Protein 6IHA (pdb70)

Structure (mmCIF, N/CA/C/O backbone):
data_6IHA
#
_entry.id   6IHA
#
loop_
_atom_site.group_PDB
_atom_site.id
_atom_site.type_symbol
_atom_site.label_atom_id
_atom_site.label_alt_id
_atom_site.label_comp_id
_atom_site.label_asym_id
_atom_site.label_entity_id
_atom_site.label_seq_id
_atom_site.pdbx_PDB_ins_code
_atom_site.Cartn_x
_atom_site.Cartn_y
_atom_site.Cartn_z
_atom_site.occupancy
_atom_site.B_iso_or_equiv
_atom_site.auth_seq_id
_atom_site.auth_comp_id
_atom_site.auth_asym_id
_atom_site.auth_atom_id
_atom_site.pdbx_PDB_model_num
ATOM 1 N N . LYS A 1 1 ? -23.604 5.693 2.114 1.00 0.00 1 LYS A N 1
ATOM 2 C CA . LYS A 1 1 ? -22.893 6.068 0.872 1.00 0.00 1 LYS A CA 1
ATOM 3 C C . LYS A 1 1 ? -21.383 5.918 1.040 1.00 0.00 1 LYS A C 1
ATOM 4 O O . LYS A 1 1 ? -20.606 6.772 0.611 1.00 0.00 1 LYS A O 1
ATOM 25 N N . ILE A 1 2 ? -20.966 4.826 1.666 1.00 0.00 2 ILE A N 1
ATOM 26 C CA . ILE A 1 2 ? -19.555 4.560 1.870 1.00 0.00 2 ILE A CA 1
ATOM 27 C C . ILE A 1 2 ? -19.189 3.189 1.313 1.00 0.00 2 ILE A C 1
ATOM 28 O O . ILE A 1 2 ? -19.812 2.179 1.651 1.00 0.00 2 ILE A O 1
ATOM 44 N N . ASN A 1 3 ? -18.186 3.165 0.449 1.00 0.00 3 ASN A N 1
ATOM 45 C CA . ASN A 1 3 ? -17.701 1.925 -0.137 1.00 0.00 3 ASN A CA 1
ATOM 46 C C . ASN A 1 3 ? -16.845 1.173 0.870 1.00 0.00 3 ASN A C 1
ATOM 47 O O . ASN A 1 3 ? -15.802 1.657 1.300 1.00 0.00 3 ASN A O 1
ATOM 58 N N . LYS A 1 4 ? -17.292 -0.017 1.230 1.00 0.00 4 LYS A N 1
ATOM 59 C CA . LYS A 1 4 ? -16.658 -0.802 2.274 1.00 0.00 4 LYS A CA 1
ATOM 60 C C . LYS A 1 4 ? -15.625 -1.744 1.690 1.00 0.00 4 LYS A C 1
ATOM 61 O O . LYS A 1 4 ? -14.784 -2.283 2.406 1.00 0.00 4 LYS A O 1
ATOM 80 N N . GLN A 1 5 ? -15.694 -1.948 0.386 1.00 0.00 5 GLN A N 1
ATOM 81 C CA . GLN A 1 5 ? -14.687 -2.728 -0.307 1.00 0.00 5 GLN A CA 1
ATOM 82 C C . GLN A 1 5 ? -13.376 -1.957 -0.288 1.00 0.00 5 GLN A C 1
ATOM 83 O O . GLN A 1 5 ? -12.296 -2.527 -0.133 1.00 0.00 5 GLN A O 1
ATOM 97 N N . LYS A 1 6 ? -13.507 -0.644 -0.423 1.00 0.00 6 LYS A N 1
ATOM 98 C CA . LYS A 1 6 ? -12.393 0.292 -0.362 1.00 0.00 6 LYS A CA 1
ATOM 99 C C . LYS A 1 6 ? -11.519 0.044 0.845 1.00 0.00 6 LYS A C 1
ATOM 100 O O . LYS A 1 6 ? -10.291 0.071 0.761 1.00 0.00 6 LYS A O 1
ATOM 119 N N . ILE A 1 7 ? -12.168 -0.190 1.964 1.00 0.00 7 ILE A N 1
ATOM 120 C CA . ILE A 1 7 ? -11.473 -0.360 3.217 1.00 0.00 7 ILE A CA 1
ATOM 121 C C . ILE A 1 7 ? -10.514 -1.551 3.182 1.00 0.00 7 ILE A C 1
ATOM 122 O O . ILE A 1 7 ? -9.465 -1.520 3.824 1.00 0.00 7 ILE A O 1
ATOM 138 N N . LYS A 1 8 ? -10.832 -2.583 2.398 1.00 0.00 8 LYS A N 1
ATOM 139 C CA . LYS A 1 8 ? -9.878 -3.674 2.223 1.00 0.00 8 LYS A CA 1
ATOM 140 C C . LYS A 1 8 ? -8.859 -3.286 1.188 1.00 0.00 8 LYS A C 1
ATOM 141 O O . LYS A 1 8 ? -7.698 -3.638 1.306 1.00 0.00 8 LYS A O 1
ATOM 160 N N . ASN A 1 9 ? -9.300 -2.559 0.173 1.00 0.00 9 ASN A N 1
ATOM 161 C CA . ASN A 1 9 ? -8.409 -2.165 -0.904 1.00 0.00 9 ASN A CA 1
ATOM 162 C C . ASN A 1 9 ? -7.209 -1.416 -0.351 1.00 0.00 9 ASN A C 1
ATOM 163 O O . ASN A 1 9 ? -6.061 -1.810 -0.562 1.00 0.00 9 ASN A O 1
ATOM 174 N N . GLY A 1 10 ? -7.489 -0.350 0.391 1.00 0.00 10 GLY A N 1
ATOM 175 C CA . GLY A 1 10 ? -6.435 0.460 0.967 1.00 0.00 10 GLY A CA 1
ATOM 176 C C . GLY A 1 10 ? -5.654 -0.276 2.028 1.00 0.00 10 GLY A C 1
ATOM 177 O O . GLY A 1 10 ? -4.481 0.012 2.244 1.00 0.00 10 GLY A O 1
ATOM 181 N N . ALA A 1 11 ? -6.294 -1.233 2.682 1.00 0.00 11 ALA A N 1
ATOM 182 C CA . ALA A 1 11 ? -5.633 -2.027 3.708 1.00 0.00 11 ALA A CA 1
ATOM 183 C C . ALA A 1 11 ? -4.763 -3.109 3.074 1.00 0.00 11 ALA A C 1
ATOM 184 O O . ALA A 1 11 ? -3.748 -3.522 3.633 1.00 0.00 11 ALA A O 1
ATOM 191 N N . LYS A 1 12 ? -5.162 -3.546 1.889 1.00 0.00 12 LYS A N 1
ATOM 192 C CA . LYS A 1 12 ? -4.460 -4.597 1.179 1.00 0.00 12 LYS A CA 1
ATOM 193 C C . LYS A 1 12 ? -3.259 -4.026 0.441 1.00 0.00 12 LYS A C 1
ATOM 194 O O . LYS A 1 12 ? -2.186 -4.626 0.413 1.00 0.00 12 LYS A O 1
ATOM 213 N N . LYS A 1 13 ? -3.426 -2.844 -0.125 1.00 0.00 13 LYS A N 1
ATOM 214 C CA . LYS A 1 13 ? -2.341 -2.178 -0.795 1.00 0.00 13 LYS A CA 1
ATOM 215 C C . LYS A 1 13 ? -1.521 -1.410 0.213 1.00 0.00 13 LYS A C 1
ATOM 216 O O . LYS A 1 13 ? -0.491 -0.887 -0.117 1.00 0.00 13 LYS A O 1
ATOM 235 N N . ALA A 1 14 ? -1.988 -1.314 1.440 1.00 0.00 14 ALA A N 1
ATOM 236 C CA . ALA A 1 14 ? -1.164 -0.721 2.484 1.00 0.00 14 ALA A CA 1
ATOM 237 C C . ALA A 1 14 ? 0.036 -1.610 2.715 1.00 0.00 14 ALA A C 1
ATOM 238 O O . ALA A 1 14 ? 1.083 -1.171 3.176 1.00 0.00 14 ALA A O 1
ATOM 245 N N . LEU A 1 15 ? -0.151 -2.873 2.381 1.00 0.00 15 LEU A N 1
ATOM 246 C CA . LEU A 1 15 ? 0.906 -3.859 2.411 1.00 0.00 15 LEU A CA 1
ATOM 247 C C . LEU A 1 15 ? 1.546 -3.956 1.033 1.00 0.00 15 LEU A C 1
ATOM 248 O O . LEU A 1 15 ? 2.753 -4.171 0.896 1.00 0.00 15 LEU A O 1
ATOM 264 N N . GLY A 1 16 ? 0.716 -3.764 0.016 1.00 0.00 16 GLY A N 1
ATOM 265 C CA . GLY A 1 16 ? 1.176 -3.825 -1.352 1.00 0.00 16 GLY A CA 1
ATOM 266 C C . GLY A 1 16 ? 2.068 -2.658 -1.677 1.00 0.00 16 GLY A C 1
ATOM 267 O O . GLY A 1 16 ? 3.176 -2.820 -2.181 1.00 0.00 16 GLY A O 1
ATOM 271 N N . VAL A 1 17 ? 1.584 -1.483 -1.335 1.00 0.00 17 VAL A N 1
ATOM 272 C CA . VAL A 1 17 ? 2.280 -0.241 -1.629 1.00 0.00 17 VAL A CA 1
ATOM 273 C C . VAL A 1 17 ? 3.423 -0.030 -0.658 1.00 0.00 17 VAL A C 1
ATOM 274 O O . VAL A 1 17 ? 4.385 0.668 -0.955 1.00 0.00 17 VAL A O 1
ATOM 287 N N . ALA A 1 18 ? 3.315 -0.647 0.501 1.00 0.00 18 ALA A N 1
ATOM 288 C CA . ALA A 1 18 ? 4.416 -0.650 1.459 1.00 0.00 18 ALA A CA 1
ATOM 289 C C . ALA A 1 18 ? 5.630 -1.341 0.853 1.00 0.00 18 ALA A C 1
ATOM 290 O O . ALA A 1 18 ? 6.771 -1.037 1.189 1.00 0.00 18 ALA A O 1
ATOM 297 N N . SER A 1 19 ? 5.370 -2.235 -0.086 1.00 0.00 19 SER A N 1
ATOM 298 C CA . SER A 1 19 ? 6.421 -2.957 -0.768 1.00 0.00 19 SER A CA 1
ATOM 299 C C . SER A 1 19 ? 6.806 -2.192 -2.016 1.00 0.00 19 SER A C 1
ATOM 300 O O . SER A 1 19 ? 7.588 -2.656 -2.840 1.00 0.00 19 SER A O 1
ATOM 308 N N . LYS A 1 20 ? 6.230 -1.007 -2.141 1.00 0.00 20 LYS A N 1
ATOM 309 C CA . LYS A 1 20 ? 6.495 -0.131 -3.256 1.00 0.00 20 LYS A CA 1
ATOM 310 C C . LYS A 1 20 ? 7.203 1.114 -2.754 1.00 0.00 20 LYS A C 1
ATOM 311 O O . LYS A 1 20 ? 7.384 2.091 -3.484 1.00 0.00 20 LYS A O 1
ATOM 330 N N . VAL A 1 21 ? 7.593 1.061 -1.483 1.00 0.00 21 VAL A N 1
ATOM 331 C CA . VAL A 1 21 ? 8.175 2.202 -0.799 1.00 0.00 21 VAL A CA 1
ATOM 332 C C . VAL A 1 21 ? 9.312 1.749 0.112 1.00 0.00 21 VAL A C 1
ATOM 333 O O . VAL A 1 21 ? 10.327 2.422 0.244 1.00 0.00 21 VAL A O 1
ATOM 346 N N . ALA A 1 22 ? 9.141 0.595 0.734 1.00 0.00 22 ALA A N 1
ATOM 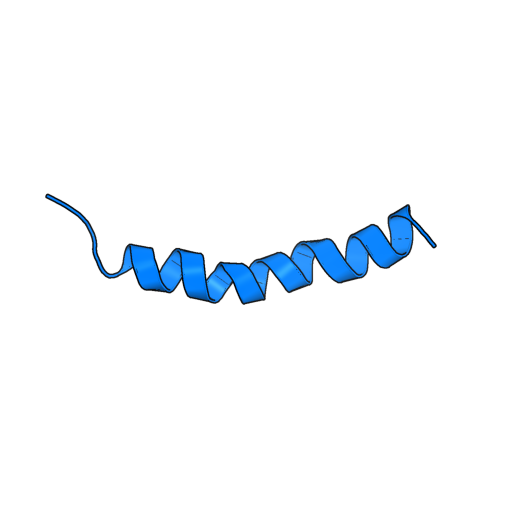347 C CA . ALA A 1 22 ? 10.150 0.056 1.626 1.00 0.00 22 ALA A CA 1
ATOM 348 C C . ALA A 1 22 ? 11.432 -0.304 0.876 1.00 0.00 22 ALA A C 1
ATOM 349 O O . ALA A 1 22 ? 12.519 0.093 1.303 1.00 0.00 22 ALA A O 1
ATOM 356 N N . PRO A 1 23 ? 11.351 -1.029 -0.263 1.00 0.00 23 PRO A N 1
ATOM 357 C CA . PRO A 1 23 ? 12.541 -1.425 -1.002 1.00 0.00 23 PRO A CA 1
ATOM 358 C C . PRO A 1 23 ? 13.190 -0.233 -1.686 1.00 0.00 23 PRO A C 1
ATOM 359 O O . PRO A 1 23 ? 14.386 -0.243 -1.973 1.00 0.00 23 PRO A O 1
ATOM 370 N N . VAL A 1 24 ? 12.392 0.803 -1.933 1.00 0.00 24 VAL A N 1
ATOM 371 C CA . VAL A 1 24 ? 12.900 1.995 -2.597 1.00 0.00 24 VAL A CA 1
ATOM 372 C C . VAL A 1 24 ? 13.670 2.872 -1.610 1.00 0.00 24 VAL A C 1
ATOM 373 O O . VAL A 1 24 ? 14.746 3.362 -1.924 1.00 0.00 24 VAL A O 1
ATOM 386 N N . VAL A 1 25 ? 13.143 3.027 -0.399 1.00 0.00 25 VAL A N 1
ATOM 387 C CA . VAL A 1 25 ? 13.818 3.802 0.639 1.00 0.00 25 VAL A CA 1
ATOM 388 C C . VAL A 1 25 ? 15.056 3.084 1.095 1.00 0.00 25 VAL A C 1
ATOM 389 O O . VAL A 1 25 ? 16.019 3.684 1.549 1.00 0.00 25 VAL A O 1
ATOM 402 N N . ALA A 1 26 ? 15.037 1.794 0.926 1.00 0.00 26 ALA A N 1
ATOM 403 C CA . ALA A 1 26 ? 16.194 0.982 1.192 1.00 0.00 26 ALA A CA 1
ATOM 404 C C . ALA A 1 26 ? 17.281 1.255 0.164 1.00 0.00 26 ALA A C 1
ATOM 405 O O . ALA A 1 26 ? 18.409 0.800 0.301 1.00 0.00 26 ALA A O 1
ATOM 412 N N . ALA A 1 27 ? 16.919 2.019 -0.860 1.00 0.00 27 ALA A N 1
ATOM 413 C CA . ALA A 1 27 ? 17.867 2.475 -1.860 1.00 0.00 27 ALA A CA 1
ATOM 414 C C . ALA A 1 27 ? 18.154 3.961 -1.670 1.00 0.00 27 ALA A C 1
ATOM 415 O O . ALA A 1 27 ? 19.251 4.439 -1.955 1.00 0.00 27 ALA A O 1
ATOM 422 N N . PHE A 1 28 ? 17.159 4.681 -1.164 1.00 0.00 28 PHE A N 1
ATOM 423 C CA . PHE A 1 28 ? 17.280 6.113 -0.927 1.00 0.00 28 PHE A CA 1
ATOM 424 C C . PHE A 1 28 ? 18.080 6.375 0.335 1.00 0.00 28 PHE A C 1
ATOM 425 O O . PHE A 1 28 ? 18.850 7.332 0.417 1.00 0.00 28 PHE A O 1
ATOM 442 N N . ALA A 1 29 ? 17.885 5.511 1.311 1.00 0.00 29 ALA A N 1
ATOM 443 C CA . ALA A 1 29 ? 18.553 5.622 2.589 1.00 0.00 29 ALA A CA 1
ATOM 444 C C . ALA A 1 29 ? 19.918 4.949 2.546 1.00 0.00 29 ALA A C 1
ATOM 445 O O . ALA A 1 29 ? 20.936 5.593 2.804 1.00 0.00 29 ALA A O 1
ATOM 452 N N . ARG A 1 30 ? 19.956 3.659 2.213 1.00 0.00 30 ARG A N 1
ATOM 453 C CA . ARG A 1 30 ? 21.223 2.946 2.172 1.00 0.00 30 ARG A CA 1
ATOM 454 C C . ARG A 1 30 ? 21.359 2.135 0.880 1.00 0.00 30 ARG A C 1
ATOM 455 O O . ARG A 1 30 ? 21.191 0.899 0.913 1.00 0.00 30 ARG A O 1
ATOM 477 N N . LYS A 1 1 ? -23.967 6.371 -0.101 1.00 0.00 1 LYS A N 2
ATOM 478 C CA . LYS A 1 1 ? -23.255 5.119 0.227 1.00 0.00 1 LYS A CA 2
ATOM 479 C C . LYS A 1 1 ? -21.807 5.200 -0.232 1.00 0.00 1 LYS A C 2
ATOM 480 O O . LYS A 1 1 ? -21.533 5.329 -1.429 1.00 0.00 1 LYS A O 2
ATOM 501 N N . ILE A 1 2 ? -20.886 5.153 0.715 1.00 0.00 2 ILE A N 2
ATOM 502 C CA . ILE A 1 2 ? -19.477 5.135 0.404 1.00 0.00 2 ILE A CA 2
ATOM 503 C C . ILE A 1 2 ? -19.055 3.725 -0.012 1.00 0.00 2 ILE A C 2
ATOM 504 O O . ILE A 1 2 ? -19.651 2.736 0.426 1.00 0.00 2 ILE A O 2
ATOM 520 N N . ASN A 1 3 ? -18.057 3.638 -0.876 1.00 0.00 3 ASN A N 2
ATOM 521 C CA . ASN A 1 3 ? -17.565 2.351 -1.346 1.00 0.00 3 ASN A CA 2
ATOM 522 C C . ASN A 1 3 ? -16.829 1.628 -0.230 1.00 0.00 3 ASN A C 2
ATOM 523 O O . ASN A 1 3 ? -15.857 2.145 0.322 1.00 0.00 3 ASN A O 2
ATOM 534 N N . LYS A 1 4 ? -17.286 0.429 0.084 1.00 0.00 4 LYS A N 2
ATOM 535 C CA . LYS A 1 4 ? -16.730 -0.332 1.189 1.00 0.00 4 LYS A CA 2
ATOM 536 C C . LYS A 1 4 ? -15.597 -1.209 0.705 1.00 0.00 4 LYS A C 2
ATOM 537 O O . LYS A 1 4 ? -14.709 -1.566 1.474 1.00 0.00 4 LYS A O 2
ATOM 556 N N . GLN A 1 5 ? -15.617 -1.541 -0.579 1.00 0.00 5 GLN A N 2
ATOM 557 C CA . GLN A 1 5 ? -14.529 -2.296 -1.172 1.00 0.00 5 GLN A CA 2
ATOM 558 C C . GLN A 1 5 ? -13.241 -1.485 -1.065 1.00 0.00 5 GLN A C 2
ATOM 559 O O . GLN A 1 5 ? -12.161 -2.033 -0.850 1.00 0.00 5 GLN A O 2
ATOM 573 N N . LYS A 1 6 ? -13.390 -0.168 -1.181 1.00 0.00 6 LYS A N 2
ATOM 574 C CA . LYS A 1 6 ? -12.289 0.777 -1.019 1.00 0.00 6 LYS A CA 2
ATOM 575 C C . LYS A 1 6 ? -11.580 0.593 0.318 1.00 0.00 6 LYS A C 2
ATOM 576 O O . LYS A 1 6 ? -10.363 0.753 0.411 1.00 0.00 6 LYS A O 2
ATOM 595 N N . ILE A 1 7 ? -12.340 0.262 1.350 1.00 0.00 7 ILE A N 2
ATOM 596 C CA . ILE A 1 7 ? -11.763 -0.004 2.660 1.00 0.00 7 ILE A CA 2
ATOM 597 C C . ILE A 1 7 ? -10.718 -1.118 2.581 1.00 0.00 7 ILE A C 2
ATOM 598 O O . ILE A 1 7 ? -9.694 -1.068 3.265 1.00 0.00 7 ILE A O 2
ATOM 614 N N . LYS A 1 8 ? -10.941 -2.094 1.704 1.00 0.00 8 LYS A N 2
ATOM 615 C CA . LYS A 1 8 ? -9.983 -3.180 1.542 1.00 0.00 8 LYS A CA 2
ATOM 616 C C . LYS A 1 8 ? -8.929 -2.789 0.535 1.00 0.00 8 LYS A C 2
ATOM 617 O O . LYS A 1 8 ? -7.915 -3.456 0.416 1.00 0.00 8 LYS A O 2
ATOM 636 N N . ASN A 1 9 ? -9.176 -1.722 -0.209 1.00 0.00 9 ASN A N 2
ATOM 637 C CA . ASN A 1 9 ? -8.200 -1.269 -1.185 1.00 0.00 9 ASN A CA 2
ATOM 638 C C . ASN A 1 9 ? -6.928 -0.861 -0.468 1.00 0.00 9 ASN A C 2
ATOM 639 O O . ASN A 1 9 ? -5.880 -1.487 -0.631 1.00 0.00 9 ASN A O 2
ATOM 650 N N . GLY A 1 10 ? -7.042 0.179 0.351 1.00 0.00 10 GLY A N 2
ATOM 651 C CA . GLY A 1 10 ? -5.920 0.635 1.141 1.00 0.00 10 GLY A CA 2
ATOM 652 C C . GLY A 1 10 ? -5.445 -0.426 2.103 1.00 0.00 10 GLY A C 2
ATOM 653 O O . GLY A 1 10 ? -4.256 -0.549 2.354 1.00 0.00 10 GLY A O 2
ATOM 657 N N . ALA A 1 11 ? -6.380 -1.216 2.617 1.00 0.00 11 ALA A N 2
ATOM 658 C CA . ALA A 1 11 ? -6.051 -2.290 3.543 1.00 0.00 11 ALA A CA 2
ATOM 659 C C . ALA A 1 11 ? -5.211 -3.371 2.866 1.00 0.00 11 ALA A C 2
ATOM 660 O O . ALA A 1 11 ? -4.390 -4.030 3.503 1.00 0.00 11 ALA A O 2
ATOM 667 N N . LYS A 1 12 ? -5.405 -3.528 1.566 1.00 0.00 12 LYS A N 2
ATOM 668 C CA . LYS A 1 12 ? -4.712 -4.558 0.812 1.00 0.00 12 LYS A CA 2
ATOM 669 C C . LYS A 1 12 ? -3.364 -4.052 0.325 1.00 0.00 12 LYS A C 2
ATOM 670 O O . LYS A 1 12 ? -2.355 -4.752 0.414 1.00 0.00 12 LYS A O 2
ATOM 689 N N . LYS A 1 13 ? -3.330 -2.822 -0.156 1.00 0.00 13 LYS A N 2
ATOM 690 C CA . LYS A 1 13 ? -2.105 -2.264 -0.673 1.00 0.00 13 LYS A CA 2
ATOM 691 C C . LYS A 1 13 ? -1.291 -1.623 0.433 1.00 0.00 13 LYS A C 2
ATOM 692 O O . LYS A 1 13 ? -0.215 -1.137 0.191 1.00 0.00 13 LYS A O 2
ATOM 711 N N . ALA A 1 14 ? -1.783 -1.620 1.651 1.00 0.00 14 ALA A N 2
ATOM 712 C CA . ALA A 1 14 ? -0.958 -1.155 2.756 1.00 0.00 14 ALA A CA 2
ATOM 713 C C . ALA A 1 14 ? 0.135 -2.169 2.997 1.00 0.00 14 ALA A C 2
ATOM 714 O O . ALA A 1 14 ? 1.112 -1.919 3.688 1.00 0.00 14 ALA A O 2
ATOM 721 N N . LEU A 1 15 ? -0.086 -3.331 2.431 1.00 0.00 15 LEU A N 2
ATOM 722 C CA . LEU A 1 15 ? 0.891 -4.396 2.419 1.00 0.00 15 LEU A CA 2
ATOM 723 C C . LEU A 1 15 ? 1.592 -4.422 1.068 1.00 0.00 15 LEU A C 2
ATOM 724 O O . LEU A 1 15 ? 2.766 -4.780 0.959 1.00 0.00 15 LEU A O 2
ATOM 740 N N . GLY A 1 16 ? 0.855 -4.010 0.045 1.00 0.00 16 GLY A N 2
ATOM 741 C CA . GLY A 1 16 ? 1.366 -4.019 -1.306 1.00 0.00 16 GLY A CA 2
ATOM 742 C C . GLY A 1 16 ? 2.221 -2.816 -1.592 1.00 0.00 16 GLY A C 2
ATOM 743 O O . GLY A 1 16 ? 3.375 -2.936 -1.993 1.00 0.00 16 GLY A O 2
ATOM 747 N N . VAL A 1 17 ? 1.657 -1.651 -1.344 1.00 0.00 17 VAL A N 2
ATOM 748 C CA . VAL A 1 17 ? 2.317 -0.394 -1.638 1.00 0.00 17 VAL A CA 2
ATOM 749 C C . VAL A 1 17 ? 3.385 -0.102 -0.604 1.00 0.00 17 VAL A C 2
ATOM 750 O O . VAL A 1 17 ? 4.335 0.625 -0.865 1.00 0.00 17 VAL A O 2
ATOM 763 N N . ALA A 1 18 ? 3.235 -0.696 0.565 1.00 0.00 18 ALA A N 2
ATOM 764 C CA . ALA A 1 18 ? 4.285 -0.631 1.576 1.00 0.00 18 ALA A CA 2
ATOM 765 C C . ALA A 1 18 ? 5.538 -1.334 1.069 1.00 0.00 18 ALA A C 2
ATOM 766 O O . ALA A 1 18 ? 6.654 -1.036 1.485 1.00 0.00 18 ALA A O 2
ATOM 773 N N . SER A 1 19 ? 5.341 -2.244 0.128 1.00 0.00 19 SER A N 2
ATOM 774 C CA . SER A 1 19 ? 6.432 -2.974 -0.475 1.00 0.00 19 SER A CA 2
ATOM 775 C C . SER A 1 19 ? 6.867 -2.243 -1.731 1.00 0.00 19 SER A C 2
ATOM 776 O O . SER A 1 19 ? 7.698 -2.719 -2.498 1.00 0.00 19 SER A O 2
ATOM 784 N N . LYS A 1 20 ? 6.281 -1.071 -1.925 1.00 0.00 20 LYS A N 2
ATOM 785 C CA . LYS A 1 20 ? 6.604 -0.222 -3.045 1.00 0.00 20 LYS A CA 2
ATOM 786 C C . LYS A 1 20 ? 7.280 1.035 -2.531 1.00 0.00 20 LYS A C 2
ATOM 787 O O . LYS A 1 20 ? 7.545 1.974 -3.278 1.00 0.00 20 LYS A O 2
ATOM 806 N N . VAL A 1 21 ? 7.553 1.034 -1.232 1.00 0.00 21 VAL A N 2
ATOM 807 C CA . VAL A 1 21 ? 8.114 2.192 -0.564 1.00 0.00 21 VAL A CA 2
ATOM 808 C C . VAL A 1 21 ? 9.271 1.776 0.336 1.00 0.00 21 VAL A C 2
ATOM 809 O O . VAL A 1 21 ? 10.280 2.463 0.430 1.00 0.00 21 VAL A O 2
ATOM 822 N N . ALA A 1 22 ? 9.126 0.629 0.977 1.00 0.00 22 ALA A N 2
ATOM 823 C CA . ALA A 1 22 ? 10.168 0.106 1.842 1.00 0.00 22 ALA A CA 2
ATOM 824 C C . ALA A 1 22 ? 11.427 -0.244 1.044 1.00 0.00 22 ALA A C 2
ATOM 825 O O . ALA A 1 22 ? 12.522 0.177 1.415 1.00 0.00 22 ALA A O 2
ATOM 832 N N . PRO A 1 23 ? 11.309 -0.986 -0.081 1.00 0.00 23 PRO A N 2
ATOM 833 C CA . PRO A 1 23 ? 12.472 -1.362 -0.874 1.00 0.00 23 PRO A CA 2
ATOM 834 C C . PRO A 1 23 ? 13.067 -0.163 -1.588 1.00 0.00 23 PRO A C 2
ATOM 835 O O . PRO A 1 23 ? 14.252 -0.147 -1.917 1.00 0.00 23 PRO A O 2
ATOM 846 N N . VAL A 1 24 ? 12.242 0.851 -1.816 1.00 0.00 24 VAL A N 2
ATOM 847 C CA . VAL A 1 24 ? 12.711 2.038 -2.510 1.00 0.00 24 VAL A CA 2
ATOM 848 C C . VAL A 1 24 ? 13.518 2.925 -1.564 1.00 0.00 24 VAL A C 2
ATOM 849 O O . VAL A 1 24 ? 14.574 3.416 -1.928 1.00 0.00 24 VAL A O 2
ATOM 862 N N . VAL A 1 25 ? 13.047 3.084 -0.329 1.00 0.00 25 VAL A N 2
ATOM 863 C CA . VAL A 1 25 ? 13.780 3.852 0.677 1.00 0.00 25 VAL A CA 2
ATOM 864 C C . VAL A 1 25 ? 15.050 3.133 1.043 1.00 0.00 25 VAL A C 2
ATOM 865 O O . VAL A 1 25 ? 16.040 3.734 1.431 1.00 0.00 25 VAL A O 2
ATOM 878 N N . ALA A 1 26 ? 15.025 1.845 0.862 1.00 0.00 26 ALA A N 2
ATOM 879 C CA . ALA A 1 26 ? 16.196 1.031 1.043 1.00 0.00 26 ALA A CA 2
ATOM 880 C C . ALA A 1 26 ? 17.209 1.289 -0.070 1.00 0.00 26 ALA A C 2
ATOM 881 O O . ALA A 1 26 ? 18.326 0.781 -0.047 1.00 0.00 26 ALA A O 2
ATOM 888 N N . ALA A 1 27 ? 16.796 2.094 -1.041 1.00 0.00 27 ALA A N 2
ATOM 889 C CA . ALA A 1 27 ? 17.673 2.540 -2.109 1.00 0.00 27 ALA A CA 2
ATOM 890 C C . ALA A 1 27 ? 17.949 4.034 -1.969 1.00 0.00 27 ALA A C 2
ATOM 891 O O . ALA A 1 27 ? 18.982 4.535 -2.408 1.00 0.00 27 ALA A O 2
ATOM 898 N N . PHE A 1 28 ? 17.009 4.737 -1.345 1.00 0.00 28 PHE A N 2
ATOM 899 C CA . PHE A 1 28 ? 17.129 6.172 -1.123 1.00 0.00 28 PHE A CA 2
ATOM 900 C C . PHE A 1 28 ? 17.980 6.456 0.106 1.00 0.00 28 PHE A C 2
ATOM 901 O O . PHE A 1 28 ? 18.715 7.442 0.159 1.00 0.00 28 PHE A O 2
ATOM 918 N N . ALA A 1 29 ? 17.873 5.574 1.084 1.00 0.00 29 ALA A N 2
ATOM 919 C CA . ALA A 1 29 ? 18.597 5.706 2.331 1.00 0.00 29 ALA A CA 2
ATOM 920 C C . ALA A 1 29 ? 19.976 5.060 2.234 1.00 0.00 29 ALA A C 2
ATOM 921 O O . ALA A 1 29 ? 20.992 5.744 2.369 1.00 0.00 29 ALA A O 2
ATOM 928 N N . ARG A 1 30 ? 20.025 3.749 2.010 1.00 0.00 30 ARG A N 2
ATOM 929 C CA . ARG A 1 30 ? 21.312 3.074 1.912 1.00 0.00 30 ARG A CA 2
ATOM 930 C C . ARG A 1 30 ? 21.488 2.389 0.555 1.00 0.00 30 ARG A C 2
ATOM 931 O O . ARG A 1 30 ? 21.626 1.155 0.503 1.00 0.00 30 ARG A O 2
ATOM 953 N N . LYS A 1 1 ? -23.664 6.401 -2.496 1.00 0.00 1 LYS A N 3
ATOM 954 C CA . LYS A 1 1 ? -22.954 5.687 -1.411 1.00 0.00 1 LYS A CA 3
ATOM 955 C C . LYS A 1 1 ? -21.456 5.726 -1.641 1.00 0.00 1 LYS A C 3
ATOM 956 O O . LYS A 1 1 ? -20.989 5.722 -2.783 1.00 0.00 1 LYS A O 3
ATOM 977 N N . ILE A 1 2 ? -20.709 5.766 -0.552 1.00 0.00 2 ILE A N 3
ATOM 978 C CA . ILE A 1 2 ? -19.265 5.769 -0.605 1.00 0.00 2 ILE A CA 3
ATOM 979 C C . ILE A 1 2 ? -18.764 4.347 -0.824 1.00 0.00 2 ILE A C 3
ATOM 980 O O . ILE A 1 2 ? -19.239 3.416 -0.174 1.00 0.00 2 ILE A O 3
ATOM 996 N N . ASN A 1 3 ? -17.829 4.185 -1.752 1.00 0.00 3 ASN A N 3
ATOM 997 C CA . ASN A 1 3 ? -17.294 2.872 -2.095 1.00 0.00 3 ASN A CA 3
ATOM 998 C C . ASN A 1 3 ? -16.648 2.212 -0.882 1.00 0.00 3 ASN A C 3
ATOM 999 O O . ASN A 1 3 ? -15.679 2.725 -0.315 1.00 0.00 3 ASN A O 3
ATOM 1010 N N . LYS A 1 4 ? -17.195 1.065 -0.504 1.00 0.00 4 LYS A N 3
ATOM 1011 C CA . LYS A 1 4 ? -16.758 0.335 0.672 1.00 0.00 4 LYS A CA 3
ATOM 1012 C C . LYS A 1 4 ? -15.673 -0.651 0.302 1.00 0.00 4 LYS A C 3
ATOM 1013 O O . LYS A 1 4 ? -14.915 -1.110 1.155 1.00 0.00 4 LYS A O 3
ATOM 1032 N N . GLN A 1 5 ? -15.605 -0.986 -0.973 1.00 0.00 5 GLN A N 3
ATOM 1033 C CA . GLN A 1 5 ? -14.572 -1.876 -1.455 1.00 0.00 5 GLN A CA 3
ATOM 1034 C C . GLN A 1 5 ? -13.222 -1.189 -1.317 1.00 0.00 5 GLN A C 3
ATOM 1035 O O . GLN A 1 5 ? -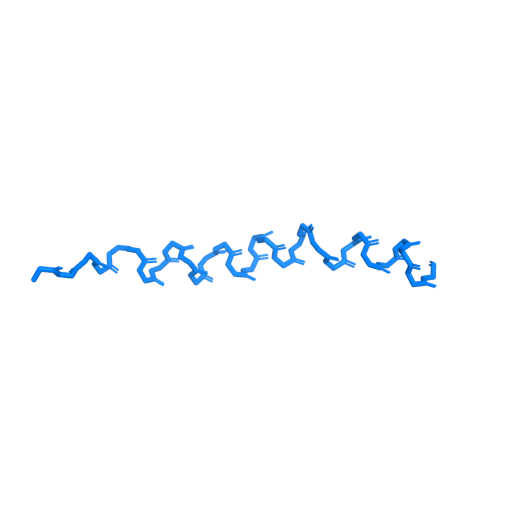12.227 -1.810 -0.949 1.00 0.00 5 GLN A O 3
ATOM 1049 N N . LYS A 1 6 ? -13.229 0.114 -1.576 1.00 0.00 6 LYS A N 3
ATOM 1050 C CA . LYS A 1 6 ? -12.050 0.961 -1.438 1.00 0.00 6 LYS A CA 3
ATOM 1051 C C . LYS A 1 6 ? -11.427 0.856 -0.049 1.00 0.00 6 LYS A C 3
ATOM 1052 O O . LYS A 1 6 ? -10.211 0.978 0.107 1.00 0.00 6 LYS A O 3
ATOM 1071 N N . ILE A 1 7 ? -12.259 0.648 0.958 1.00 0.00 7 ILE A N 3
ATOM 1072 C CA . ILE A 1 7 ? -11.764 0.445 2.314 1.00 0.00 7 ILE A CA 3
ATOM 1073 C C . ILE A 1 7 ? -10.761 -0.706 2.366 1.00 0.00 7 ILE A C 3
ATOM 1074 O O . ILE A 1 7 ? -9.741 -0.612 3.046 1.00 0.00 7 ILE A O 3
ATOM 1090 N N . LYS A 1 8 ? -11.015 -1.768 1.605 1.00 0.00 8 LYS A N 3
ATOM 1091 C CA . LYS A 1 8 ? -10.077 -2.885 1.563 1.00 0.00 8 LYS A CA 3
ATOM 1092 C C . LYS A 1 8 ? -8.993 -2.601 0.558 1.00 0.00 8 LYS A C 3
ATOM 1093 O O . LYS A 1 8 ? -7.950 -3.232 0.584 1.00 0.00 8 LYS A O 3
ATOM 1112 N N . ASN A 1 9 ? -9.244 -1.661 -0.342 1.00 0.00 9 ASN A N 3
ATOM 1113 C CA . ASN A 1 9 ? -8.247 -1.325 -1.340 1.00 0.00 9 ASN A CA 3
ATOM 1114 C C . ASN A 1 9 ? -6.986 -0.860 -0.640 1.00 0.00 9 ASN A C 3
ATOM 1115 O O . ASN A 1 9 ? -5.925 -1.468 -0.770 1.00 0.00 9 ASN A O 3
ATOM 1126 N N . GLY A 1 10 ? -7.133 0.209 0.135 1.00 0.00 10 GLY A N 3
ATOM 1127 C CA . GLY A 1 10 ? -6.017 0.756 0.872 1.00 0.00 10 GLY A CA 3
ATOM 1128 C C . GLY A 1 10 ? -5.538 -0.184 1.949 1.00 0.00 10 GLY A C 3
ATOM 1129 O O . GLY A 1 10 ? -4.345 -0.262 2.222 1.00 0.00 10 GLY A O 3
ATOM 1133 N N . ALA A 1 11 ? -6.466 -0.917 2.545 1.00 0.00 11 ALA A N 3
ATOM 1134 C CA . ALA A 1 11 ? -6.135 -1.866 3.597 1.00 0.00 11 ALA A CA 3
ATOM 1135 C C . ALA A 1 11 ? -5.317 -3.039 3.051 1.00 0.00 11 ALA A C 3
ATOM 1136 O O . ALA A 1 11 ? -4.531 -3.653 3.772 1.00 0.00 11 ALA A O 3
ATOM 1143 N N . LYS A 1 12 ? -5.495 -3.326 1.767 1.00 0.00 12 LYS A N 3
ATOM 1144 C CA . LYS A 1 12 ? -4.822 -4.446 1.124 1.00 0.00 12 LYS A CA 3
ATOM 1145 C C . LYS A 1 12 ? -3.502 -4.004 0.498 1.00 0.00 12 LYS A C 3
ATOM 1146 O O . LYS A 1 12 ? -2.505 -4.725 0.553 1.00 0.00 12 LYS A O 3
ATOM 1165 N N . LYS A 1 13 ? -3.480 -2.807 -0.067 1.00 0.00 13 LYS A N 3
ATOM 1166 C CA . LYS A 1 13 ? -2.275 -2.283 -0.658 1.00 0.00 13 LYS A CA 3
ATOM 1167 C C . LYS A 1 13 ? -1.427 -1.621 0.402 1.00 0.00 13 LYS A C 3
ATOM 1168 O O . LYS A 1 13 ? -0.352 -1.163 0.121 1.00 0.00 13 LYS A O 3
ATOM 1187 N N . ALA A 1 14 ? -1.918 -1.543 1.621 1.00 0.00 14 ALA A N 3
ATOM 1188 C CA . ALA A 1 14 ? -1.075 -1.082 2.715 1.00 0.00 14 ALA A CA 3
ATOM 1189 C C . ALA A 1 14 ? 0.033 -2.093 2.917 1.00 0.00 14 ALA A C 3
ATOM 1190 O O . ALA A 1 14 ? 1.107 -1.789 3.423 1.00 0.00 14 ALA A O 3
ATOM 1197 N N . LEU A 1 15 ? -0.264 -3.304 2.487 1.00 0.00 15 LEU A N 3
ATOM 1198 C CA . LEU A 1 15 ? 0.677 -4.398 2.504 1.00 0.00 15 LEU A CA 3
ATOM 1199 C C . LEU A 1 15 ? 1.432 -4.436 1.183 1.00 0.00 15 LEU A C 3
ATOM 1200 O O . LEU A 1 15 ? 2.614 -4.776 1.128 1.00 0.00 15 LEU A O 3
ATOM 1216 N N . GLY A 1 16 ? 0.727 -4.061 0.119 1.00 0.00 16 GLY A N 3
ATOM 1217 C CA . GLY A 1 16 ? 1.300 -4.061 -1.209 1.00 0.00 16 GLY A CA 3
ATOM 1218 C C . GLY A 1 16 ? 2.223 -2.889 -1.423 1.00 0.00 16 GLY A C 3
ATOM 1219 O O . GLY A 1 16 ? 3.378 -3.050 -1.811 1.00 0.00 16 GLY A O 3
ATOM 1223 N N . VAL A 1 17 ? 1.710 -1.706 -1.136 1.00 0.00 17 VAL A N 3
ATOM 1224 C CA . VAL A 1 17 ? 2.454 -0.468 -1.338 1.00 0.00 17 VAL A CA 3
ATOM 1225 C C . VAL A 1 17 ? 3.615 -0.389 -0.370 1.00 0.00 17 VAL A C 3
ATOM 1226 O O . VAL A 1 17 ? 4.608 0.278 -0.622 1.00 0.00 17 VAL A O 3
ATOM 1239 N N . ALA A 1 18 ? 3.483 -1.092 0.734 1.00 0.00 18 ALA A N 3
ATOM 1240 C CA . ALA A 1 18 ? 4.575 -1.213 1.695 1.00 0.00 18 ALA A CA 3
ATOM 1241 C C . ALA A 1 18 ? 5.787 -1.879 1.047 1.00 0.00 18 ALA A C 3
ATOM 1242 O O . ALA A 1 18 ? 6.923 -1.700 1.483 1.00 0.00 18 ALA A O 3
ATOM 1249 N N . SER A 1 19 ? 5.541 -2.629 -0.016 1.00 0.00 19 SER A N 3
ATOM 1250 C CA . SER A 1 19 ? 6.600 -3.281 -0.760 1.00 0.00 19 SER A CA 3
ATOM 1251 C C . SER A 1 19 ? 6.991 -2.397 -1.933 1.00 0.00 19 SER A C 3
ATOM 1252 O O . SER A 1 19 ? 7.834 -2.749 -2.755 1.00 0.00 19 SER A O 3
ATOM 1260 N N . LYS A 1 20 ? 6.361 -1.236 -1.993 1.00 0.00 20 LYS A N 3
ATOM 1261 C CA . LYS A 1 20 ? 6.604 -0.279 -3.046 1.00 0.00 20 LYS A CA 3
ATOM 1262 C C . LYS A 1 20 ? 7.246 0.962 -2.461 1.00 0.00 20 LYS A C 3
ATOM 1263 O O . LYS A 1 20 ? 7.410 1.977 -3.134 1.00 0.00 20 LYS A O 3
ATOM 1282 N N . VAL A 1 21 ? 7.607 0.860 -1.189 1.00 0.00 21 VAL A N 3
ATOM 1283 C CA . VAL A 1 21 ? 8.154 1.982 -0.448 1.00 0.00 21 VAL A CA 3
ATOM 1284 C C . VAL A 1 21 ? 9.360 1.538 0.368 1.00 0.00 21 VAL A C 3
ATOM 1285 O O . VAL A 1 21 ? 10.336 2.264 0.505 1.00 0.00 21 VAL A O 3
ATOM 1298 N N . ALA A 1 22 ? 9.296 0.327 0.890 1.00 0.00 22 ALA A N 3
ATOM 1299 C CA . ALA A 1 22 ? 10.380 -0.210 1.692 1.00 0.00 22 ALA A CA 3
ATOM 1300 C C . ALA A 1 22 ? 11.642 -0.435 0.857 1.00 0.00 22 ALA A C 3
ATOM 1301 O O . ALA A 1 22 ? 12.724 -0.013 1.266 1.00 0.00 22 ALA A O 3
ATOM 1308 N N . PRO A 1 23 ? 11.540 -1.075 -0.331 1.00 0.00 23 PRO A N 3
ATOM 1309 C CA . PRO A 1 23 ? 12.706 -1.332 -1.169 1.00 0.00 23 PRO A CA 3
ATOM 1310 C C . PRO A 1 23 ? 13.207 -0.057 -1.825 1.00 0.00 23 PRO A C 3
ATOM 1311 O O . PRO A 1 23 ? 14.368 0.040 -2.220 1.00 0.00 23 PRO A O 3
ATOM 1322 N N . VAL A 1 24 ? 12.326 0.934 -1.927 1.00 0.00 24 VAL A N 3
ATOM 1323 C CA . VAL A 1 24 ? 12.708 2.201 -2.530 1.00 0.00 24 VAL A CA 3
ATOM 1324 C C . VAL A 1 24 ? 13.501 3.044 -1.533 1.00 0.00 24 VAL A C 3
ATOM 1325 O O . VAL A 1 24 ? 14.524 3.616 -1.882 1.00 0.00 24 VAL A O 3
ATOM 1338 N N . VAL A 1 25 ? 13.058 3.073 -0.277 1.00 0.00 25 VAL A N 3
ATOM 1339 C CA . VAL A 1 25 ? 13.771 3.795 0.778 1.00 0.00 25 VAL A CA 3
ATOM 1340 C C . VAL A 1 25 ? 15.077 3.114 1.073 1.00 0.00 25 VAL A C 3
ATOM 1341 O O . VAL A 1 25 ? 16.040 3.727 1.509 1.00 0.00 25 VAL A O 3
ATOM 1354 N N . ALA A 1 26 ? 15.111 1.848 0.779 1.00 0.00 26 ALA A N 3
ATOM 1355 C CA . ALA A 1 26 ? 16.322 1.079 0.883 1.00 0.00 26 ALA A CA 3
ATOM 1356 C C . ALA A 1 26 ? 17.305 1.483 -0.208 1.00 0.00 26 ALA A C 3
ATOM 1357 O O . ALA A 1 26 ? 18.462 1.073 -0.205 1.00 0.00 26 ALA A O 3
ATOM 1364 N N . ALA A 1 27 ? 16.820 2.304 -1.134 1.00 0.00 27 ALA A N 3
ATOM 1365 C CA . ALA A 1 27 ? 17.647 2.869 -2.186 1.00 0.00 27 ALA A CA 3
ATOM 1366 C C . ALA A 1 27 ? 17.852 4.364 -1.949 1.00 0.00 27 ALA A C 3
ATOM 1367 O O . ALA A 1 27 ? 18.826 4.954 -2.417 1.00 0.00 27 ALA A O 3
ATOM 1374 N N . PHE A 1 28 ? 16.920 4.968 -1.218 1.00 0.00 28 PHE A N 3
ATOM 1375 C CA . PHE A 1 28 ? 16.991 6.383 -0.883 1.00 0.00 28 PHE A CA 3
ATOM 1376 C C . PHE A 1 28 ? 17.882 6.597 0.327 1.00 0.00 28 PHE A C 3
ATOM 1377 O O . PHE A 1 28 ? 18.665 7.543 0.384 1.00 0.00 28 PHE A O 3
ATOM 1394 N N . ALA A 1 29 ? 17.746 5.707 1.293 1.00 0.00 29 ALA A N 3
ATOM 1395 C CA . ALA A 1 29 ? 18.522 5.765 2.513 1.00 0.00 29 ALA A CA 3
ATOM 1396 C C . ALA A 1 29 ? 19.884 5.118 2.304 1.00 0.00 29 ALA A C 3
ATOM 1397 O O . ALA A 1 29 ? 20.914 5.701 2.643 1.00 0.00 29 ALA A O 3
ATOM 1404 N N . ARG A 1 30 ? 19.894 3.911 1.752 1.00 0.00 30 ARG A N 3
ATOM 1405 C CA . ARG A 1 30 ? 21.150 3.232 1.469 1.00 0.00 30 ARG A CA 3
ATOM 1406 C C . ARG A 1 30 ? 21.542 3.437 0.012 1.00 0.00 30 ARG A C 3
ATOM 1407 O O . ARG A 1 30 ? 21.068 2.671 -0.845 1.00 0.00 30 ARG A O 3
ATOM 1429 N N . LYS A 1 1 ? -19.743 9.222 -4.853 1.00 0.00 1 LYS A N 4
ATOM 1430 C CA . LYS A 1 1 ? -20.191 7.888 -4.394 1.00 0.00 1 LYS A CA 4
ATOM 1431 C C . LYS A 1 1 ? -19.324 7.405 -3.241 1.00 0.00 1 LYS A C 4
ATOM 1432 O O . LYS A 1 1 ? -18.097 7.498 -3.295 1.00 0.00 1 LYS A O 4
ATOM 1453 N N . ILE A 1 2 ? -19.962 6.894 -2.199 1.00 0.00 2 ILE A N 4
ATOM 1454 C CA . ILE A 1 2 ? -19.255 6.331 -1.073 1.00 0.00 2 ILE A CA 4
ATOM 1455 C C . ILE A 1 2 ? -19.003 4.846 -1.318 1.00 0.00 2 ILE A C 4
ATOM 1456 O O . ILE A 1 2 ? -19.882 4.134 -1.805 1.00 0.00 2 ILE A O 4
ATOM 1472 N N . ASN A 1 3 ? -17.806 4.386 -0.995 1.00 0.00 3 ASN A N 4
ATOM 1473 C CA . ASN A 1 3 ? -17.432 3.002 -1.236 1.00 0.00 3 ASN A CA 4
ATOM 1474 C C . ASN A 1 3 ? -16.646 2.443 -0.058 1.00 0.00 3 ASN A C 4
ATOM 1475 O O . ASN A 1 3 ? -15.633 3.007 0.351 1.00 0.00 3 ASN A O 4
ATOM 1486 N N . LYS A 1 4 ? -17.118 1.326 0.478 1.00 0.00 4 LYS A N 4
ATOM 1487 C CA . LYS A 1 4 ? -16.496 0.710 1.639 1.00 0.00 4 LYS A CA 4
ATOM 1488 C C . LYS A 1 4 ? -15.560 -0.406 1.214 1.00 0.00 4 LYS A C 4
ATOM 1489 O O . LYS A 1 4 ? -14.699 -0.832 1.983 1.00 0.00 4 LYS A O 4
ATOM 1508 N N . GLN A 1 5 ? -15.716 -0.876 -0.015 1.00 0.00 5 GLN A N 4
ATOM 1509 C CA . GLN A 1 5 ? -14.815 -1.882 -0.547 1.00 0.00 5 GLN A CA 4
ATOM 1510 C C . GLN A 1 5 ? -13.424 -1.282 -0.681 1.00 0.00 5 GLN A C 4
ATOM 1511 O O . GLN A 1 5 ? -12.416 -1.942 -0.434 1.00 0.00 5 GLN A O 4
ATOM 1525 N N . LYS A 1 6 ? -13.397 -0.010 -1.059 1.00 0.00 6 LYS A N 4
ATOM 1526 C CA . LYS A 1 6 ? -12.168 0.767 -1.161 1.00 0.00 6 LYS A CA 4
ATOM 1527 C C . LYS A 1 6 ? -11.337 0.673 0.116 1.00 0.00 6 LYS A C 4
ATOM 1528 O O . LYS A 1 6 ? -10.107 0.651 0.065 1.00 0.00 6 LYS A O 4
ATOM 1547 N N . ILE A 1 7 ? -12.014 0.602 1.253 1.00 0.00 7 ILE A N 4
ATOM 1548 C CA . ILE A 1 7 ? -11.336 0.458 2.532 1.00 0.00 7 ILE A CA 4
ATOM 1549 C C . ILE A 1 7 ? -10.447 -0.785 2.552 1.00 0.00 7 ILE A C 4
ATOM 1550 O O . ILE A 1 7 ? -9.316 -0.728 3.034 1.00 0.00 7 ILE A O 4
ATOM 1566 N N . LYS A 1 8 ? -10.926 -1.894 1.990 1.00 0.00 8 LYS A N 4
ATOM 1567 C CA . LYS A 1 8 ? -10.116 -3.109 1.951 1.00 0.00 8 LYS A CA 4
ATOM 1568 C C . LYS A 1 8 ? -9.063 -2.972 0.885 1.00 0.00 8 LYS A C 4
ATOM 1569 O O . LYS A 1 8 ? -8.015 -3.597 0.958 1.00 0.00 8 LYS A O 4
ATOM 1588 N N . ASN A 1 9 ? -9.354 -2.167 -0.123 1.00 0.00 9 ASN A N 4
ATOM 1589 C CA . ASN A 1 9 ? -8.401 -1.940 -1.190 1.00 0.00 9 ASN A CA 4
ATOM 1590 C C . ASN A 1 9 ? -7.169 -1.259 -0.631 1.00 0.00 9 ASN A C 4
ATOM 1591 O O . ASN A 1 9 ? -6.053 -1.763 -0.755 1.00 0.00 9 ASN A O 4
ATOM 1602 N N . GLY A 1 10 ? -7.391 -0.119 0.012 1.00 0.00 10 GLY A N 4
ATOM 1603 C CA . GLY A 1 10 ? -6.308 0.622 0.616 1.00 0.00 10 GLY A CA 4
ATOM 1604 C C . GLY A 1 10 ? -5.645 -0.142 1.734 1.00 0.00 10 GLY A C 4
ATOM 1605 O O . GLY A 1 10 ? -4.461 0.044 1.996 1.00 0.00 10 GLY A O 4
ATOM 1609 N N . ALA A 1 11 ? -6.404 -1.007 2.387 1.00 0.00 11 ALA A N 4
ATOM 1610 C CA . ALA A 1 11 ? -5.863 -1.843 3.445 1.00 0.00 11 ALA A CA 4
ATOM 1611 C C . ALA A 1 11 ? -5.031 -2.981 2.857 1.00 0.00 11 ALA A C 4
ATOM 1612 O O . ALA A 1 11 ? -4.040 -3.413 3.445 1.00 0.00 11 ALA A O 4
ATOM 1619 N N . LYS A 1 12 ? -5.430 -3.445 1.681 1.00 0.00 12 LYS A N 4
ATOM 1620 C CA . LYS A 1 12 ? -4.742 -4.532 1.001 1.00 0.00 12 LYS A CA 4
ATOM 1621 C C . LYS A 1 12 ? -3.450 -4.034 0.363 1.00 0.00 12 LYS A C 4
ATOM 1622 O O . LYS A 1 12 ? -2.421 -4.710 0.398 1.00 0.00 12 LYS A O 4
ATOM 1641 N N . LYS A 1 13 ? -3.496 -2.838 -0.199 1.00 0.00 13 LYS A N 4
ATOM 1642 C CA . LYS A 1 13 ? -2.330 -2.248 -0.804 1.00 0.00 13 LYS A CA 4
ATOM 1643 C C . LYS A 1 13 ? -1.520 -1.533 0.246 1.00 0.00 13 LYS A C 4
ATOM 1644 O O . LYS A 1 13 ? -0.442 -1.080 -0.024 1.00 0.00 13 LYS A O 4
ATOM 1663 N N . ALA A 1 14 ? -2.048 -1.399 1.443 1.00 0.00 14 ALA A N 4
ATOM 1664 C CA . ALA A 1 14 ? -1.242 -0.866 2.532 1.00 0.00 14 ALA A CA 4
ATOM 1665 C C . ALA A 1 14 ? -0.130 -1.849 2.827 1.00 0.00 14 ALA A C 4
ATOM 1666 O O . ALA A 1 14 ? 0.933 -1.492 3.326 1.00 0.00 14 ALA A O 4
ATOM 1673 N N . LEU A 1 15 ? -0.402 -3.094 2.490 1.00 0.00 15 LEU A N 4
ATOM 1674 C CA . LEU A 1 15 ? 0.570 -4.158 2.563 1.00 0.00 15 LEU A CA 4
ATOM 1675 C C . LEU A 1 15 ? 1.327 -4.244 1.245 1.00 0.00 15 LEU A C 4
ATOM 1676 O O . LEU A 1 15 ? 2.529 -4.505 1.210 1.00 0.00 15 LEU A O 4
ATOM 1692 N N . GLY A 1 16 ? 0.597 -3.992 0.163 1.00 0.00 16 GLY A N 4
ATOM 1693 C CA . GLY A 1 16 ? 1.159 -4.064 -1.168 1.00 0.00 16 GLY A CA 4
ATOM 1694 C C . GLY A 1 16 ? 2.125 -2.939 -1.429 1.00 0.00 16 GLY A C 4
ATOM 1695 O O . GLY A 1 16 ? 3.264 -3.154 -1.840 1.00 0.00 16 GLY A O 4
ATOM 1699 N N . VAL A 1 17 ? 1.658 -1.738 -1.150 1.00 0.00 17 VAL A N 4
ATOM 1700 C CA . VAL A 1 17 ? 2.419 -0.518 -1.400 1.00 0.00 17 VAL A CA 4
ATOM 1701 C C . VAL A 1 17 ? 3.521 -0.357 -0.373 1.00 0.00 17 VAL A C 4
ATOM 1702 O O . VAL A 1 17 ? 4.486 0.366 -0.586 1.00 0.00 17 VAL A O 4
ATOM 1715 N N . ALA A 1 18 ? 3.363 -1.043 0.738 1.00 0.00 18 ALA A N 4
ATOM 1716 C CA . ALA A 1 18 ? 4.411 -1.103 1.754 1.00 0.00 18 ALA A CA 4
ATOM 1717 C C . ALA A 1 18 ? 5.692 -1.690 1.165 1.00 0.00 18 ALA A C 4
ATOM 1718 O O . ALA A 1 18 ? 6.797 -1.398 1.623 1.00 0.00 18 ALA A O 4
ATOM 1725 N N . SER A 1 19 ? 5.536 -2.489 0.120 1.00 0.00 19 SER A N 4
ATOM 1726 C CA . SER A 1 19 ? 6.663 -3.092 -0.561 1.00 0.00 19 SER A CA 4
ATOM 1727 C C . SER A 1 19 ? 7.044 -2.231 -1.749 1.00 0.00 19 SER A C 4
ATOM 1728 O O . SER A 1 19 ? 7.879 -2.600 -2.571 1.00 0.00 19 SER A O 4
ATOM 1736 N N . LYS A 1 20 ? 6.406 -1.075 -1.832 1.00 0.00 20 LYS A N 4
ATOM 1737 C CA . LYS A 1 20 ? 6.664 -0.129 -2.887 1.00 0.00 20 LYS A CA 4
ATOM 1738 C C . LYS A 1 20 ? 7.318 1.103 -2.295 1.00 0.00 20 LYS A C 4
ATOM 1739 O O . LYS A 1 20 ? 7.525 2.106 -2.972 1.00 0.00 20 LYS A O 4
ATOM 1758 N N . VAL A 1 21 ? 7.643 1.001 -1.012 1.00 0.00 21 VAL A N 4
ATOM 1759 C CA . VAL A 1 21 ? 8.184 2.117 -0.259 1.00 0.00 21 VAL A CA 4
ATOM 1760 C C . VAL A 1 21 ? 9.394 1.670 0.551 1.00 0.00 21 VAL A C 4
ATOM 1761 O O . VAL A 1 21 ? 10.367 2.401 0.699 1.00 0.00 21 VAL A O 4
ATOM 1774 N N . ALA A 1 22 ? 9.334 0.451 1.057 1.00 0.00 22 ALA A N 4
ATOM 1775 C CA . ALA A 1 22 ? 10.430 -0.106 1.826 1.00 0.00 22 ALA A CA 4
ATOM 1776 C C . ALA A 1 22 ? 11.668 -0.330 0.956 1.00 0.00 22 ALA A C 4
ATOM 1777 O O . ALA A 1 22 ? 12.762 0.080 1.341 1.00 0.00 22 ALA A O 4
ATOM 1784 N N . PRO A 1 23 ? 11.535 -0.953 -0.238 1.00 0.00 23 PRO A N 4
ATOM 1785 C CA . PRO A 1 23 ? 12.676 -1.193 -1.111 1.00 0.00 23 PRO A CA 4
ATOM 1786 C C . PRO A 1 23 ? 13.173 0.095 -1.744 1.00 0.00 23 PRO A C 4
ATOM 1787 O O . PRO A 1 23 ? 14.331 0.196 -2.146 1.00 0.00 23 PRO A O 4
ATOM 1798 N N . VAL A 1 24 ? 12.295 1.090 -1.825 1.00 0.00 24 VAL A N 4
ATOM 1799 C CA . VAL A 1 24 ? 12.675 2.362 -2.422 1.00 0.00 24 VAL A CA 4
ATOM 1800 C C . VAL A 1 24 ? 13.501 3.187 -1.440 1.00 0.00 24 VAL A C 4
ATOM 1801 O O . VAL A 1 24 ? 14.515 3.760 -1.809 1.00 0.00 24 VAL A O 4
ATOM 1814 N N . VAL A 1 25 ? 13.094 3.204 -0.173 1.00 0.00 25 VAL A N 4
ATOM 1815 C CA . VAL A 1 25 ? 13.871 3.869 0.874 1.00 0.00 25 VAL A CA 4
ATOM 1816 C C . VAL A 1 25 ? 15.151 3.119 1.099 1.00 0.00 25 VAL A C 4
ATOM 1817 O O . VAL A 1 25 ? 16.151 3.667 1.532 1.00 0.00 25 VAL A O 4
ATOM 1830 N N . ALA A 1 26 ? 15.120 1.869 0.741 1.00 0.00 26 ALA A N 4
ATOM 1831 C CA . ALA A 1 26 ? 16.298 1.047 0.762 1.00 0.00 26 ALA A CA 4
ATOM 1832 C C . ALA A 1 26 ? 17.234 1.424 -0.380 1.00 0.00 26 ALA A C 4
ATOM 1833 O O . ALA A 1 26 ? 18.345 0.913 -0.485 1.00 0.00 26 ALA A O 4
ATOM 1840 N N . ALA A 1 27 ? 16.760 2.324 -1.231 1.00 0.00 27 ALA A N 4
ATOM 1841 C CA . ALA A 1 27 ? 17.570 2.888 -2.295 1.00 0.00 27 ALA A CA 4
ATOM 1842 C C . ALA A 1 27 ? 17.851 4.360 -2.007 1.00 0.00 27 ALA A C 4
ATOM 1843 O O . ALA A 1 27 ? 18.808 4.935 -2.519 1.00 0.00 27 ALA A O 4
ATOM 1850 N N . PHE A 1 28 ? 17.000 4.963 -1.178 1.00 0.00 28 PHE A N 4
ATOM 1851 C CA . PHE A 1 28 ? 17.164 6.352 -0.780 1.00 0.00 28 PHE A CA 4
ATOM 1852 C C . PHE A 1 28 ? 18.092 6.443 0.418 1.00 0.00 28 PHE A C 4
ATOM 1853 O O . PHE A 1 28 ? 18.803 7.431 0.605 1.00 0.00 28 PHE A O 4
ATOM 1870 N N . ALA A 1 29 ? 18.075 5.399 1.225 1.00 0.00 29 ALA A N 4
ATOM 1871 C CA . ALA A 1 29 ? 18.957 5.293 2.363 1.00 0.00 29 ALA A CA 4
ATOM 1872 C C . ALA A 1 29 ? 20.274 4.658 1.944 1.00 0.00 29 ALA A C 4
ATOM 1873 O O . ALA A 1 29 ? 21.348 5.192 2.214 1.00 0.00 29 ALA A O 4
ATOM 1880 N N . ARG A 1 30 ? 20.178 3.508 1.289 1.00 0.00 30 ARG A N 4
ATOM 1881 C CA . ARG A 1 30 ? 21.344 2.843 0.731 1.00 0.00 30 ARG A CA 4
ATOM 1882 C C . ARG A 1 30 ? 21.648 3.375 -0.665 1.00 0.00 30 ARG A C 4
ATOM 1883 O O . ARG A 1 30 ? 22.528 4.254 -0.794 1.00 0.00 30 ARG A O 4
ATOM 1905 N N . LYS A 1 1 ? -22.831 6.127 -4.092 1.00 0.00 1 LYS A N 5
ATOM 1906 C CA . LYS A 1 1 ? -22.753 4.773 -3.497 1.00 0.00 1 LYS A CA 5
ATOM 1907 C C . LYS A 1 1 ? -21.458 4.623 -2.710 1.00 0.00 1 LYS A C 5
ATOM 1908 O O . LYS A 1 1 ? -20.484 5.328 -2.970 1.00 0.00 1 LYS A O 5
ATOM 1929 N N . ILE A 1 2 ? -21.451 3.709 -1.752 1.00 0.00 2 ILE A N 5
ATOM 1930 C CA . ILE A 1 2 ? -20.276 3.462 -0.939 1.00 0.00 2 ILE A CA 5
ATOM 1931 C C . ILE A 1 2 ? -19.839 2.006 -1.077 1.00 0.00 2 ILE A C 5
ATOM 1932 O O . ILE A 1 2 ? -20.671 1.096 -1.063 1.00 0.00 2 ILE A O 5
ATOM 1948 N N . ASN A 1 3 ? -18.543 1.794 -1.224 1.00 0.00 3 ASN A N 5
ATOM 1949 C CA . ASN A 1 3 ? -17.995 0.459 -1.414 1.00 0.00 3 ASN A CA 5
ATOM 1950 C C . ASN A 1 3 ? -17.203 0.026 -0.189 1.00 0.00 3 ASN A C 5
ATOM 1951 O O . ASN A 1 3 ? -16.259 0.699 0.219 1.00 0.00 3 ASN A O 5
ATOM 1962 N N . LYS A 1 4 ? -17.586 -1.105 0.385 1.00 0.00 4 LYS A N 5
ATOM 1963 C CA . LYS A 1 4 ? -16.942 -1.608 1.589 1.00 0.00 4 LYS A CA 5
ATOM 1964 C C . LYS A 1 4 ? -15.803 -2.537 1.229 1.00 0.00 4 LYS A C 5
ATOM 1965 O O . LYS A 1 4 ? -14.949 -2.839 2.061 1.00 0.00 4 LYS A O 5
ATOM 1984 N N . GLN A 1 5 ? -15.785 -2.982 -0.017 1.00 0.00 5 GLN A N 5
ATOM 1985 C CA . GLN A 1 5 ? -14.683 -3.778 -0.508 1.00 0.00 5 GLN A CA 5
ATOM 1986 C C . GLN A 1 5 ? -13.440 -2.902 -0.567 1.00 0.00 5 GLN A C 5
ATOM 1987 O O . GLN A 1 5 ? -12.335 -3.346 -0.263 1.00 0.00 5 GLN A O 5
ATOM 2001 N N . LYS A 1 6 ? -13.653 -1.640 -0.928 1.00 0.00 6 LYS A N 5
ATOM 2002 C CA . LYS A 1 6 ? -12.594 -0.639 -0.984 1.00 0.00 6 LYS A CA 5
ATOM 2003 C C . LYS A 1 6 ? -11.842 -0.534 0.337 1.00 0.00 6 LYS A C 5
ATOM 2004 O O . LYS A 1 6 ? -10.641 -0.254 0.358 1.00 0.00 6 LYS A O 5
ATOM 2023 N N . ILE A 1 7 ? -12.547 -0.747 1.437 1.00 0.00 7 ILE A N 5
ATOM 2024 C CA . ILE A 1 7 ? -11.916 -0.754 2.746 1.00 0.00 7 ILE A CA 5
ATOM 2025 C C . ILE A 1 7 ? -10.781 -1.776 2.802 1.00 0.00 7 ILE A C 5
ATOM 2026 O O . ILE A 1 7 ? -9.749 -1.527 3.421 1.00 0.00 7 ILE A O 5
ATOM 2042 N N . LYS A 1 8 ? -10.945 -2.905 2.116 1.00 0.00 8 LYS A N 5
ATOM 2043 C CA . LYS A 1 8 ? -9.874 -3.889 2.043 1.00 0.00 8 LYS A CA 5
ATOM 2044 C C . LYS A 1 8 ? -8.852 -3.456 1.024 1.00 0.00 8 LYS A C 5
ATOM 2045 O O . LYS A 1 8 ? -7.690 -3.807 1.133 1.00 0.00 8 LYS A O 5
ATOM 2064 N N . ASN A 1 9 ? -9.286 -2.690 0.031 1.00 0.00 9 ASN A N 5
ATOM 2065 C CA . ASN A 1 9 ? -8.396 -2.309 -1.055 1.00 0.00 9 ASN A CA 5
ATOM 2066 C C . ASN A 1 9 ? -7.201 -1.548 -0.503 1.00 0.00 9 ASN A C 5
ATOM 2067 O O . ASN A 1 9 ? -6.058 -1.986 -0.627 1.00 0.00 9 ASN A O 5
ATOM 2078 N N . GLY A 1 10 ? -7.489 -0.418 0.135 1.00 0.00 10 GLY A N 5
ATOM 2079 C CA . GLY A 1 10 ? -6.442 0.416 0.694 1.00 0.00 10 GLY A CA 5
ATOM 2080 C C . GLY A 1 10 ? -5.735 -0.240 1.853 1.00 0.00 10 GLY A C 5
ATOM 2081 O O . GLY A 1 10 ? -4.573 0.053 2.119 1.00 0.00 10 GLY A O 5
ATOM 2085 N N . ALA A 1 11 ? -6.433 -1.134 2.533 1.00 0.00 11 ALA A N 5
ATOM 2086 C CA . ALA A 1 11 ? -5.859 -1.862 3.651 1.00 0.00 11 ALA A CA 5
ATOM 2087 C C . ALA A 1 11 ? -4.912 -2.949 3.155 1.00 0.00 11 ALA A C 5
ATOM 2088 O O . ALA A 1 11 ? -3.913 -3.266 3.800 1.00 0.00 11 ALA A O 5
ATOM 2095 N N . LYS A 1 12 ? -5.223 -3.498 1.988 1.00 0.00 12 LYS A N 5
ATOM 2096 C CA . LYS A 1 12 ? -4.442 -4.582 1.409 1.00 0.00 12 LYS A CA 5
ATOM 2097 C C . LYS A 1 12 ? -3.231 -4.032 0.668 1.00 0.00 12 LYS A C 5
ATOM 2098 O O . LYS A 1 12 ? -2.141 -4.602 0.726 1.00 0.00 12 LYS A O 5
ATOM 2117 N N . LYS A 1 13 ? -3.408 -2.905 -0.003 1.00 0.00 13 LYS A N 5
ATOM 2118 C CA . LYS A 1 13 ? -2.316 -2.265 -0.692 1.00 0.00 13 LYS A CA 5
ATOM 2119 C C . LYS A 1 13 ? -1.541 -1.401 0.277 1.00 0.00 13 LYS A C 5
ATOM 2120 O O . LYS A 1 13 ? -0.540 -0.838 -0.076 1.00 0.00 13 LYS A O 5
ATOM 2139 N N . ALA A 1 14 ? -2.015 -1.275 1.498 1.00 0.00 14 ALA A N 5
ATOM 2140 C CA . ALA A 1 14 ? -1.214 -0.626 2.525 1.00 0.00 14 ALA A CA 5
ATOM 2141 C C . ALA A 1 14 ? -0.030 -1.516 2.839 1.00 0.00 14 ALA A C 5
ATOM 2142 O O . ALA A 1 14 ? 0.992 -1.074 3.351 1.00 0.00 14 ALA A O 5
ATOM 2149 N N . LEU A 1 15 ? -0.209 -2.785 2.527 1.00 0.00 15 LEU A N 5
ATOM 2150 C CA . LEU A 1 15 ? 0.842 -3.774 2.624 1.00 0.00 15 LEU A CA 5
ATOM 2151 C C . LEU A 1 15 ? 1.499 -3.950 1.260 1.00 0.00 15 LEU A C 5
ATOM 2152 O O . LEU A 1 15 ? 2.680 -4.273 1.155 1.00 0.00 15 LEU A O 5
ATOM 2168 N N . GLY A 1 16 ? 0.707 -3.719 0.220 1.00 0.00 16 GLY A N 5
ATOM 2169 C CA . GLY A 1 16 ? 1.182 -3.852 -1.139 1.00 0.00 16 GLY A CA 5
ATOM 2170 C C . GLY A 1 16 ? 2.040 -2.683 -1.546 1.00 0.00 16 GLY A C 5
ATOM 2171 O O . GLY A 1 16 ? 3.138 -2.848 -2.069 1.00 0.00 16 GLY A O 5
ATOM 2175 N N . VAL A 1 17 ? 1.535 -1.496 -1.280 1.00 0.00 17 VAL A N 5
ATOM 2176 C CA . VAL A 1 17 ? 2.228 -0.265 -1.633 1.00 0.00 17 VAL A CA 5
ATOM 2177 C C . VAL A 1 17 ? 3.353 -0.009 -0.653 1.00 0.00 17 VAL A C 5
ATOM 2178 O O . VAL A 1 17 ? 4.294 0.726 -0.932 1.00 0.00 17 VAL A O 5
ATOM 2191 N N . ALA A 1 18 ? 3.246 -0.636 0.498 1.00 0.00 18 ALA A N 5
ATOM 2192 C CA . ALA A 1 18 ? 4.338 -0.642 1.460 1.00 0.00 18 ALA A CA 5
ATOM 2193 C C . ALA A 1 18 ? 5.558 -1.334 0.857 1.00 0.00 18 ALA A C 5
ATOM 2194 O O . ALA A 1 18 ? 6.701 -1.039 1.206 1.00 0.00 18 ALA A O 5
ATOM 2201 N N . SER A 1 19 ? 5.305 -2.222 -0.096 1.00 0.00 19 SER A N 5
ATOM 2202 C CA . SER A 1 19 ? 6.362 -2.934 -0.784 1.00 0.00 19 SER A CA 5
ATOM 2203 C C . SER A 1 19 ? 6.784 -2.126 -1.998 1.00 0.00 19 SER A C 5
ATOM 2204 O O . SER A 1 19 ? 7.588 -2.565 -2.817 1.00 0.00 19 SER A O 5
ATOM 2212 N N . LYS A 1 20 ? 6.213 -0.937 -2.106 1.00 0.00 20 LYS A N 5
ATOM 2213 C CA . LYS A 1 20 ? 6.514 -0.039 -3.195 1.00 0.00 20 LYS A CA 5
ATOM 2214 C C . LYS A 1 20 ? 7.313 1.135 -2.664 1.00 0.00 20 LYS A C 5
ATOM 2215 O O . LYS A 1 20 ? 7.609 2.084 -3.382 1.00 0.00 20 LYS A O 5
ATOM 2234 N N . VAL A 1 21 ? 7.660 1.046 -1.386 1.00 0.00 21 VAL A N 5
ATOM 2235 C CA . VAL A 1 21 ? 8.303 2.140 -0.683 1.00 0.00 21 VAL A CA 5
ATOM 2236 C C . VAL A 1 21 ? 9.459 1.620 0.164 1.00 0.00 21 VAL A C 5
ATOM 2237 O O . VAL A 1 21 ? 10.497 2.258 0.277 1.00 0.00 21 VAL A O 5
ATOM 2250 N N . ALA A 1 22 ? 9.279 0.445 0.741 1.00 0.00 22 ALA A N 5
ATOM 2251 C CA . ALA A 1 22 ? 10.313 -0.169 1.556 1.00 0.00 22 ALA A CA 5
ATOM 2252 C C . ALA A 1 22 ? 11.569 -0.487 0.738 1.00 0.00 22 ALA A C 5
ATOM 2253 O O . ALA A 1 22 ? 12.677 -0.176 1.178 1.00 0.00 22 ALA A O 5
ATOM 2260 N N . PRO A 1 23 ? 11.440 -1.091 -0.471 1.00 0.00 23 PRO A N 5
ATOM 2261 C CA . PRO A 1 23 ? 12.598 -1.410 -1.298 1.00 0.00 23 PRO A CA 5
ATOM 2262 C C . PRO A 1 23 ? 13.205 -0.158 -1.914 1.00 0.00 23 PRO A C 5
ATOM 2263 O O . PRO A 1 23 ? 14.377 -0.139 -2.292 1.00 0.00 23 PRO A O 5
ATOM 2274 N N . VAL A 1 24 ? 12.400 0.894 -2.012 1.00 0.00 24 VAL A N 5
ATOM 2275 C CA . VAL A 1 24 ? 12.871 2.135 -2.609 1.00 0.00 24 VAL A CA 5
ATOM 2276 C C . VAL A 1 24 ? 13.667 2.948 -1.593 1.00 0.00 24 VAL A C 5
ATOM 2277 O O . VAL A 1 24 ? 14.722 3.478 -1.912 1.00 0.00 24 VAL A O 5
ATOM 2290 N N . VAL A 1 25 ? 13.187 3.000 -0.353 1.00 0.00 25 VAL A N 5
ATOM 2291 C CA . VAL A 1 25 ? 13.906 3.685 0.718 1.00 0.00 25 VAL A CA 5
ATOM 2292 C C . VAL A 1 25 ? 15.181 2.945 1.028 1.00 0.00 25 VAL A C 5
ATOM 2293 O O . VAL A 1 25 ? 16.162 3.512 1.487 1.00 0.00 25 VAL A O 5
ATOM 2306 N N . ALA A 1 26 ? 15.167 1.680 0.717 1.00 0.00 26 ALA A N 5
ATOM 2307 C CA . ALA A 1 26 ? 16.339 0.855 0.837 1.00 0.00 26 ALA A CA 5
ATOM 2308 C C . ALA A 1 26 ? 17.362 1.216 -0.233 1.00 0.00 26 ALA A C 5
ATOM 2309 O O . ALA A 1 26 ? 18.461 0.667 -0.274 1.00 0.00 26 ALA A O 5
ATOM 2316 N N . ALA A 1 27 ? 16.977 2.143 -1.102 1.00 0.00 27 ALA A N 5
ATOM 2317 C CA . ALA A 1 27 ? 17.874 2.689 -2.106 1.00 0.00 27 ALA A CA 5
ATOM 2318 C C . ALA A 1 27 ? 18.094 4.182 -1.861 1.00 0.00 27 ALA A C 5
ATOM 2319 O O . ALA A 1 27 ? 19.042 4.775 -2.378 1.00 0.00 27 ALA A O 5
ATOM 2326 N N . PHE A 1 28 ? 17.203 4.781 -1.079 1.00 0.00 28 PHE A N 5
ATOM 2327 C CA . PHE A 1 28 ? 17.304 6.189 -0.724 1.00 0.00 28 PHE A CA 5
ATOM 2328 C C . PHE A 1 28 ? 18.110 6.368 0.550 1.00 0.00 28 PHE A C 5
ATOM 2329 O O . PHE A 1 28 ? 18.954 7.256 0.649 1.00 0.00 28 PHE A O 5
ATOM 2346 N N . ALA A 1 29 ? 17.843 5.507 1.514 1.00 0.00 29 ALA A N 5
ATOM 2347 C CA . ALA A 1 29 ? 18.475 5.585 2.813 1.00 0.00 29 ALA A CA 5
ATOM 2348 C C . ALA A 1 29 ? 19.828 4.888 2.802 1.00 0.00 29 ALA A C 5
ATOM 2349 O O . ALA A 1 29 ? 20.835 5.475 3.198 1.00 0.00 29 ALA A O 5
ATOM 2356 N N . ARG A 1 30 ? 19.857 3.637 2.354 1.00 0.00 30 ARG A N 5
ATOM 2357 C CA . ARG A 1 30 ? 21.103 2.890 2.314 1.00 0.00 30 ARG A CA 5
ATOM 2358 C C . ARG A 1 30 ? 21.254 2.123 1.004 1.00 0.00 30 ARG A C 5
ATOM 2359 O O . ARG A 1 30 ? 21.137 0.883 1.006 1.00 0.00 30 ARG A O 5
ATOM 2381 N N . LYS A 1 1 ? -21.012 7.522 -4.142 1.00 0.00 1 LYS A N 6
ATOM 2382 C CA . LYS A 1 1 ? -19.837 6.654 -4.374 1.00 0.00 1 LYS A CA 6
ATOM 2383 C C . LYS A 1 1 ? -19.456 5.907 -3.103 1.00 0.00 1 LYS A C 6
ATOM 2384 O O . LYS A 1 1 ? -18.604 6.355 -2.336 1.00 0.00 1 LYS A O 6
ATOM 2405 N N . ILE A 1 2 ? -20.096 4.768 -2.884 1.00 0.00 2 ILE A N 6
ATOM 2406 C CA . ILE A 1 2 ? -19.816 3.940 -1.731 1.00 0.00 2 ILE A CA 6
ATOM 2407 C C . ILE A 1 2 ? -19.122 2.656 -2.167 1.00 0.00 2 ILE A C 6
ATOM 2408 O O . ILE A 1 2 ? -19.536 2.016 -3.136 1.00 0.00 2 ILE A O 6
ATOM 2424 N N . ASN A 1 3 ? -18.070 2.287 -1.456 1.00 0.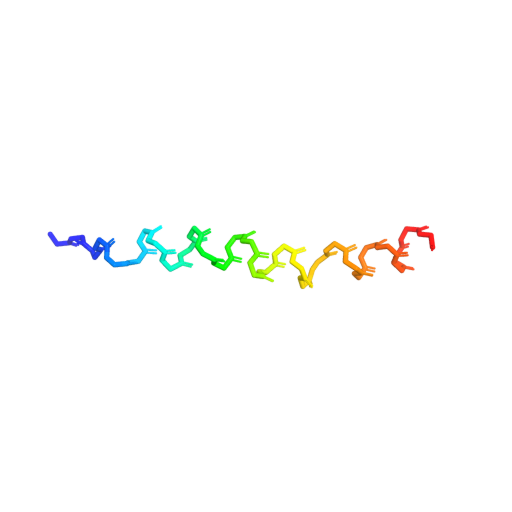00 3 ASN A N 6
ATOM 2425 C CA . ASN A 1 3 ? -17.339 1.066 -1.746 1.00 0.00 3 ASN A CA 6
ATOM 2426 C C . ASN A 1 3 ? -16.551 0.628 -0.530 1.00 0.00 3 ASN A C 6
ATOM 2427 O O . ASN A 1 3 ? -15.520 1.214 -0.188 1.00 0.00 3 ASN A O 6
ATOM 2438 N N . LYS A 1 4 ? -17.035 -0.423 0.094 1.00 0.00 4 LYS A N 6
ATOM 2439 C CA . LYS A 1 4 ? -16.471 -0.905 1.342 1.00 0.00 4 LYS A CA 6
ATOM 2440 C C . LYS A 1 4 ? -15.360 -1.895 1.068 1.00 0.00 4 LYS A C 6
ATOM 2441 O O . LYS A 1 4 ? -14.504 -2.129 1.918 1.00 0.00 4 LYS A O 6
ATOM 2460 N N . GLN A 1 5 ? -15.363 -2.456 -0.130 1.00 0.00 5 GLN A N 6
ATOM 2461 C CA . GLN A 1 5 ? -14.302 -3.354 -0.546 1.00 0.00 5 GLN A CA 6
ATOM 2462 C C . GLN A 1 5 ? -12.985 -2.589 -0.607 1.00 0.00 5 GLN A C 6
ATOM 2463 O O . GLN A 1 5 ? -11.918 -3.132 -0.319 1.00 0.00 5 GLN A O 6
ATOM 2477 N N . LYS A 1 6 ? -13.082 -1.311 -0.960 1.00 0.00 6 LYS A N 6
ATOM 2478 C CA . LYS A 1 6 ? -11.927 -0.428 -0.995 1.00 0.00 6 LYS A CA 6
ATOM 2479 C C . LYS A 1 6 ? -11.261 -0.338 0.366 1.00 0.00 6 LYS A C 6
ATOM 2480 O O . LYS A 1 6 ? -10.043 -0.230 0.460 1.00 0.00 6 LYS A O 6
ATOM 2499 N N . ILE A 1 7 ? -12.059 -0.384 1.421 1.00 0.00 7 ILE A N 6
ATOM 2500 C CA . ILE A 1 7 ? -11.520 -0.342 2.771 1.00 0.00 7 ILE A CA 6
ATOM 2501 C C . ILE A 1 7 ? -10.544 -1.498 3.019 1.00 0.00 7 ILE A C 6
ATOM 2502 O O . ILE A 1 7 ? -9.565 -1.347 3.753 1.00 0.00 7 ILE A O 6
ATOM 2518 N N . LYS A 1 8 ? -10.783 -2.641 2.384 1.00 0.00 8 LYS A N 6
ATOM 2519 C CA . LYS A 1 8 ? -9.858 -3.762 2.510 1.00 0.00 8 LYS A CA 6
ATOM 2520 C C . LYS A 1 8 ? -8.760 -3.611 1.495 1.00 0.00 8 LYS A C 6
ATOM 2521 O O . LYS A 1 8 ? -7.615 -3.934 1.762 1.00 0.00 8 LYS A O 6
ATOM 2540 N N . ASN A 1 9 ? -9.127 -3.124 0.322 1.00 0.00 9 ASN A N 6
ATOM 2541 C CA . ASN A 1 9 ? -8.183 -2.987 -0.770 1.00 0.00 9 ASN A CA 6
ATOM 2542 C C . ASN A 1 9 ? -7.108 -1.965 -0.445 1.00 0.00 9 ASN A C 6
ATOM 2543 O O . ASN A 1 9 ? -5.925 -2.214 -0.649 1.00 0.00 9 ASN A O 6
ATOM 2554 N N . GLY A 1 10 ? -7.524 -0.820 0.077 1.00 0.00 10 GLY A N 6
ATOM 2555 C CA . GLY A 1 10 ? -6.578 0.195 0.495 1.00 0.00 10 GLY A CA 6
ATOM 2556 C C . GLY A 1 10 ? -5.756 -0.271 1.668 1.00 0.00 10 GLY A C 6
ATOM 2557 O O . GLY A 1 10 ? -4.629 0.178 1.865 1.00 0.00 10 GLY A O 6
ATOM 2561 N N . ALA A 1 11 ? -6.320 -1.189 2.436 1.00 0.00 11 ALA A N 6
ATOM 2562 C CA . ALA A 1 11 ? -5.608 -1.811 3.537 1.00 0.00 11 ALA A CA 6
ATOM 2563 C C . ALA A 1 11 ? -4.703 -2.928 3.015 1.00 0.00 11 ALA A C 6
ATOM 2564 O O . ALA A 1 11 ? -3.692 -3.266 3.624 1.00 0.00 11 ALA A O 6
ATOM 2571 N N . LYS A 1 12 ? -5.074 -3.479 1.862 1.00 0.00 12 LYS A N 6
ATOM 2572 C CA . LYS A 1 12 ? -4.320 -4.554 1.232 1.00 0.00 12 LYS A CA 6
ATOM 2573 C C . LYS A 1 12 ? -3.150 -3.987 0.432 1.00 0.00 12 LYS A C 6
ATOM 2574 O O . LYS A 1 12 ? -2.078 -4.587 0.362 1.00 0.00 12 LYS A O 6
ATOM 2593 N N . LYS A 1 13 ? -3.350 -2.816 -0.153 1.00 0.00 13 LYS A N 6
ATOM 2594 C CA . LYS A 1 13 ? -2.285 -2.121 -0.829 1.00 0.00 13 LYS A CA 6
ATOM 2595 C C . LYS A 1 13 ? -1.540 -1.273 0.169 1.00 0.00 13 LYS A C 6
ATOM 2596 O O . LYS A 1 13 ? -0.539 -0.696 -0.152 1.00 0.00 13 LYS A O 6
ATOM 2615 N N . ALA A 1 14 ? -2.046 -1.173 1.380 1.00 0.00 14 ALA A N 6
ATOM 2616 C CA . ALA A 1 14 ? -1.279 -0.535 2.439 1.00 0.00 14 ALA A CA 6
ATOM 2617 C C . ALA A 1 14 ? -0.067 -1.396 2.729 1.00 0.00 14 ALA A C 6
ATOM 2618 O O . ALA A 1 14 ? 0.946 -0.932 3.241 1.00 0.00 14 ALA A O 6
ATOM 2625 N N . LEU A 1 15 ? -0.210 -2.663 2.380 1.00 0.00 15 LEU A N 6
ATOM 2626 C CA . LEU A 1 15 ? 0.865 -3.630 2.447 1.00 0.00 15 LEU A CA 6
ATOM 2627 C C . LEU A 1 15 ? 1.550 -3.723 1.087 1.00 0.00 15 LEU A C 6
ATOM 2628 O O . LEU A 1 15 ? 2.758 -3.925 0.990 1.00 0.00 15 LEU A O 6
ATOM 2644 N N . GLY A 1 16 ? 0.751 -3.551 0.037 1.00 0.00 16 GLY A N 6
ATOM 2645 C CA . GLY A 1 16 ? 1.258 -3.615 -1.316 1.00 0.00 16 GLY A CA 6
ATOM 2646 C C . GLY A 1 16 ? 2.110 -2.416 -1.641 1.00 0.00 16 GLY A C 6
ATOM 2647 O O . GLY A 1 16 ? 3.211 -2.541 -2.170 1.00 0.00 16 GLY A O 6
ATOM 2651 N N . VAL A 1 17 ? 1.595 -1.252 -1.294 1.00 0.00 17 VAL A N 6
ATOM 2652 C CA . VAL A 1 17 ? 2.283 0.007 -1.543 1.00 0.00 17 VAL A CA 6
ATOM 2653 C C . VAL A 1 17 ? 3.404 0.192 -0.543 1.00 0.00 17 VAL A C 6
ATOM 2654 O O . VAL A 1 17 ? 4.376 0.891 -0.798 1.00 0.00 17 VAL A O 6
ATOM 2667 N N . ALA A 1 18 ? 3.259 -0.455 0.596 1.00 0.00 18 ALA A N 6
ATOM 2668 C CA . ALA A 1 18 ? 4.338 -0.508 1.574 1.00 0.00 18 ALA A CA 6
ATOM 2669 C C . ALA A 1 18 ? 5.543 -1.217 0.965 1.00 0.00 18 ALA A C 6
ATOM 2670 O O . ALA A 1 18 ? 6.691 -0.969 1.327 1.00 0.00 18 ALA A O 6
ATOM 2677 N N . SER A 1 19 ? 5.261 -2.065 -0.011 1.00 0.00 19 SER A N 6
ATOM 2678 C CA . SER A 1 19 ? 6.280 -2.814 -0.709 1.00 0.00 19 SER A CA 6
ATOM 2679 C C . SER A 1 19 ? 6.735 -2.000 -1.909 1.00 0.00 19 SER A C 6
ATOM 2680 O O . SER A 1 19 ? 7.559 -2.431 -2.712 1.00 0.00 19 SER A O 6
ATOM 2688 N N . LYS A 1 20 ? 6.182 -0.803 -2.015 1.00 0.00 20 LYS A N 6
ATOM 2689 C CA . LYS A 1 20 ? 6.512 0.105 -3.087 1.00 0.00 20 LYS A CA 6
ATOM 2690 C C . LYS A 1 20 ? 7.271 1.288 -2.521 1.00 0.00 20 LYS A C 6
ATOM 2691 O O . LYS A 1 20 ? 7.542 2.269 -3.216 1.00 0.00 20 LYS A O 6
ATOM 2710 N N . VAL A 1 21 ? 7.597 1.181 -1.239 1.00 0.00 21 VAL A N 6
ATOM 2711 C CA . VAL A 1 21 ? 8.241 2.259 -0.512 1.00 0.00 21 VAL A CA 6
ATOM 2712 C C . VAL A 1 21 ? 9.390 1.717 0.332 1.00 0.00 21 VAL A C 6
ATOM 2713 O O . VAL A 1 21 ? 10.441 2.336 0.443 1.00 0.00 21 VAL A O 6
ATOM 2726 N N . ALA A 1 22 ? 9.193 0.540 0.905 1.00 0.00 22 ALA A N 6
ATOM 2727 C CA . ALA A 1 22 ? 10.217 -0.090 1.718 1.00 0.00 22 ALA A CA 6
ATOM 2728 C C . ALA A 1 22 ? 11.460 -0.422 0.891 1.00 0.00 22 ALA A C 6
ATOM 2729 O O . ALA A 1 22 ? 12.573 -0.076 1.294 1.00 0.00 22 ALA A O 6
ATOM 2736 N N . PRO A 1 23 ? 11.313 -1.067 -0.289 1.00 0.00 23 PRO A N 6
ATOM 2737 C CA . PRO A 1 23 ? 12.460 -1.425 -1.111 1.00 0.00 23 PRO A CA 6
ATOM 2738 C C . PRO A 1 23 ? 13.082 -0.199 -1.758 1.00 0.00 23 PRO A C 6
ATOM 2739 O O . PRO A 1 23 ? 14.262 -0.198 -2.107 1.00 0.00 23 PRO A O 6
ATOM 2750 N N . VAL A 1 24 ? 12.282 0.855 -1.901 1.00 0.00 24 VAL A N 6
ATOM 2751 C CA . VAL A 1 24 ? 12.772 2.075 -2.526 1.00 0.00 24 VAL A CA 6
ATOM 2752 C C . VAL A 1 24 ? 13.609 2.877 -1.535 1.00 0.00 24 VAL A C 6
ATOM 2753 O O . VAL A 1 24 ? 14.672 3.377 -1.876 1.00 0.00 24 VAL A O 6
ATOM 2766 N N . VAL A 1 25 ? 13.153 2.959 -0.289 1.00 0.00 25 VAL A N 6
ATOM 2767 C CA . VAL A 1 25 ? 13.909 3.636 0.757 1.00 0.00 25 VAL A CA 6
ATOM 2768 C C . VAL A 1 25 ? 15.168 2.865 1.057 1.00 0.00 25 VAL A C 6
ATOM 2769 O O . VAL A 1 25 ? 16.175 3.412 1.485 1.00 0.00 25 VAL A O 6
ATOM 2782 N N . ALA A 1 26 ? 15.115 1.596 0.764 1.00 0.00 26 ALA A N 6
ATOM 2783 C CA . ALA A 1 26 ? 16.266 0.740 0.871 1.00 0.00 26 ALA A CA 6
ATOM 2784 C C . ALA A 1 26 ? 17.262 1.040 -0.247 1.00 0.00 26 ALA A C 6
ATOM 2785 O O . ALA A 1 26 ? 18.310 0.408 -0.359 1.00 0.00 26 ALA A O 6
ATOM 2792 N N . ALA A 1 27 ? 16.902 2.015 -1.075 1.00 0.00 27 ALA A N 6
ATOM 2793 C CA . ALA A 1 27 ? 17.784 2.536 -2.103 1.00 0.00 27 ALA A CA 6
ATOM 2794 C C . ALA A 1 27 ? 18.037 4.029 -1.876 1.00 0.00 27 ALA A C 6
ATOM 2795 O O . ALA A 1 27 ? 19.033 4.581 -2.342 1.00 0.00 27 ALA A O 6
ATOM 2802 N N . PHE A 1 28 ? 17.123 4.674 -1.155 1.00 0.00 28 PHE A N 6
ATOM 2803 C CA . PHE A 1 28 ? 17.243 6.091 -0.836 1.00 0.00 28 PHE A CA 6
ATOM 2804 C C . PHE A 1 28 ? 18.060 6.296 0.428 1.00 0.00 28 PHE A C 6
ATOM 2805 O O . PHE A 1 28 ? 18.798 7.274 0.560 1.00 0.00 28 PHE A O 6
ATOM 2822 N N . ALA A 1 29 ? 17.910 5.369 1.353 1.00 0.00 29 ALA A N 6
ATOM 2823 C CA . ALA A 1 29 ? 18.621 5.411 2.612 1.00 0.00 29 ALA A CA 6
ATOM 2824 C C . ALA A 1 29 ? 19.957 4.701 2.485 1.00 0.00 29 ALA A C 6
ATOM 2825 O O . ALA A 1 29 ? 21.009 5.317 2.641 1.00 0.00 29 ALA A O 6
ATOM 2832 N N . ARG A 1 30 ? 19.924 3.412 2.175 1.00 0.00 30 ARG A N 6
ATOM 2833 C CA . ARG A 1 30 ? 21.150 2.642 2.063 1.00 0.00 30 ARG A CA 6
ATOM 2834 C C . ARG A 1 30 ? 21.194 1.846 0.762 1.00 0.00 30 ARG A C 6
ATOM 2835 O O . ARG A 1 30 ? 21.143 0.601 0.807 1.00 0.00 30 ARG A O 6
ATOM 2857 N N . LYS A 1 1 ? -21.935 8.350 -5.447 1.00 0.00 1 LYS A N 7
ATOM 2858 C CA . LYS A 1 1 ? -21.537 6.925 -5.408 1.00 0.00 1 LYS A CA 7
ATOM 2859 C C . LYS A 1 1 ? -20.771 6.629 -4.125 1.00 0.00 1 LYS A C 7
ATOM 2860 O O . LYS A 1 1 ? -20.139 7.516 -3.552 1.00 0.00 1 LYS A O 7
ATOM 2881 N N . ILE A 1 2 ? -20.836 5.386 -3.671 1.00 0.00 2 ILE A N 7
ATOM 2882 C CA . ILE A 1 2 ? -20.148 4.982 -2.463 1.00 0.00 2 ILE A CA 7
ATOM 2883 C C . ILE A 1 2 ? -18.905 4.173 -2.809 1.00 0.00 2 ILE A C 7
ATOM 2884 O O . ILE A 1 2 ? -18.958 3.259 -3.635 1.00 0.00 2 ILE A O 7
ATOM 2900 N N . ASN A 1 3 ? -17.790 4.524 -2.193 1.00 0.00 3 ASN A N 7
ATOM 2901 C CA . ASN A 1 3 ? -16.550 3.799 -2.395 1.00 0.00 3 ASN A CA 7
ATOM 2902 C C . ASN A 1 3 ? -16.128 3.114 -1.106 1.00 0.00 3 ASN A C 7
ATOM 2903 O O . ASN A 1 3 ? -15.988 3.754 -0.065 1.00 0.00 3 ASN A O 7
ATOM 2914 N N . LYS A 1 4 ? -15.974 1.804 -1.184 1.00 0.00 4 LYS A N 7
ATOM 2915 C CA . LYS A 1 4 ? -15.417 1.009 -0.093 1.00 0.00 4 LYS A CA 7
ATOM 2916 C C . LYS A 1 4 ? -14.222 0.205 -0.592 1.00 0.00 4 LYS A C 7
ATOM 2917 O O . LYS A 1 4 ? -13.407 -0.272 0.200 1.00 0.00 4 LYS A O 7
ATOM 2936 N N . GLN A 1 5 ? -14.118 0.068 -1.910 1.00 0.00 5 GLN A N 7
ATOM 2937 C CA . GLN A 1 5 ? -13.017 -0.651 -2.526 1.00 0.00 5 GLN A CA 7
ATOM 2938 C C . GLN A 1 5 ? -11.698 0.017 -2.181 1.00 0.00 5 GLN A C 7
ATOM 2939 O O . GLN A 1 5 ? -10.696 -0.653 -1.964 1.00 0.00 5 GLN A O 7
ATOM 2953 N N . LYS A 1 6 ? -11.712 1.342 -2.126 1.00 0.00 6 LYS A N 7
ATOM 2954 C CA . LYS A 1 6 ? -10.531 2.099 -1.743 1.00 0.00 6 LYS A CA 7
ATOM 2955 C C . LYS A 1 6 ? -10.148 1.802 -0.307 1.00 0.00 6 LYS A C 7
ATOM 2956 O O . LYS A 1 6 ? -8.970 1.648 0.003 1.00 0.00 6 LYS A O 7
ATOM 2975 N N . ILE A 1 7 ? -11.142 1.723 0.561 1.00 0.00 7 ILE A N 7
ATOM 2976 C CA . ILE A 1 7 ? -10.898 1.383 1.951 1.00 0.00 7 ILE A CA 7
ATOM 2977 C C . ILE A 1 7 ? -10.258 0.007 2.036 1.00 0.00 7 ILE A C 7
ATOM 2978 O O . ILE A 1 7 ? -9.309 -0.205 2.793 1.00 0.00 7 ILE A O 7
ATOM 2994 N N . LYS A 1 8 ? -10.767 -0.914 1.226 1.00 0.00 8 LYS A N 7
ATOM 2995 C CA . LYS A 1 8 ? -10.197 -2.237 1.129 1.00 0.00 8 LYS A CA 7
ATOM 2996 C C . LYS A 1 8 ? -8.797 -2.164 0.563 1.00 0.00 8 LYS A C 7
ATOM 2997 O O . LYS A 1 8 ? -7.894 -2.830 1.043 1.00 0.00 8 LYS A O 7
ATOM 3016 N N . ASN A 1 9 ? -8.628 -1.343 -0.459 1.00 0.00 9 ASN A N 7
ATOM 3017 C CA . ASN A 1 9 ? -7.358 -1.249 -1.149 1.00 0.00 9 ASN A CA 7
ATOM 3018 C C . ASN A 1 9 ? -6.295 -0.612 -0.282 1.00 0.00 9 ASN A C 7
ATOM 3019 O O . ASN A 1 9 ? -5.182 -1.103 -0.223 1.00 0.00 9 ASN A O 7
ATOM 3030 N N . GLY A 1 10 ? -6.639 0.469 0.400 1.00 0.00 10 GLY A N 7
ATOM 3031 C CA . GLY A 1 10 ? -5.693 1.105 1.297 1.00 0.00 10 GLY A CA 7
ATOM 3032 C C . GLY A 1 10 ? -5.325 0.196 2.443 1.00 0.00 10 GLY A C 7
ATOM 3033 O O . GLY A 1 10 ? -4.275 0.347 3.059 1.00 0.00 10 GLY A O 7
ATOM 3037 N N . ALA A 1 11 ? -6.196 -0.761 2.713 1.00 0.00 11 ALA A N 7
ATOM 3038 C CA . ALA A 1 11 ? -5.948 -1.760 3.731 1.00 0.00 11 ALA A CA 7
ATOM 3039 C C . ALA A 1 11 ? -5.207 -2.961 3.137 1.00 0.00 11 ALA A C 7
ATOM 3040 O O . ALA A 1 11 ? -4.453 -3.650 3.830 1.00 0.00 11 ALA A O 7
ATOM 3047 N N . LYS A 1 12 ? -5.419 -3.194 1.843 1.00 0.00 12 LYS A N 7
ATOM 3048 C CA . LYS A 1 12 ? -4.819 -4.316 1.140 1.00 0.00 12 LYS A CA 7
ATOM 3049 C C . LYS A 1 12 ? -3.421 -3.965 0.646 1.00 0.00 12 LYS A C 7
ATOM 3050 O O . LYS A 1 12 ? -2.463 -4.705 0.876 1.00 0.00 12 LYS A O 7
ATOM 3069 N N . LYS A 1 13 ? -3.294 -2.828 -0.018 1.00 0.00 13 LYS A N 7
ATOM 3070 C CA . LYS A 1 13 ? -2.041 -2.448 -0.610 1.00 0.00 13 LYS A CA 7
ATOM 3071 C C . LYS A 1 13 ? -1.132 -1.833 0.435 1.00 0.00 13 LYS A C 7
ATOM 3072 O O . LYS A 1 13 ? 0.015 -1.569 0.175 1.00 0.00 13 LYS A O 7
ATOM 3091 N N . ALA A 1 14 ? -1.628 -1.605 1.630 1.00 0.00 14 ALA A N 7
ATOM 3092 C CA . ALA A 1 14 ? -0.761 -1.107 2.687 1.00 0.00 14 ALA A CA 7
ATOM 3093 C C . ALA A 1 14 ? 0.259 -2.172 3.029 1.00 0.00 14 ALA A C 7
ATOM 3094 O O . ALA A 1 14 ? 1.216 -1.944 3.761 1.00 0.00 14 ALA A O 7
ATOM 3101 N N . LEU A 1 15 ? -0.016 -3.351 2.516 1.00 0.00 15 LEU A N 7
ATOM 3102 C CA . LEU A 1 15 ? 0.891 -4.476 2.575 1.00 0.00 15 LEU A CA 7
ATOM 3103 C C . LEU A 1 15 ? 1.581 -4.667 1.224 1.00 0.00 15 LEU A C 7
ATOM 3104 O O . LEU A 1 15 ? 2.742 -5.076 1.148 1.00 0.00 15 LEU A O 7
ATOM 3120 N N . GLY A 1 16 ? 0.853 -4.350 0.158 1.00 0.00 16 GLY A N 7
ATOM 3121 C CA . GLY A 1 16 ? 1.367 -4.524 -1.185 1.00 0.00 16 GLY A CA 7
ATOM 3122 C C . GLY A 1 16 ? 2.233 -3.365 -1.617 1.00 0.00 16 GLY A C 7
ATOM 3123 O O . GLY A 1 16 ? 3.388 -3.540 -2.000 1.00 0.00 16 GLY A O 7
ATOM 3127 N N . VAL A 1 17 ? 1.673 -2.177 -1.512 1.00 0.00 17 VAL A N 7
ATOM 3128 C CA . VAL A 1 17 ? 2.342 -0.958 -1.927 1.00 0.00 17 VAL A CA 7
ATOM 3129 C C . VAL A 1 17 ? 3.372 -0.558 -0.900 1.00 0.00 17 VAL A C 7
ATOM 3130 O O . VAL A 1 17 ? 4.285 0.210 -1.181 1.00 0.00 17 VAL A O 7
ATOM 3143 N N . ALA A 1 18 ? 3.231 -1.103 0.291 1.00 0.00 18 ALA A N 7
ATOM 3144 C CA . ALA A 1 18 ? 4.269 -0.957 1.300 1.00 0.00 18 ALA A CA 7
ATOM 3145 C C . ALA A 1 18 ? 5.563 -1.590 0.804 1.00 0.00 18 ALA A C 7
ATOM 3146 O O . ALA A 1 18 ? 6.659 -1.211 1.206 1.00 0.00 18 ALA A O 7
ATOM 3153 N N . SER A 1 19 ? 5.419 -2.534 -0.112 1.00 0.00 19 SER A N 7
ATOM 3154 C CA . SER A 1 19 ? 6.550 -3.221 -0.695 1.00 0.00 19 SER A CA 7
ATOM 3155 C C . SER A 1 19 ? 6.951 -2.506 -1.971 1.00 0.00 19 SER A C 7
ATOM 3156 O O . SER A 1 19 ? 7.783 -2.979 -2.741 1.00 0.00 19 SER A O 7
ATOM 3164 N N . LYS A 1 20 ? 6.330 -1.356 -2.181 1.00 0.00 20 LYS A N 7
ATOM 3165 C CA . LYS A 1 20 ? 6.611 -0.522 -3.324 1.00 0.00 20 LYS A CA 7
ATOM 3166 C C . LYS A 1 20 ? 7.217 0.785 -2.842 1.00 0.00 20 LYS A C 7
ATOM 3167 O O . LYS A 1 20 ? 7.419 1.724 -3.607 1.00 0.00 20 LYS A O 7
ATOM 3186 N N . VAL A 1 21 ? 7.499 0.819 -1.545 1.00 0.00 21 VAL A N 7
ATOM 3187 C CA . VAL A 1 21 ? 8.001 2.010 -0.885 1.00 0.00 21 VAL A CA 7
ATOM 3188 C C . VAL A 1 21 ? 9.136 1.635 0.065 1.00 0.00 21 VAL A C 7
ATOM 3189 O O . VAL A 1 21 ? 10.104 2.368 0.222 1.00 0.00 21 VAL A O 7
ATOM 3202 N N . ALA A 1 22 ? 9.017 0.473 0.686 1.00 0.00 22 ALA A N 7
ATOM 3203 C CA . ALA A 1 22 ? 10.045 -0.027 1.582 1.00 0.00 22 ALA A CA 7
ATOM 3204 C C . ALA A 1 22 ? 11.359 -0.297 0.843 1.00 0.00 22 ALA A C 7
ATOM 3205 O O . ALA A 1 22 ? 12.416 0.131 1.303 1.00 0.00 22 ALA A O 7
ATOM 3212 N N . PRO A 1 23 ? 11.336 -0.984 -0.323 1.00 0.00 23 PRO A N 7
ATOM 3213 C CA . PRO A 1 23 ? 12.557 -1.273 -1.064 1.00 0.00 23 PRO A CA 7
ATOM 3214 C C . PRO A 1 23 ? 13.113 -0.022 -1.722 1.00 0.00 23 PRO A C 7
ATOM 3215 O O . PRO A 1 23 ? 14.303 0.063 -2.018 1.00 0.00 23 PRO A O 7
ATOM 3226 N N . VAL A 1 24 ? 12.245 0.960 -1.940 1.00 0.00 24 VAL A N 7
ATOM 3227 C CA . VAL A 1 24 ? 12.675 2.194 -2.577 1.00 0.00 24 VAL A CA 7
ATOM 3228 C C . VAL A 1 24 ? 13.386 3.088 -1.567 1.00 0.00 24 VAL A C 7
ATOM 3229 O O . VAL A 1 24 ? 14.412 3.679 -1.872 1.00 0.00 24 VAL A O 7
ATOM 3242 N N . VAL A 1 25 ? 12.867 3.145 -0.343 1.00 0.00 25 VAL A N 7
ATOM 3243 C CA . VAL A 1 25 ? 13.525 3.882 0.731 1.00 0.00 25 VAL A CA 7
ATOM 3244 C C . VAL A 1 25 ? 14.795 3.182 1.116 1.00 0.00 25 VAL A C 7
ATOM 3245 O O . VAL A 1 25 ? 15.744 3.788 1.578 1.00 0.00 25 VAL A O 7
ATOM 3258 N N . ALA A 1 26 ? 14.822 1.905 0.863 1.00 0.00 26 ALA A N 7
ATOM 3259 C CA . ALA A 1 26 ? 16.018 1.132 1.047 1.00 0.00 26 ALA A CA 7
ATOM 3260 C C . ALA A 1 26 ? 17.041 1.467 -0.030 1.00 0.00 26 ALA A C 7
ATOM 3261 O O . ALA A 1 26 ? 18.152 0.964 -0.025 1.00 0.00 26 ALA A O 7
ATOM 3268 N N . ALA A 1 27 ? 16.644 2.324 -0.956 1.00 0.00 27 ALA A N 7
ATOM 3269 C CA . ALA A 1 27 ? 17.558 2.858 -1.950 1.00 0.00 27 ALA A CA 7
ATOM 3270 C C . ALA A 1 27 ? 17.815 4.338 -1.671 1.00 0.00 27 ALA A C 7
ATOM 3271 O O . ALA A 1 27 ? 18.878 4.872 -1.983 1.00 0.00 27 ALA A O 7
ATOM 3278 N N . PHE A 1 28 ? 16.824 4.986 -1.065 1.00 0.00 28 PHE A N 7
ATOM 3279 C CA . PHE A 1 28 ? 16.910 6.397 -0.710 1.00 0.00 28 PHE A CA 7
ATOM 3280 C C . PHE A 1 28 ? 17.685 6.578 0.586 1.00 0.00 28 PHE A C 7
ATOM 3281 O O . PHE A 1 28 ? 18.353 7.590 0.799 1.00 0.00 28 PHE A O 7
ATOM 3298 N N . ALA A 1 29 ? 17.581 5.586 1.448 1.00 0.00 29 ALA A N 7
ATOM 3299 C CA . ALA A 1 29 ? 18.299 5.574 2.702 1.00 0.00 29 ALA A CA 7
ATOM 3300 C C . ALA A 1 29 ? 19.678 4.965 2.505 1.00 0.00 29 ALA A C 7
ATOM 3301 O O . ALA A 1 29 ? 20.683 5.548 2.913 1.00 0.00 29 ALA A O 7
ATOM 3308 N N . ARG A 1 30 ? 19.725 3.789 1.883 1.00 0.00 30 ARG A N 7
ATOM 3309 C CA . ARG A 1 30 ? 20.997 3.163 1.554 1.00 0.00 30 ARG A CA 7
ATOM 3310 C C . ARG A 1 30 ? 21.659 3.889 0.391 1.00 0.00 30 ARG A C 7
ATOM 3311 O O . ARG A 1 30 ? 21.505 3.437 -0.761 1.00 0.00 30 ARG A O 7
ATOM 3333 N N . LYS A 1 1 ? -23.000 6.318 2.497 1.00 0.00 1 LYS A N 8
ATOM 3334 C CA . LYS A 1 1 ? -22.785 5.231 1.515 1.00 0.00 1 LYS A CA 8
ATOM 3335 C C . LYS A 1 1 ? -21.384 5.319 0.924 1.00 0.00 1 LYS A C 8
ATOM 3336 O O . LYS A 1 1 ? -21.213 5.660 -0.246 1.00 0.00 1 LYS A O 8
ATOM 3357 N N . ILE A 1 2 ? -20.385 5.026 1.737 1.00 0.00 2 ILE A N 8
ATOM 3358 C CA . ILE A 1 2 ? -19.009 5.053 1.298 1.00 0.00 2 ILE A CA 8
ATOM 3359 C C . ILE A 1 2 ? -18.685 3.790 0.495 1.00 0.00 2 ILE A C 8
ATOM 3360 O O . ILE A 1 2 ? -19.350 2.760 0.646 1.00 0.00 2 ILE A O 8
ATOM 3376 N N . ASN A 1 3 ? -17.690 3.883 -0.377 1.00 0.00 3 ASN A N 8
ATOM 3377 C CA . ASN A 1 3 ? -17.243 2.734 -1.149 1.00 0.00 3 ASN A CA 8
ATOM 3378 C C . ASN A 1 3 ? -16.450 1.792 -0.2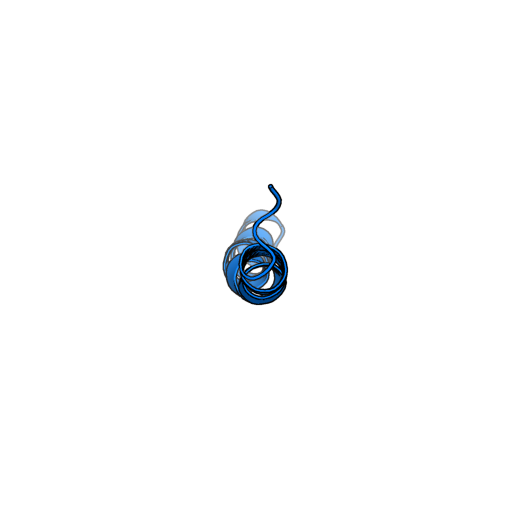63 1.00 0.00 3 ASN A C 8
ATOM 3379 O O . ASN A 1 3 ? -15.364 2.128 0.207 1.00 0.00 3 ASN A O 8
ATOM 3390 N N . LYS A 1 4 ? -16.986 0.601 -0.070 1.00 0.00 4 LYS A N 8
ATOM 3391 C CA . LYS A 1 4 ? -16.419 -0.348 0.873 1.00 0.00 4 LYS A CA 8
ATOM 3392 C C . LYS A 1 4 ? -15.326 -1.157 0.210 1.00 0.00 4 LYS A C 8
ATOM 3393 O O . LYS A 1 4 ? -14.477 -1.744 0.878 1.00 0.00 4 LYS A O 8
ATOM 3412 N N . GLN A 1 5 ? -15.350 -1.184 -1.111 1.00 0.00 5 GLN A N 8
ATOM 3413 C CA . GLN A 1 5 ? -14.337 -1.883 -1.870 1.00 0.00 5 GLN A CA 8
ATOM 3414 C C . GLN A 1 5 ? -12.990 -1.207 -1.660 1.00 0.00 5 GLN A C 8
ATOM 3415 O O . GLN A 1 5 ? -11.954 -1.865 -1.561 1.00 0.00 5 GLN A O 8
ATOM 3429 N N . LYS A 1 6 ? -13.027 0.117 -1.578 1.00 0.00 6 LYS A N 8
ATOM 3430 C CA . LYS A 1 6 ? -11.846 0.911 -1.280 1.00 0.00 6 LYS A CA 8
ATOM 3431 C C . LYS A 1 6 ? -11.244 0.509 0.057 1.00 0.00 6 LYS A C 8
ATOM 3432 O O . LYS A 1 6 ? -10.024 0.416 0.191 1.00 0.00 6 LYS A O 8
ATOM 3451 N N . ILE A 1 7 ? -12.106 0.264 1.039 1.00 0.00 7 ILE A N 8
ATOM 3452 C CA . ILE A 1 7 ? -11.658 -0.169 2.353 1.00 0.00 7 ILE A CA 8
ATOM 3453 C C . ILE A 1 7 ? -10.756 -1.394 2.254 1.00 0.00 7 ILE A C 8
ATOM 3454 O O . ILE A 1 7 ? -9.724 -1.459 2.925 1.00 0.00 7 ILE A O 8
ATOM 3470 N N . LYS A 1 8 ? -11.104 -2.345 1.389 1.00 0.00 8 LYS A N 8
ATOM 3471 C CA . LYS A 1 8 ? -10.263 -3.524 1.230 1.00 0.00 8 LYS A CA 8
ATOM 3472 C C . LYS A 1 8 ? -9.062 -3.190 0.383 1.00 0.00 8 LYS A C 8
ATOM 3473 O O . LYS A 1 8 ? -7.970 -3.682 0.636 1.00 0.00 8 LYS A O 8
ATOM 3492 N N . ASN A 1 9 ? -9.272 -2.365 -0.633 1.00 0.00 9 ASN A N 8
ATOM 3493 C CA . ASN A 1 9 ? -8.202 -2.030 -1.554 1.00 0.00 9 ASN A CA 8
ATOM 3494 C C . ASN A 1 9 ? -7.074 -1.314 -0.834 1.00 0.00 9 ASN A C 8
ATOM 3495 O O . ASN A 1 9 ? -5.909 -1.686 -0.964 1.00 0.00 9 ASN A O 8
ATOM 3506 N N . GLY A 1 10 ? -7.429 -0.299 -0.057 1.00 0.00 10 GLY A N 8
ATOM 3507 C CA . GLY A 1 10 ? -6.442 0.428 0.710 1.00 0.00 10 GLY A CA 8
ATOM 3508 C C . GLY A 1 10 ? -5.810 -0.433 1.776 1.00 0.00 10 GLY A C 8
ATOM 3509 O O . GLY A 1 10 ? -4.653 -0.236 2.134 1.00 0.00 10 GLY A O 8
ATOM 3513 N N . ALA A 1 11 ? -6.567 -1.400 2.267 1.00 0.00 11 ALA A N 8
ATOM 3514 C CA . ALA A 1 11 ? -6.058 -2.346 3.244 1.00 0.00 11 ALA A CA 8
ATOM 3515 C C . ALA A 1 11 ? -5.145 -3.366 2.568 1.00 0.00 11 ALA A C 8
ATOM 3516 O O . ALA A 1 11 ? -4.197 -3.869 3.171 1.00 0.00 11 ALA A O 8
ATOM 3523 N N . LYS A 1 12 ? -5.431 -3.647 1.303 1.00 0.00 12 LYS A N 8
ATOM 3524 C CA . LYS A 1 12 ? -4.657 -4.594 0.521 1.00 0.00 12 LYS A CA 8
ATOM 3525 C C . LYS A 1 12 ? -3.354 -3.956 0.057 1.00 0.00 12 LYS A C 8
ATOM 3526 O O . LYS A 1 12 ? -2.296 -4.585 0.085 1.00 0.00 12 LYS A O 8
ATOM 3545 N N . LYS A 1 13 ? -3.424 -2.698 -0.340 1.00 0.00 13 LYS A N 8
ATOM 3546 C CA . LYS A 1 13 ? -2.252 -1.972 -0.758 1.00 0.00 13 LYS A CA 8
ATOM 3547 C C . LYS A 1 13 ? -1.518 -1.444 0.452 1.00 0.00 13 LYS A C 8
ATOM 3548 O O . LYS A 1 13 ? -0.427 -0.957 0.339 1.00 0.00 13 LYS A O 8
ATOM 3567 N N . ALA A 1 14 ? -2.125 -1.509 1.613 1.00 0.00 14 ALA A N 8
ATOM 3568 C CA . ALA A 1 14 ? -1.404 -1.153 2.827 1.00 0.00 14 ALA A CA 8
ATOM 3569 C C . ALA A 1 14 ? -0.280 -2.147 3.036 1.00 0.00 14 ALA A C 8
ATOM 3570 O O . ALA A 1 14 ? 0.712 -1.873 3.708 1.00 0.00 14 ALA A O 8
ATOM 3577 N N . LEU A 1 15 ? -0.466 -3.308 2.443 1.00 0.00 15 LEU A N 8
ATOM 3578 C CA . LEU A 1 15 ? 0.551 -4.334 2.394 1.00 0.00 15 LEU A CA 8
ATOM 3579 C C . LEU A 1 15 ? 1.385 -4.149 1.136 1.00 0.00 15 LEU A C 8
ATOM 3580 O O . LEU A 1 15 ? 2.609 -4.299 1.145 1.00 0.00 15 LEU A O 8
ATOM 3596 N N . GLY A 1 16 ? 0.694 -3.785 0.060 1.00 0.00 16 GLY A N 8
ATOM 3597 C CA . GLY A 1 16 ? 1.325 -3.624 -1.229 1.00 0.00 16 GLY A CA 8
ATOM 3598 C C . GLY A 1 16 ? 2.236 -2.430 -1.253 1.00 0.00 16 GLY A C 8
ATOM 3599 O O . GLY A 1 16 ? 3.423 -2.537 -1.538 1.00 0.00 16 GLY A O 8
ATOM 3603 N N . VAL A 1 17 ? 1.670 -1.297 -0.901 1.00 0.00 17 VAL A N 8
ATOM 3604 C CA . VAL A 1 17 ? 2.365 -0.022 -0.956 1.00 0.00 17 VAL A CA 8
ATOM 3605 C C . VAL A 1 17 ? 3.466 0.043 0.086 1.00 0.00 17 VAL A C 8
ATOM 3606 O O . VAL A 1 17 ? 4.469 0.724 -0.094 1.00 0.00 17 VAL A O 8
ATOM 3619 N N . ALA A 1 18 ? 3.275 -0.688 1.168 1.00 0.00 18 ALA A N 8
ATOM 3620 C CA . ALA A 1 18 ? 4.306 -0.815 2.194 1.00 0.00 18 ALA A CA 8
ATOM 3621 C C . ALA A 1 18 ? 5.555 -1.475 1.616 1.00 0.00 18 ALA A C 8
ATOM 3622 O O . ALA A 1 18 ? 6.665 -1.301 2.120 1.00 0.00 18 ALA A O 8
ATOM 3629 N N . SER A 1 19 ? 5.360 -2.204 0.530 1.00 0.00 19 SER A N 8
ATOM 3630 C CA . SER A 1 19 ? 6.445 -2.865 -0.163 1.00 0.00 19 SER A CA 8
ATOM 3631 C C . SER A 1 19 ? 6.842 -2.036 -1.372 1.00 0.00 19 SER A C 8
ATOM 3632 O O . SER A 1 19 ? 7.616 -2.472 -2.222 1.00 0.00 19 SER A O 8
ATOM 3640 N N . LYS A 1 20 ? 6.283 -0.837 -1.440 1.00 0.00 20 LYS A N 8
ATOM 3641 C CA . LYS A 1 20 ? 6.579 0.100 -2.504 1.00 0.00 20 LYS A CA 8
ATOM 3642 C C . LYS A 1 20 ? 7.281 1.306 -1.921 1.00 0.00 20 LYS A C 8
ATOM 3643 O O . LYS A 1 20 ? 7.477 2.319 -2.587 1.00 0.00 20 LYS A O 8
ATOM 3662 N N . VAL A 1 21 ? 7.642 1.185 -0.654 1.00 0.00 21 VAL A N 8
ATOM 3663 C CA . VAL A 1 21 ? 8.244 2.281 0.078 1.00 0.00 21 VAL A CA 8
ATOM 3664 C C . VAL A 1 21 ? 9.483 1.800 0.813 1.00 0.00 21 VAL A C 8
ATOM 3665 O O . VAL A 1 21 ? 10.478 2.507 0.914 1.00 0.00 21 VAL A O 8
ATOM 3678 N N . ALA A 1 22 ? 9.422 0.576 1.299 1.00 0.00 22 ALA A N 8
ATOM 3679 C CA . ALA A 1 22 ? 10.533 -0.010 2.018 1.00 0.00 22 ALA A CA 8
ATOM 3680 C C . ALA A 1 22 ? 11.708 -0.310 1.081 1.00 0.00 22 ALA A C 8
ATOM 3681 O O . ALA A 1 22 ? 12.841 0.065 1.387 1.00 0.00 22 ALA A O 8
ATOM 3688 N N . PRO A 1 23 ? 11.479 -0.954 -0.086 1.00 0.00 23 PRO A N 8
ATOM 3689 C CA . PRO A 1 23 ? 12.556 -1.273 -1.012 1.00 0.00 23 PRO A CA 8
ATOM 3690 C C . PRO A 1 23 ? 13.049 -0.036 -1.744 1.00 0.00 23 PRO A C 8
ATOM 3691 O O . PRO A 1 23 ? 14.161 -0.013 -2.270 1.00 0.00 23 PRO A O 8
ATOM 3702 N N . VAL A 1 24 ? 12.220 1.003 -1.772 1.00 0.00 24 VAL A N 8
ATOM 3703 C CA . VAL A 1 24 ? 12.615 2.240 -2.430 1.00 0.00 24 VAL A CA 8
ATOM 3704 C C . VAL A 1 24 ? 13.550 3.041 -1.528 1.00 0.00 24 VAL A C 8
ATOM 3705 O O . VAL A 1 24 ? 14.566 3.547 -1.980 1.00 0.00 24 VAL A O 8
ATOM 3718 N N . VAL A 1 25 ? 13.228 3.114 -0.238 1.00 0.00 25 VAL A N 8
ATOM 3719 C CA . VAL A 1 25 ? 14.099 3.769 0.736 1.00 0.00 25 VAL A CA 8
ATOM 3720 C C . VAL A 1 25 ? 15.377 2.980 0.887 1.00 0.00 25 VAL A C 8
ATOM 3721 O O . VAL A 1 25 ? 16.429 3.508 1.226 1.00 0.00 25 VAL A O 8
ATOM 3734 N N . ALA A 1 26 ? 15.280 1.718 0.574 1.00 0.00 26 ALA A N 8
ATOM 3735 C CA . ALA A 1 26 ? 16.428 0.851 0.543 1.00 0.00 26 ALA A CA 8
ATOM 3736 C C . ALA A 1 26 ? 17.296 1.158 -0.671 1.00 0.00 26 ALA A C 8
ATOM 3737 O O . ALA A 1 26 ? 18.330 0.532 -0.893 1.00 0.00 26 ALA A O 8
ATOM 3744 N N . ALA A 1 27 ? 16.843 2.125 -1.456 1.00 0.00 27 ALA A N 8
ATOM 3745 C CA . ALA A 1 27 ? 17.607 2.644 -2.574 1.00 0.00 27 ALA A CA 8
ATOM 3746 C C . ALA A 1 27 ? 17.916 4.125 -2.352 1.00 0.00 27 ALA A C 8
ATOM 3747 O O . ALA A 1 27 ? 18.857 4.671 -2.925 1.00 0.00 27 ALA A O 8
ATOM 3754 N N . PHE A 1 28 ? 17.112 4.771 -1.511 1.00 0.00 28 PHE A N 8
ATOM 3755 C CA . PHE A 1 28 ? 17.295 6.181 -1.197 1.00 0.00 28 PHE A CA 8
ATOM 3756 C C . PHE A 1 28 ? 18.263 6.357 -0.039 1.00 0.00 28 PHE A C 8
ATOM 3757 O O . PHE A 1 28 ? 19.110 7.249 -0.048 1.00 0.00 28 PHE A O 8
ATOM 3774 N N . ALA A 1 29 ? 18.127 5.497 0.951 1.00 0.00 29 ALA A N 8
ATOM 3775 C CA . ALA A 1 29 ? 18.981 5.524 2.120 1.00 0.00 29 ALA A CA 8
ATOM 3776 C C . ALA A 1 29 ? 20.229 4.697 1.863 1.00 0.00 29 ALA A C 8
ATOM 3777 O O . ALA A 1 29 ? 21.347 5.122 2.153 1.00 0.00 29 ALA A O 8
ATOM 3784 N N . ARG A 1 30 ? 20.026 3.509 1.320 1.00 0.00 30 ARG A N 8
ATOM 3785 C CA . ARG A 1 30 ? 21.125 2.639 0.953 1.00 0.00 30 ARG A CA 8
ATOM 3786 C C . ARG A 1 30 ? 21.594 2.931 -0.464 1.00 0.00 30 ARG A C 8
ATOM 3787 O O . ARG A 1 30 ? 22.604 3.648 -0.624 1.00 0.00 30 ARG A O 8
ATOM 3809 N N . LYS A 1 1 ? -26.138 0.936 -0.538 1.00 0.00 1 LYS A N 9
ATOM 3810 C CA . LYS A 1 1 ? -25.096 -0.021 -0.103 1.00 0.00 1 LYS A CA 9
ATOM 3811 C C . LYS A 1 1 ? -23.841 0.723 0.339 1.00 0.00 1 LYS A C 9
ATOM 3812 O O . LYS A 1 1 ? -23.585 1.848 -0.101 1.00 0.00 1 LYS A O 9
ATOM 3833 N N . ILE A 1 2 ? -23.074 0.097 1.220 1.00 0.00 2 ILE A N 9
ATOM 3834 C CA . ILE A 1 2 ? -21.830 0.662 1.705 1.00 0.00 2 ILE A CA 9
ATOM 3835 C C . ILE A 1 2 ? -20.649 -0.084 1.097 1.00 0.00 2 ILE A C 9
ATOM 3836 O O . ILE A 1 2 ? -20.546 -1.307 1.224 1.00 0.00 2 ILE A O 9
ATOM 3852 N N . ASN A 1 3 ? -19.768 0.644 0.431 1.00 0.00 3 ASN A N 9
ATOM 3853 C CA . ASN A 1 3 ? -18.624 0.032 -0.229 1.00 0.00 3 ASN A CA 9
ATOM 3854 C C . ASN A 1 3 ? -17.471 -0.150 0.738 1.00 0.00 3 ASN A C 9
ATOM 3855 O O . ASN A 1 3 ? -16.917 0.817 1.249 1.00 0.00 3 ASN A O 9
ATOM 3866 N N . LYS A 1 4 ? -17.136 -1.399 0.988 1.00 0.00 4 LYS A N 9
ATOM 3867 C CA . LYS A 1 4 ? -15.988 -1.754 1.813 1.00 0.00 4 LYS A CA 9
ATOM 3868 C C . LYS A 1 4 ? -14.892 -2.351 0.952 1.00 0.00 4 LYS A C 9
ATOM 3869 O O . LYS A 1 4 ? -13.801 -2.644 1.437 1.00 0.00 4 LYS A O 9
ATOM 3888 N N . GLN A 1 5 ? -15.193 -2.540 -0.327 1.00 0.00 5 GLN A N 9
ATOM 3889 C CA . GLN A 1 5 ? -14.225 -3.094 -1.258 1.00 0.00 5 GLN A CA 9
ATOM 3890 C C . GLN A 1 5 ? -13.002 -2.195 -1.318 1.00 0.00 5 GLN A C 9
ATOM 3891 O O . GLN A 1 5 ? -11.879 -2.647 -1.144 1.00 0.00 5 GLN A O 9
ATOM 3905 N N . LYS A 1 6 ? -13.240 -0.911 -1.536 1.00 0.00 6 LYS A N 9
ATOM 3906 C CA . LYS A 1 6 ? -12.172 0.082 -1.562 1.00 0.00 6 LYS A CA 9
ATOM 3907 C C . LYS A 1 6 ? -11.399 0.098 -0.249 1.00 0.00 6 LYS A C 9
ATOM 3908 O O . LYS A 1 6 ? -10.179 0.268 -0.239 1.00 0.00 6 LYS A O 9
ATOM 3927 N N . ILE A 1 7 ? -12.110 -0.085 0.855 1.00 0.00 7 ILE A N 9
ATOM 3928 C CA . ILE A 1 7 ? -11.465 -0.169 2.155 1.00 0.00 7 ILE A CA 9
ATOM 3929 C C . ILE A 1 7 ? -10.514 -1.355 2.183 1.00 0.00 7 ILE A C 9
ATOM 3930 O O . ILE A 1 7 ? -9.404 -1.262 2.708 1.00 0.00 7 ILE A O 9
ATOM 3946 N N . LYS A 1 8 ? -10.946 -2.461 1.591 1.00 0.00 8 LYS A N 9
ATOM 3947 C CA . LYS A 1 8 ? -10.104 -3.621 1.435 1.00 0.00 8 LYS A CA 9
ATOM 3948 C C . LYS A 1 8 ? -8.939 -3.317 0.526 1.00 0.00 8 LYS A C 9
ATOM 3949 O O . LYS A 1 8 ? -7.826 -3.743 0.788 1.00 0.00 8 LYS A O 9
ATOM 3968 N N . ASN A 1 9 ? -9.204 -2.589 -0.546 1.00 0.00 9 ASN A N 9
ATOM 3969 C CA . ASN A 1 9 ? -8.151 -2.204 -1.467 1.00 0.00 9 ASN A CA 9
ATOM 3970 C C . ASN A 1 9 ? -7.048 -1.486 -0.718 1.00 0.00 9 ASN A C 9
ATOM 3971 O O . ASN A 1 9 ? -5.897 -1.913 -0.732 1.00 0.00 9 ASN A O 9
ATOM 3982 N N . GLY A 1 10 ? -7.422 -0.409 -0.039 1.00 0.00 10 GLY A N 9
ATOM 3983 C CA . GLY A 1 10 ? -6.468 0.370 0.718 1.00 0.00 10 GLY A CA 9
ATOM 3984 C C . GLY A 1 10 ? -5.810 -0.430 1.818 1.00 0.00 10 GLY A C 9
ATOM 3985 O O . GLY A 1 10 ? -4.624 -0.267 2.081 1.00 0.00 10 GLY A O 9
ATOM 3989 N N . ALA A 1 11 ? -6.574 -1.312 2.444 1.00 0.00 11 ALA A N 9
ATOM 3990 C CA . ALA A 1 11 ? -6.055 -2.145 3.517 1.00 0.00 11 ALA A CA 9
ATOM 3991 C C . ALA A 1 11 ? -5.090 -3.198 2.979 1.00 0.00 11 ALA A C 9
ATOM 3992 O O . ALA A 1 11 ? -4.095 -3.535 3.622 1.00 0.00 11 ALA A O 9
ATOM 3999 N N . LYS A 1 12 ? -5.377 -3.690 1.782 1.00 0.00 12 LYS A N 9
ATOM 4000 C CA . LYS A 1 12 ? -4.589 -4.743 1.173 1.00 0.00 12 LYS A CA 9
ATOM 4001 C C . LYS A 1 12 ? -3.338 -4.166 0.508 1.00 0.00 12 LYS A C 9
ATOM 4002 O O . LYS A 1 12 ? -2.265 -4.765 0.559 1.00 0.00 12 LYS A O 9
ATOM 4021 N N . LYS A 1 13 ? -3.463 -2.983 -0.076 1.00 0.00 13 LYS A N 9
ATOM 4022 C CA . LYS A 1 13 ? -2.334 -2.320 -0.685 1.00 0.00 13 LYS A CA 9
ATOM 4023 C C . LYS A 1 13 ? -1.555 -1.574 0.366 1.00 0.00 13 LYS A C 9
ATOM 4024 O O . LYS A 1 13 ? -0.482 -1.098 0.106 1.00 0.00 13 LYS A O 9
ATOM 4043 N N . ALA A 1 14 ? -2.100 -1.442 1.552 1.00 0.00 14 ALA A N 9
ATOM 4044 C CA . ALA A 1 14 ? -1.328 -0.872 2.648 1.00 0.00 14 ALA A CA 9
ATOM 4045 C C . ALA A 1 14 ? -0.142 -1.772 2.916 1.00 0.00 14 ALA A C 9
ATOM 4046 O O . ALA A 1 14 ? 0.879 -1.353 3.451 1.00 0.00 14 ALA A O 9
ATOM 4053 N N . LEU A 1 15 ? -0.310 -3.021 2.523 1.00 0.00 15 LEU A N 9
ATOM 4054 C CA . LEU A 1 15 ? 0.737 -4.014 2.575 1.00 0.00 15 LEU A CA 9
ATOM 4055 C C . LEU A 1 15 ? 1.507 -4.020 1.260 1.00 0.00 15 LEU A C 9
ATOM 4056 O O . LEU A 1 15 ? 2.729 -4.163 1.235 1.00 0.00 15 LEU A O 9
ATOM 4072 N N . GLY A 1 16 ? 0.766 -3.844 0.172 1.00 0.00 16 GLY A N 9
ATOM 4073 C CA . GLY A 1 16 ? 1.349 -3.852 -1.152 1.00 0.00 16 GLY A CA 9
ATOM 4074 C C . GLY A 1 16 ? 2.197 -2.630 -1.397 1.00 0.00 16 GLY A C 9
ATOM 4075 O O . GLY A 1 16 ? 3.356 -2.720 -1.794 1.00 0.00 16 GLY A O 9
ATOM 4079 N N . VAL A 1 17 ? 1.611 -1.484 -1.120 1.00 0.00 17 VAL A N 9
ATOM 4080 C CA . VAL A 1 17 ? 2.260 -0.199 -1.339 1.00 0.00 17 VAL A CA 9
ATOM 4081 C C . VAL A 1 17 ? 3.364 0.016 -0.324 1.00 0.00 17 VAL A C 9
ATOM 4082 O O . VAL A 1 17 ? 4.315 0.753 -0.563 1.00 0.00 17 VAL A O 9
ATOM 4095 N N . ALA A 1 18 ? 3.235 -0.651 0.805 1.00 0.00 18 ALA A N 9
ATOM 4096 C CA . ALA A 1 18 ? 4.294 -0.661 1.812 1.00 0.00 18 ALA A CA 9
ATOM 4097 C C . ALA A 1 18 ? 5.540 -1.345 1.260 1.00 0.00 18 ALA A C 9
ATOM 4098 O O . ALA A 1 18 ? 6.645 -1.168 1.771 1.00 0.00 18 ALA A O 9
ATOM 4105 N N . SER A 1 19 ? 5.352 -2.117 0.202 1.00 0.00 19 SER A N 9
ATOM 4106 C CA . SER A 1 19 ? 6.446 -2.780 -0.468 1.00 0.00 19 SER A CA 9
ATOM 4107 C C . SER A 1 19 ? 6.818 -1.976 -1.705 1.00 0.00 19 SER A C 9
ATOM 4108 O O . SER A 1 19 ? 7.623 -2.395 -2.532 1.00 0.00 19 SER A O 9
ATOM 4116 N N . LYS A 1 20 ? 6.211 -0.806 -1.817 1.00 0.00 20 LYS A N 9
ATOM 4117 C CA . LYS A 1 20 ? 6.474 0.098 -2.914 1.00 0.00 20 LYS A CA 9
ATOM 4118 C C . LYS A 1 20 ? 7.136 1.350 -2.373 1.00 0.00 20 LYS A C 9
ATOM 4119 O O . LYS A 1 20 ? 7.272 2.356 -3.068 1.00 0.00 20 LYS A O 9
ATOM 4138 N N . VAL A 1 21 ? 7.546 1.261 -1.114 1.00 0.00 21 VAL A N 9
ATOM 4139 C CA . VAL A 1 21 ? 8.114 2.388 -0.395 1.00 0.00 21 VAL A CA 9
ATOM 4140 C C . VAL A 1 21 ? 9.317 1.931 0.423 1.00 0.00 21 VAL A C 9
ATOM 4141 O O . VAL A 1 21 ? 10.314 2.632 0.533 1.00 0.00 21 VAL A O 9
ATOM 4154 N N . ALA A 1 22 ? 9.220 0.738 0.980 1.00 0.00 22 ALA A N 9
ATOM 4155 C CA . ALA A 1 22 ? 10.301 0.174 1.766 1.00 0.00 22 ALA A CA 9
ATOM 4156 C C . ALA A 1 22 ? 11.527 -0.130 0.900 1.00 0.00 22 ALA A C 9
ATOM 4157 O O . ALA A 1 22 ? 12.637 0.264 1.256 1.00 0.00 22 ALA A O 9
ATOM 4164 N N . PRO A 1 23 ? 11.366 -0.801 -0.264 1.00 0.00 23 PRO A N 9
ATOM 4165 C CA . PRO A 1 23 ? 12.500 -1.132 -1.119 1.00 0.00 23 PRO A CA 9
ATOM 4166 C C . PRO A 1 23 ? 13.073 0.106 -1.783 1.00 0.00 23 PRO A C 9
ATOM 4167 O O . PRO A 1 23 ? 14.244 0.140 -2.157 1.00 0.00 23 PRO A O 9
ATOM 4178 N N . VAL A 1 24 ? 12.245 1.135 -1.921 1.00 0.00 24 VAL A N 9
ATOM 4179 C CA . VAL A 1 24 ? 12.700 2.364 -2.552 1.00 0.00 24 VAL A CA 9
ATOM 4180 C C . VAL A 1 24 ? 13.582 3.156 -1.589 1.00 0.00 24 VAL A C 9
ATOM 4181 O O . VAL A 1 24 ? 14.645 3.630 -1.966 1.00 0.00 24 VAL A O 9
ATOM 4194 N N . VAL A 1 25 ? 13.168 3.241 -0.330 1.00 0.00 25 VAL A N 9
ATOM 4195 C CA . VAL A 1 25 ? 13.956 3.908 0.704 1.00 0.00 25 VAL A CA 9
ATOM 4196 C C . VAL A 1 25 ? 15.190 3.115 1.009 1.00 0.00 25 VAL A C 9
ATOM 4197 O O . VAL A 1 25 ? 16.205 3.650 1.416 1.00 0.00 25 VAL A O 9
ATOM 4210 N N . ALA A 1 26 ? 15.109 1.842 0.767 1.00 0.00 26 ALA A N 9
ATOM 4211 C CA . ALA A 1 26 ? 16.257 0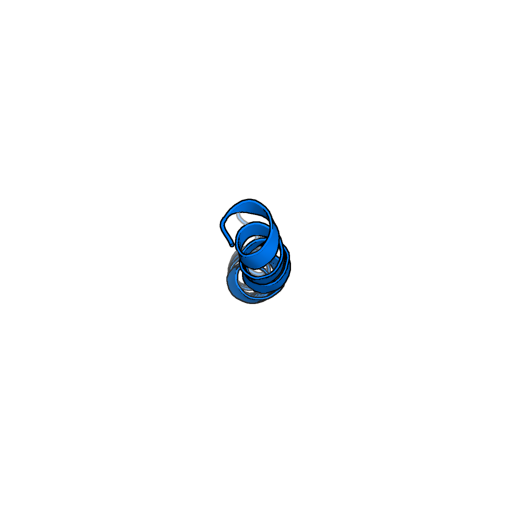.987 0.887 1.00 0.00 26 ALA A CA 9
ATOM 4212 C C . ALA A 1 26 ? 17.284 1.328 -0.186 1.00 0.00 26 ALA A C 9
ATOM 4213 O O . ALA A 1 26 ? 18.454 0.967 -0.083 1.00 0.00 26 ALA A O 9
ATOM 4220 N N . ALA A 1 27 ? 16.828 2.055 -1.201 1.00 0.00 27 ALA A N 9
ATOM 4221 C CA . ALA A 1 27 ? 17.697 2.533 -2.269 1.00 0.00 27 ALA A CA 9
ATOM 4222 C C . ALA A 1 27 ? 18.096 3.982 -2.010 1.00 0.00 27 ALA A C 9
ATOM 4223 O O . ALA A 1 27 ? 19.154 4.441 -2.446 1.00 0.00 27 ALA A O 9
ATOM 4230 N N . PHE A 1 28 ? 17.230 4.696 -1.301 1.00 0.00 28 PHE A N 9
ATOM 4231 C CA . PHE A 1 28 ? 17.475 6.085 -0.941 1.00 0.00 28 PHE A CA 9
ATOM 4232 C C . PHE A 1 28 ? 18.344 6.181 0.307 1.00 0.00 28 PHE A C 9
ATOM 4233 O O . PHE A 1 28 ? 19.051 7.167 0.517 1.00 0.00 28 PHE A O 9
ATOM 4250 N N . ALA A 1 29 ? 18.282 5.149 1.129 1.00 0.00 29 ALA A N 9
ATOM 4251 C CA . ALA A 1 29 ? 19.060 5.087 2.349 1.00 0.00 29 ALA A CA 9
ATOM 4252 C C . ALA A 1 29 ? 20.404 4.413 2.093 1.00 0.00 29 ALA A C 9
ATOM 4253 O O . ALA A 1 29 ? 21.451 5.053 2.201 1.00 0.00 29 ALA A O 9
ATOM 4260 N N . ARG A 1 30 ? 20.386 3.132 1.735 1.00 0.00 30 ARG A N 9
ATOM 4261 C CA . ARG A 1 30 ? 21.633 2.426 1.472 1.00 0.00 30 ARG A CA 9
ATOM 4262 C C . ARG A 1 30 ? 21.736 2.033 -0.003 1.00 0.00 30 ARG A C 9
ATOM 4263 O O . ARG A 1 30 ? 21.634 0.831 -0.331 1.00 0.00 30 ARG A O 9
ATOM 4285 N N . LYS A 1 1 ? -23.488 7.332 0.745 1.00 0.00 1 LYS A N 10
ATOM 4286 C CA . LYS A 1 1 ? -22.847 6.363 -0.170 1.00 0.00 1 LYS A CA 10
ATOM 4287 C C . LYS A 1 1 ? -21.328 6.498 -0.106 1.00 0.00 1 LYS A C 10
ATOM 4288 O O . LYS A 1 1 ? -20.718 7.204 -0.912 1.00 0.00 1 LYS A O 10
ATOM 4309 N N . ILE A 1 2 ? -20.720 5.828 0.860 1.00 0.00 2 ILE A N 10
ATOM 4310 C CA . ILE A 1 2 ? -19.280 5.838 1.010 1.00 0.00 2 ILE A CA 10
ATOM 4311 C C . ILE A 1 2 ? -18.710 4.497 0.569 1.00 0.00 2 ILE A C 10
ATOM 4312 O O . ILE A 1 2 ? -19.142 3.448 1.046 1.00 0.00 2 ILE A O 10
ATOM 4328 N N . ASN A 1 3 ? -17.755 4.525 -0.349 1.00 0.00 3 ASN A N 10
ATOM 4329 C CA . ASN A 1 3 ? -17.154 3.295 -0.843 1.00 0.00 3 ASN A CA 10
ATOM 4330 C C . ASN A 1 3 ? -16.347 2.625 0.252 1.00 0.00 3 ASN A C 10
ATOM 4331 O O . ASN A 1 3 ? -15.310 3.135 0.688 1.00 0.00 3 ASN A O 10
ATOM 4342 N N . LYS A 1 4 ? -16.832 1.475 0.676 1.00 0.00 4 LYS A N 10
ATOM 4343 C CA . LYS A 1 4 ? -16.227 0.736 1.766 1.00 0.00 4 LYS A CA 10
ATOM 4344 C C . LYS A 1 4 ? -15.279 -0.311 1.219 1.00 0.00 4 LYS A C 10
ATOM 4345 O O . LYS A 1 4 ? -14.419 -0.818 1.934 1.00 0.00 4 LYS A O 10
ATOM 4364 N N . GLN A 1 5 ? -15.434 -0.620 -0.060 1.00 0.00 5 GLN A N 10
ATOM 4365 C CA . GLN A 1 5 ? -14.531 -1.532 -0.736 1.00 0.00 5 GLN A CA 10
ATOM 4366 C C . GLN A 1 5 ? -13.125 -0.949 -0.708 1.00 0.00 5 GLN A C 10
ATOM 4367 O O . GLN A 1 5 ? -12.143 -1.658 -0.494 1.00 0.00 5 GLN A O 10
ATOM 4381 N N . LYS A 1 6 ? -13.052 0.364 -0.909 1.00 0.00 6 LYS A N 10
ATOM 4382 C CA . LYS A 1 6 ? -11.792 1.097 -0.875 1.00 0.00 6 LYS A CA 10
ATOM 4383 C C . LYS A 1 6 ? -11.046 0.881 0.436 1.00 0.00 6 LYS A C 10
ATOM 4384 O O . LYS A 1 6 ? -9.815 0.862 0.459 1.00 0.00 6 LYS A O 10
ATOM 4403 N N . ILE A 1 7 ? -11.785 0.720 1.523 1.00 0.00 7 ILE A N 10
ATOM 4404 C CA . ILE A 1 7 ? -11.166 0.435 2.812 1.00 0.00 7 ILE A CA 10
ATOM 4405 C C . ILE A 1 7 ? -10.302 -0.826 2.741 1.00 0.00 7 ILE A C 10
ATOM 4406 O O . ILE A 1 7 ? -9.192 -0.850 3.275 1.00 0.00 7 ILE A O 10
ATOM 4422 N N . LYS A 1 8 ? -10.782 -1.860 2.044 1.00 0.00 8 LYS A N 10
ATOM 4423 C CA . LYS A 1 8 ? -9.983 -3.074 1.886 1.00 0.00 8 LYS A CA 10
ATOM 4424 C C . LYS A 1 8 ? -8.895 -2.827 0.883 1.00 0.00 8 LYS A C 10
ATOM 4425 O O . LYS A 1 8 ? -7.821 -3.399 0.983 1.00 0.00 8 LYS A O 10
ATOM 4444 N N . ASN A 1 9 ? -9.186 -1.984 -0.095 1.00 0.00 9 ASN A N 10
ATOM 4445 C CA . ASN A 1 9 ? -8.203 -1.637 -1.102 1.00 0.00 9 ASN A CA 10
ATOM 4446 C C . ASN A 1 9 ? -6.958 -1.092 -0.432 1.00 0.00 9 ASN A C 10
ATOM 444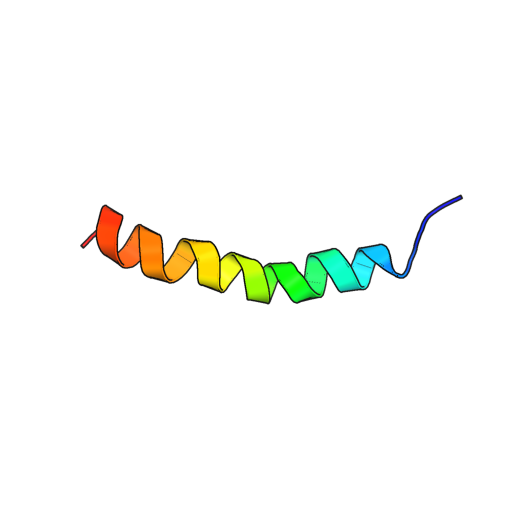7 O O . ASN A 1 9 ? -5.864 -1.632 -0.590 1.00 0.00 9 ASN A O 10
ATOM 4458 N N . GLY A 1 10 ? -7.150 -0.035 0.347 1.00 0.00 10 GLY A N 10
ATOM 4459 C CA . GLY A 1 10 ? -6.052 0.588 1.049 1.00 0.00 10 GLY A CA 10
ATOM 4460 C C . GLY A 1 10 ? -5.443 -0.329 2.080 1.00 0.00 10 GLY A C 10
ATOM 4461 O O . GLY A 1 10 ? -4.234 -0.327 2.273 1.00 0.00 10 GLY A O 10
ATOM 4465 N N . ALA A 1 11 ? -6.279 -1.123 2.731 1.00 0.00 11 ALA A N 10
ATOM 4466 C CA . ALA A 1 11 ? -5.807 -2.082 3.718 1.00 0.00 11 ALA A CA 10
ATOM 4467 C C . ALA A 1 11 ? -5.005 -3.202 3.056 1.00 0.00 11 ALA A C 10
ATOM 4468 O O . ALA A 1 11 ? -4.114 -3.790 3.667 1.00 0.00 11 ALA A O 10
ATOM 4475 N N . LYS A 1 12 ? -5.314 -3.474 1.792 1.00 0.00 12 LYS A N 10
ATOM 4476 C CA . LYS A 1 12 ? -4.648 -4.528 1.047 1.00 0.00 12 LYS A CA 10
ATOM 4477 C C . LYS A 1 12 ? -3.327 -4.033 0.476 1.00 0.00 12 LYS A C 10
ATOM 4478 O O . LYS A 1 12 ? -2.306 -4.719 0.548 1.00 0.00 12 LYS A O 10
ATOM 4497 N N . LYS A 1 13 ? -3.337 -2.830 -0.071 1.00 0.00 13 LYS A N 10
ATOM 4498 C CA . LYS A 1 13 ? -2.145 -2.270 -0.658 1.00 0.00 13 LYS A CA 10
ATOM 4499 C C . LYS A 1 13 ? -1.313 -1.558 0.387 1.00 0.00 13 LYS A C 10
ATOM 4500 O O . LYS A 1 13 ? -0.248 -1.084 0.092 1.00 0.00 13 LYS A O 10
ATOM 4519 N N . ALA A 1 14 ? -1.781 -1.473 1.612 1.00 0.00 14 ALA A N 10
ATOM 4520 C CA . ALA A 1 14 ? -0.941 -0.928 2.671 1.00 0.00 14 ALA A CA 10
ATOM 4521 C C . ALA A 1 14 ? 0.183 -1.902 2.943 1.00 0.00 14 ALA A C 10
ATOM 4522 O O . ALA A 1 14 ? 1.180 -1.582 3.580 1.00 0.00 14 ALA A O 10
ATOM 4529 N N . LEU A 1 15 ? -0.035 -3.107 2.469 1.00 0.00 15 LEU A N 10
ATOM 4530 C CA . LEU A 1 15 ? 0.961 -4.154 2.482 1.00 0.00 15 LEU A CA 10
ATOM 4531 C C . LEU A 1 15 ? 1.629 -4.235 1.113 1.00 0.00 15 LEU A C 10
ATOM 4532 O O . LEU A 1 15 ? 2.822 -4.527 0.994 1.00 0.00 15 LEU A O 10
ATOM 4548 N N . GLY A 1 16 ? 0.843 -3.941 0.084 1.00 0.00 16 GLY A N 10
ATOM 4549 C CA . GLY A 1 16 ? 1.319 -4.017 -1.280 1.00 0.00 16 GLY A CA 10
ATOM 4550 C C . GLY A 1 16 ? 2.168 -2.829 -1.650 1.00 0.00 16 GLY A C 10
ATOM 4551 O O . GLY A 1 16 ? 3.298 -2.970 -2.109 1.00 0.00 16 GLY A O 10
ATOM 4555 N N . VAL A 1 17 ? 1.624 -1.652 -1.412 1.00 0.00 17 VAL A N 10
ATOM 4556 C CA . VAL A 1 17 ? 2.288 -0.403 -1.755 1.00 0.00 17 VAL A CA 10
ATOM 4557 C C . VAL A 1 17 ? 3.386 -0.107 -0.759 1.00 0.00 17 VAL A C 10
ATOM 4558 O O . VAL A 1 17 ? 4.320 0.631 -1.044 1.00 0.00 17 VAL A O 10
ATOM 4571 N N . ALA A 1 18 ? 3.271 -0.705 0.408 1.00 0.00 18 ALA A N 10
ATOM 4572 C CA . ALA A 1 18 ? 4.351 -0.668 1.386 1.00 0.00 18 ALA A CA 10
ATOM 4573 C C . ALA A 1 18 ? 5.598 -1.324 0.807 1.00 0.00 18 ALA A C 10
ATOM 4574 O O . ALA A 1 18 ? 6.723 -0.965 1.140 1.00 0.00 18 ALA A O 10
ATOM 4581 N N . SER A 1 19 ? 5.383 -2.256 -0.109 1.00 0.00 19 SER A N 10
ATOM 4582 C CA . SER A 1 19 ? 6.468 -2.965 -0.749 1.00 0.00 19 SER A CA 10
ATOM 4583 C C . SER A 1 19 ? 6.881 -2.194 -1.989 1.00 0.00 19 SER A C 10
ATOM 4584 O O . SER A 1 19 ? 7.712 -2.636 -2.778 1.00 0.00 19 SER A O 10
ATOM 4592 N N . LYS A 1 20 ? 6.278 -1.025 -2.143 1.00 0.00 20 LYS A N 10
ATOM 4593 C CA . LYS A 1 20 ? 6.575 -0.146 -3.245 1.00 0.00 20 LYS A CA 10
ATOM 4594 C C . LYS A 1 20 ? 7.270 1.092 -2.711 1.00 0.00 20 LYS A C 10
ATOM 4595 O O . LYS A 1 20 ? 7.533 2.048 -3.439 1.00 0.00 20 LYS A O 10
ATOM 4614 N N . VAL A 1 21 ? 7.562 1.053 -1.414 1.00 0.00 21 VAL A N 10
ATOM 4615 C CA . VAL A 1 21 ? 8.137 2.190 -0.719 1.00 0.00 21 VAL A CA 10
ATOM 4616 C C . VAL A 1 21 ? 9.271 1.736 0.195 1.00 0.00 21 VAL A C 10
ATOM 4617 O O . VAL A 1 21 ? 10.291 2.403 0.315 1.00 0.00 21 VAL A O 10
ATOM 4630 N N . ALA A 1 22 ? 9.096 0.582 0.819 1.00 0.00 22 ALA A N 10
ATOM 4631 C CA . ALA A 1 22 ? 10.106 0.034 1.709 1.00 0.00 22 ALA A CA 10
ATOM 4632 C C . ALA A 1 22 ? 11.388 -0.327 0.956 1.00 0.00 22 ALA A C 10
ATOM 4633 O O . ALA A 1 22 ? 12.475 0.070 1.378 1.00 0.00 22 ALA A O 10
ATOM 4640 N N . PRO A 1 23 ? 11.307 -1.054 -0.181 1.00 0.00 23 PRO A N 10
ATOM 4641 C CA . PRO A 1 23 ? 12.498 -1.442 -0.924 1.00 0.00 23 PRO A CA 10
ATOM 4642 C C . PRO A 1 23 ? 13.121 -0.252 -1.631 1.00 0.00 23 PRO A C 10
ATOM 4643 O O . PRO A 1 23 ? 14.308 -0.258 -1.955 1.00 0.00 23 PRO A O 10
ATOM 4654 N N . VAL A 1 24 ? 12.315 0.780 -1.861 1.00 0.00 24 VAL A N 10
ATOM 4655 C CA . VAL A 1 24 ? 12.809 1.969 -2.537 1.00 0.00 24 VAL A CA 10
ATOM 4656 C C . VAL A 1 24 ? 13.583 2.851 -1.559 1.00 0.00 24 VAL A C 10
ATOM 4657 O O . VAL A 1 24 ? 14.647 3.354 -1.887 1.00 0.00 24 VAL A O 10
ATOM 4670 N N . VAL A 1 25 ? 13.072 2.994 -0.338 1.00 0.00 25 VAL A N 10
ATOM 4671 C CA . VAL A 1 25 ? 13.770 3.755 0.697 1.00 0.00 25 VAL A CA 10
ATOM 4672 C C . VAL A 1 25 ? 15.030 3.034 1.093 1.00 0.00 25 VAL A C 10
ATOM 4673 O O . VAL A 1 25 ? 16.003 3.630 1.537 1.00 0.00 25 VAL A O 10
ATOM 4686 N N . ALA A 1 26 ? 15.017 1.751 0.867 1.00 0.00 26 ALA A N 10
ATOM 4687 C CA . ALA A 1 26 ? 16.179 0.931 1.082 1.00 0.00 26 ALA A CA 10
ATOM 4688 C C . ALA A 1 26 ? 17.205 1.157 -0.024 1.00 0.00 26 ALA A C 10
ATOM 4689 O O . ALA A 1 26 ? 18.250 0.510 -0.070 1.00 0.00 26 ALA A O 10
ATOM 4696 N N . ALA A 1 27 ? 16.868 2.079 -0.918 1.00 0.00 27 ALA A N 10
ATOM 4697 C CA . ALA A 1 27 ? 17.777 2.546 -1.949 1.00 0.00 27 ALA A CA 10
ATOM 4698 C C . ALA A 1 27 ? 17.989 4.057 -1.818 1.00 0.00 27 ALA A C 10
ATOM 4699 O O . ALA A 1 27 ? 18.989 4.602 -2.285 1.00 0.00 27 ALA A O 10
ATOM 4706 N N . PHE A 1 28 ? 17.033 4.728 -1.180 1.00 0.00 28 PHE A N 10
ATOM 4707 C CA . PHE A 1 28 ? 17.117 6.165 -0.953 1.00 0.00 28 PHE A CA 10
ATOM 4708 C C . PHE A 1 28 ? 17.916 6.455 0.303 1.00 0.00 28 PHE A C 10
ATOM 4709 O O . PHE A 1 28 ? 18.739 7.368 0.340 1.00 0.00 28 PHE A O 10
ATOM 4726 N N . ALA A 1 29 ? 17.670 5.660 1.328 1.00 0.00 29 ALA A N 10
ATOM 4727 C CA . ALA A 1 29 ? 18.387 5.776 2.578 1.00 0.00 29 ALA A CA 10
ATOM 4728 C C . ALA A 1 29 ? 19.720 5.051 2.464 1.00 0.00 29 ALA A C 10
ATOM 4729 O O . ALA A 1 29 ? 20.775 5.614 2.758 1.00 0.00 29 ALA A O 10
ATOM 4736 N N . ARG A 1 30 ? 19.655 3.801 2.022 1.00 0.00 30 ARG A N 10
ATOM 4737 C CA . ARG A 1 30 ? 20.848 3.010 1.770 1.00 0.00 30 ARG A CA 10
ATOM 4738 C C . ARG A 1 30 ? 21.413 3.295 0.385 1.00 0.00 30 ARG A C 10
ATOM 4739 O O . ARG A 1 30 ? 22.390 4.064 0.288 1.00 0.00 30 ARG A O 10
ATOM 4761 N N . LYS A 1 1 ? -18.947 6.958 3.684 1.00 0.00 1 LYS A N 11
ATOM 4762 C CA . LYS A 1 1 ? -18.261 6.820 2.384 1.00 0.00 1 LYS A CA 11
ATOM 4763 C C . LYS A 1 1 ? -18.711 5.545 1.690 1.00 0.00 1 LYS A C 11
ATOM 4764 O O . LYS A 1 1 ? -18.745 4.475 2.299 1.00 0.00 1 LYS A O 11
ATOM 4785 N N . ILE A 1 2 ? -19.058 5.667 0.417 1.00 0.00 2 ILE A N 11
ATOM 4786 C CA . ILE A 1 2 ? -19.586 4.559 -0.348 1.00 0.00 2 ILE A CA 11
ATOM 4787 C C . ILE A 1 2 ? -18.461 3.637 -0.803 1.00 0.00 2 ILE A C 11
ATOM 4788 O O . ILE A 1 2 ? -17.350 4.100 -1.068 1.00 0.00 2 ILE A O 11
ATOM 4804 N N . ASN A 1 3 ? -18.775 2.343 -0.882 1.00 0.00 3 ASN A N 11
ATOM 4805 C CA . ASN A 1 3 ? -17.832 1.299 -1.280 1.00 0.00 3 ASN A CA 11
ATOM 4806 C C . ASN A 1 3 ? -16.913 0.943 -0.136 1.00 0.00 3 ASN A C 11
ATOM 4807 O O . ASN A 1 3 ? -15.977 1.672 0.198 1.00 0.00 3 ASN A O 11
ATOM 4818 N N . LYS A 1 4 ? -17.195 -0.194 0.452 1.00 0.00 4 LYS A N 11
ATOM 4819 C CA . LYS A 1 4 ? -16.440 -0.683 1.591 1.00 0.00 4 LYS A CA 11
ATOM 4820 C C . LYS A 1 4 ? -15.339 -1.619 1.127 1.00 0.00 4 LYS A C 11
ATOM 4821 O O . LYS A 1 4 ? -14.436 -1.956 1.888 1.00 0.00 4 LYS A O 11
ATOM 4840 N N . GLN A 1 5 ? -15.412 -2.029 -0.131 1.00 0.00 5 GLN A N 11
ATOM 4841 C CA . GLN A 1 5 ? -14.355 -2.829 -0.723 1.00 0.00 5 GLN A CA 11
ATOM 4842 C C . GLN A 1 5 ? -13.076 -2.006 -0.799 1.00 0.00 5 GLN A C 11
ATOM 4843 O O . GLN A 1 5 ? -11.976 -2.531 -0.643 1.00 0.00 5 GLN A O 11
ATOM 4857 N N . LYS A 1 6 ? -13.244 -0.705 -1.020 1.00 0.00 6 LYS A N 11
ATOM 4858 C CA . LYS A 1 6 ? -12.131 0.233 -1.013 1.00 0.00 6 LYS A CA 11
ATOM 4859 C C . LYS A 1 6 ? -11.363 0.154 0.296 1.00 0.00 6 LYS A C 11
ATOM 4860 O O . LYS A 1 6 ? -10.134 0.175 0.306 1.00 0.00 6 LYS A O 11
ATOM 4879 N N . ILE A 1 7 ? -12.096 0.058 1.395 1.00 0.00 7 ILE A N 11
ATOM 4880 C CA . ILE A 1 7 ? -11.482 -0.035 2.712 1.00 0.00 7 ILE A CA 11
ATOM 4881 C C . ILE A 1 7 ? -10.550 -1.238 2.812 1.00 0.00 7 ILE A C 11
ATOM 4882 O O . ILE A 1 7 ? -9.466 -1.136 3.389 1.00 0.00 7 ILE A O 11
ATOM 4898 N N . LYS A 1 8 ? -10.935 -2.368 2.219 1.00 0.00 8 LYS A N 11
ATOM 4899 C CA . LYS A 1 8 ? -10.056 -3.532 2.247 1.00 0.00 8 LYS A CA 11
ATOM 4900 C C . LYS A 1 8 ? -8.979 -3.385 1.204 1.00 0.00 8 LYS A C 11
ATOM 4901 O O . LYS A 1 8 ? -7.911 -3.959 1.330 1.00 0.00 8 LYS A O 11
ATOM 4920 N N . ASN A 1 9 ? -9.275 -2.643 0.155 1.00 0.00 9 ASN A N 11
ATOM 4921 C CA . ASN A 1 9 ? -8.327 -2.478 -0.925 1.00 0.00 9 ASN A CA 11
ATOM 4922 C C . ASN A 1 9 ? -7.175 -1.593 -0.496 1.00 0.00 9 ASN A C 11
ATOM 4923 O O . ASN A 1 9 ? -6.012 -1.920 -0.720 1.00 0.00 9 ASN A O 11
ATOM 4934 N N . GLY A 1 10 ? -7.506 -0.480 0.144 1.00 0.00 10 GLY A N 11
ATOM 4935 C CA . GLY A 1 10 ? -6.486 0.375 0.709 1.00 0.00 10 GLY A CA 11
ATOM 4936 C C . GLY A 1 10 ? -5.729 -0.335 1.800 1.00 0.00 10 GLY A C 11
ATOM 4937 O O . GLY A 1 10 ? -4.542 -0.097 1.997 1.00 0.00 10 GLY A O 11
ATOM 4941 N N . ALA A 1 11 ? -6.418 -1.231 2.490 1.00 0.00 11 ALA A N 11
ATOM 4942 C CA . ALA A 1 11 ? -5.803 -2.043 3.522 1.00 0.00 11 ALA A CA 11
ATOM 4943 C C . ALA A 1 11 ? -4.957 -3.155 2.902 1.00 0.00 11 ALA A C 11
ATOM 4944 O O . ALA A 1 11 ? -3.979 -3.613 3.495 1.00 0.00 11 ALA A O 11
ATOM 4951 N N . LYS A 1 12 ? -5.330 -3.567 1.694 1.00 0.00 12 LYS A N 11
ATOM 4952 C CA . LYS A 1 12 ? -4.622 -4.617 0.984 1.00 0.00 12 LYS A CA 11
ATOM 4953 C C . LYS A 1 12 ? -3.354 -4.060 0.353 1.00 0.00 12 LYS A C 11
ATOM 4954 O O . LYS A 1 12 ? -2.291 -4.681 0.412 1.00 0.00 12 LYS A O 11
ATOM 4973 N N . LYS A 1 13 ? -3.457 -2.876 -0.226 1.00 0.00 13 LYS A N 11
ATOM 4974 C CA . LYS A 1 13 ? -2.318 -2.231 -0.826 1.00 0.00 13 LYS A CA 11
ATOM 4975 C C . LYS A 1 13 ? -1.529 -1.503 0.237 1.00 0.00 13 LYS A C 11
ATOM 4976 O O . LYS A 1 13 ? -0.457 -1.031 -0.020 1.00 0.00 13 LYS A O 11
ATOM 4995 N N . ALA A 1 14 ? -2.066 -1.385 1.432 1.00 0.00 14 ALA A N 11
ATOM 4996 C CA . ALA A 1 14 ? -1.277 -0.836 2.525 1.00 0.00 14 ALA A CA 11
ATOM 4997 C C . ALA A 1 14 ? -0.120 -1.777 2.796 1.00 0.00 14 ALA A C 11
ATOM 4998 O O . ALA A 1 14 ? 0.927 -1.386 3.311 1.00 0.00 14 ALA A O 11
ATOM 5005 N N . LEU A 1 15 ? -0.341 -3.026 2.426 1.00 0.00 15 LEU A N 11
ATOM 5006 C CA . LEU A 1 15 ? 0.680 -4.048 2.457 1.00 0.00 15 LEU A CA 11
ATOM 5007 C C . LEU A 1 15 ? 1.455 -4.026 1.147 1.00 0.00 15 LEU A C 11
ATOM 5008 O O . LEU A 1 15 ? 2.679 -4.148 1.123 1.00 0.00 15 LEU A O 11
ATOM 5024 N N . GLY A 1 16 ? 0.716 -3.844 0.058 1.00 0.00 16 GLY A N 11
ATOM 5025 C CA . GLY A 1 16 ? 1.300 -3.856 -1.265 1.00 0.00 16 GLY A CA 11
ATOM 5026 C C . GLY A 1 16 ? 2.185 -2.660 -1.499 1.00 0.00 16 GLY A C 11
ATOM 5027 O O . GLY A 1 16 ? 3.348 -2.787 -1.867 1.00 0.00 16 GLY A O 11
ATOM 5031 N N . VAL A 1 17 ? 1.621 -1.499 -1.243 1.00 0.00 17 VAL A N 11
ATOM 5032 C CA . VAL A 1 17 ? 2.290 -0.230 -1.486 1.00 0.00 17 VAL A CA 11
ATOM 5033 C C . VAL A 1 17 ? 3.412 -0.016 -0.490 1.00 0.00 17 VAL A C 11
ATOM 5034 O O . VAL A 1 17 ? 4.346 0.735 -0.739 1.00 0.00 17 VAL A O 11
ATOM 5047 N N . ALA A 1 18 ? 3.306 -0.686 0.636 1.00 0.00 18 ALA A N 11
ATOM 5048 C CA . ALA A 1 18 ? 4.385 -0.699 1.618 1.00 0.00 18 ALA A CA 11
ATOM 5049 C C . ALA A 1 18 ? 5.657 -1.259 0.992 1.00 0.00 18 ALA A C 11
ATOM 5050 O O . ALA A 1 18 ? 6.767 -0.845 1.316 1.00 0.00 18 ALA A O 11
ATOM 5057 N N . SER A 1 19 ? 5.477 -2.167 0.044 1.00 0.00 19 SER A N 11
ATOM 5058 C CA . SER A 1 19 ? 6.587 -2.787 -0.645 1.00 0.00 19 SER A CA 11
ATOM 5059 C C . SER A 1 19 ? 6.919 -1.965 -1.876 1.00 0.00 19 SER A C 11
ATOM 5060 O O . SER A 1 19 ? 7.719 -2.361 -2.722 1.00 0.00 19 SER A O 11
ATOM 5068 N N . LYS A 1 20 ? 6.284 -0.811 -1.965 1.00 0.00 20 LYS A N 11
ATOM 5069 C CA . LYS A 1 20 ? 6.514 0.107 -3.047 1.00 0.00 20 LYS A CA 11
ATOM 5070 C C . LYS A 1 20 ? 7.190 1.350 -2.500 1.00 0.00 20 LYS A C 11
ATOM 5071 O O . LYS A 1 20 ? 7.408 2.327 -3.214 1.00 0.00 20 LYS A O 11
ATOM 5090 N N . VAL A 1 21 ? 7.520 1.295 -1.210 1.00 0.00 21 VAL A N 11
ATOM 5091 C CA . VAL A 1 21 ? 8.070 2.442 -0.507 1.00 0.00 21 VAL A CA 11
ATOM 5092 C C . VAL A 1 21 ? 9.243 2.020 0.374 1.00 0.00 21 VAL A C 11
ATOM 5093 O O . VAL A 1 21 ? 10.230 2.734 0.502 1.00 0.00 21 VAL A O 11
ATOM 5106 N N . ALA A 1 22 ? 9.135 0.847 0.968 1.00 0.00 22 ALA A N 11
ATOM 5107 C CA . ALA A 1 22 ? 10.185 0.327 1.824 1.00 0.00 22 ALA A CA 11
ATOM 5108 C C . ALA A 1 22 ? 11.431 -0.058 1.021 1.00 0.00 22 ALA A C 11
ATOM 5109 O O . ALA A 1 22 ? 12.540 0.333 1.390 1.00 0.00 22 ALA A O 11
ATOM 5116 N N . PRO A 1 23 ? 11.293 -0.805 -0.096 1.00 0.00 23 PRO A N 11
ATOM 5117 C CA . PRO A 1 23 ? 12.442 -1.211 -0.895 1.00 0.00 23 PRO A CA 11
ATOM 5118 C C . PRO A 1 23 ? 13.058 -0.028 -1.622 1.00 0.00 23 PRO A C 11
ATOM 5119 O O . PRO A 1 23 ? 14.228 -0.057 -2.000 1.00 0.00 23 PRO A O 11
ATOM 5130 N N . VAL A 1 24 ? 12.264 1.020 -1.811 1.00 0.00 24 VAL A N 11
ATOM 5131 C CA . VAL A 1 24 ? 12.761 2.204 -2.492 1.00 0.00 24 VAL A CA 11
ATOM 5132 C C . VAL A 1 24 ? 13.643 3.020 -1.551 1.00 0.00 24 VAL A C 11
ATOM 5133 O O . VAL A 1 24 ? 14.716 3.466 -1.935 1.00 0.00 24 VAL A O 11
ATOM 5146 N N . VAL A 1 25 ? 13.215 3.164 -0.298 1.00 0.00 25 VAL A N 11
ATOM 5147 C CA . VAL A 1 25 ? 14.016 3.851 0.713 1.00 0.00 25 VAL A CA 11
ATOM 5148 C C . VAL A 1 25 ? 15.241 3.034 1.031 1.00 0.00 25 VAL A C 11
ATOM 5149 O O . VAL A 1 25 ? 16.279 3.552 1.422 1.00 0.00 25 VAL A O 11
ATOM 5162 N N . ALA A 1 26 ? 15.120 1.757 0.803 1.00 0.00 26 ALA A N 11
ATOM 5163 C CA . ALA A 1 26 ? 16.232 0.849 0.932 1.00 0.00 26 ALA A CA 11
ATOM 5164 C C . ALA A 1 26 ? 17.212 1.031 -0.222 1.00 0.00 26 ALA A C 11
ATOM 5165 O O . ALA A 1 26 ? 18.223 0.340 -0.316 1.00 0.00 26 ALA A O 11
ATOM 5172 N N . ALA A 1 27 ? 16.881 1.969 -1.102 1.00 0.00 27 ALA A N 11
ATOM 5173 C CA . ALA A 1 27 ? 17.765 2.384 -2.174 1.00 0.00 27 ALA A CA 11
ATOM 5174 C C . ALA A 1 27 ? 18.129 3.859 -2.011 1.00 0.00 27 ALA A C 11
ATOM 5175 O O . ALA A 1 27 ? 19.149 4.322 -2.524 1.00 0.00 27 ALA A O 11
ATOM 5182 N N . PHE A 1 28 ? 17.286 4.589 -1.287 1.00 0.00 28 PHE A N 11
ATOM 5183 C CA . PHE A 1 28 ? 17.514 6.002 -1.019 1.00 0.00 28 PHE A CA 11
ATOM 5184 C C . PHE A 1 28 ? 18.401 6.185 0.204 1.00 0.00 28 PHE A C 11
ATOM 5185 O O . PHE A 1 28 ? 19.305 7.021 0.215 1.00 0.00 28 PHE A O 11
ATOM 5202 N N . ALA A 1 29 ? 18.139 5.385 1.220 1.00 0.00 29 ALA A N 11
ATOM 5203 C CA . ALA A 1 29 ? 18.873 5.450 2.468 1.00 0.00 29 ALA A CA 11
ATOM 5204 C C . ALA A 1 29 ? 20.180 4.674 2.368 1.00 0.00 29 ALA A C 11
ATOM 5205 O O . ALA A 1 29 ? 21.257 5.226 2.599 1.00 0.00 29 ALA A O 11
ATOM 5212 N N . ARG A 1 30 ? 20.095 3.393 2.023 1.00 0.00 30 ARG A N 11
ATOM 5213 C CA . ARG A 1 30 ? 21.287 2.574 1.901 1.00 0.00 30 ARG A CA 11
ATOM 5214 C C . ARG A 1 30 ? 21.286 1.777 0.599 1.00 0.00 30 ARG A C 11
ATOM 5215 O O . ARG A 1 30 ? 20.952 0.582 0.615 1.00 0.00 30 ARG A O 11
ATOM 5237 N N . LYS A 1 1 ? -25.130 3.793 2.581 1.00 0.00 1 LYS A N 12
ATOM 5238 C CA . LYS A 1 1 ? -24.237 2.707 2.127 1.00 0.00 1 LYS A CA 12
ATOM 5239 C C . LYS A 1 1 ? -22.876 3.265 1.747 1.00 0.00 1 LYS A C 12
ATOM 5240 O O . LYS A 1 1 ? -22.779 4.208 0.957 1.00 0.00 1 LYS A O 12
ATOM 5261 N N . ILE A 1 2 ? -21.832 2.687 2.321 1.00 0.00 2 ILE A N 12
ATOM 5262 C CA . ILE A 1 2 ? -20.474 3.108 2.056 1.00 0.00 2 ILE A CA 12
ATOM 5263 C C . ILE A 1 2 ? -19.694 1.967 1.413 1.00 0.00 2 ILE A C 12
ATOM 5264 O O . ILE A 1 2 ? -19.765 0.824 1.867 1.00 0.00 2 ILE A O 12
ATOM 5280 N N . ASN A 1 3 ? -18.982 2.275 0.340 1.00 0.00 3 ASN A N 12
ATOM 5281 C CA . ASN A 1 3 ? -18.155 1.289 -0.342 1.00 0.00 3 ASN A CA 12
ATOM 5282 C C . ASN A 1 3 ? -16.983 0.890 0.533 1.00 0.00 3 ASN A C 12
ATOM 5283 O O . ASN A 1 3 ? -16.047 1.662 0.729 1.00 0.00 3 ASN A O 12
ATOM 5294 N N . LYS A 1 4 ? -17.034 -0.327 1.034 1.00 0.00 4 LYS A N 12
ATOM 5295 C CA . LYS A 1 4 ? -16.019 -0.812 1.954 1.00 0.00 4 LYS A CA 12
ATOM 5296 C C . LYS A 1 4 ? -14.977 -1.619 1.200 1.00 0.00 4 LYS A C 12
ATOM 5297 O O . LYS A 1 4 ? -13.943 -1.997 1.753 1.00 0.00 4 LYS A O 12
ATOM 5316 N N . GLN A 1 5 ? -15.252 -1.872 -0.072 1.00 0.00 5 GLN A N 12
ATOM 5317 C CA . GLN A 1 5 ? -14.307 -2.565 -0.925 1.00 0.00 5 GLN A CA 12
ATOM 5318 C C . GLN A 1 5 ? -13.065 -1.705 -1.087 1.00 0.00 5 GLN A C 12
ATOM 5319 O O . GLN A 1 5 ? -11.945 -2.190 -0.995 1.00 0.00 5 GLN A O 12
ATOM 5333 N N . LYS A 1 6 ? -13.280 -0.414 -1.305 1.00 0.00 6 LYS A N 12
ATOM 5334 C CA . LYS A 1 6 ? -12.196 0.558 -1.353 1.00 0.00 6 LYS A CA 12
ATOM 5335 C C . LYS A 1 6 ? -11.395 0.528 -0.061 1.00 0.00 6 LYS A C 12
ATOM 5336 O O . LYS A 1 6 ? -10.174 0.693 -0.069 1.00 0.00 6 LYS A O 12
ATOM 5355 N N . ILE A 1 7 ? -12.084 0.296 1.047 1.00 0.00 7 ILE A N 12
ATOM 5356 C CA . ILE A 1 7 ? -11.410 0.184 2.318 1.00 0.00 7 ILE A CA 12
ATOM 5357 C C . ILE A 1 7 ? -10.487 -1.028 2.300 1.00 0.00 7 ILE A C 12
ATOM 5358 O O . ILE A 1 7 ? -9.341 -0.953 2.742 1.00 0.00 7 ILE A O 12
ATOM 5374 N N . LYS A 1 8 ? -10.988 -2.130 1.749 1.00 0.00 8 LYS A N 12
ATOM 5375 C CA . LYS A 1 8 ? -10.188 -3.315 1.523 1.00 0.00 8 LYS A CA 12
ATOM 5376 C C . LYS A 1 8 ? -9.006 -3.006 0.636 1.00 0.00 8 LYS A C 12
ATOM 5377 O O . LYS A 1 8 ? -7.910 -3.484 0.878 1.00 0.00 8 LYS A O 12
ATOM 5396 N N . ASN A 1 9 ? -9.243 -2.218 -0.397 1.00 0.00 9 ASN A N 12
ATOM 5397 C CA . ASN A 1 9 ? -8.188 -1.841 -1.320 1.00 0.00 9 ASN A CA 12
ATOM 5398 C C . ASN A 1 9 ? -7.035 -1.193 -0.573 1.00 0.00 9 ASN A C 12
ATOM 5399 O O . ASN A 1 9 ? -5.908 -1.680 -0.620 1.00 0.00 9 ASN A O 12
ATOM 5410 N N . GLY A 1 10 ? -7.333 -0.117 0.146 1.00 0.00 10 GLY A N 12
ATOM 5411 C CA . GLY A 1 10 ? -6.310 0.585 0.897 1.00 0.00 10 GLY A CA 12
ATOM 5412 C C . GLY A 1 10 ? -5.758 -0.240 2.040 1.00 0.00 10 GLY A C 12
ATOM 5413 O O . GLY A 1 10 ? -4.662 0.020 2.526 1.00 0.00 10 GLY A O 12
ATOM 5417 N N . ALA A 1 11 ? -6.518 -1.234 2.464 1.00 0.00 11 ALA A N 12
ATOM 5418 C CA . ALA A 1 11 ? -6.081 -2.132 3.518 1.00 0.00 11 ALA A CA 12
ATOM 5419 C C . ALA A 1 11 ? -5.212 -3.249 2.948 1.00 0.00 11 ALA A C 12
ATOM 5420 O O . ALA A 1 11 ? -4.363 -3.813 3.639 1.00 0.00 11 ALA A O 12
ATOM 5427 N N . LYS A 1 12 ? -5.423 -3.553 1.673 1.00 0.00 12 LYS A N 12
ATOM 5428 C CA . LYS A 1 12 ? -4.692 -4.605 0.999 1.00 0.00 12 LYS A CA 12
ATOM 5429 C C . LYS A 1 12 ? -3.403 -4.055 0.398 1.00 0.00 12 LYS A C 12
ATOM 5430 O O . LYS A 1 12 ? -2.351 -4.686 0.483 1.00 0.00 12 LYS A O 12
ATOM 5449 N N . LYS A 1 13 ? -3.470 -2.859 -0.170 1.00 0.00 13 LYS A N 12
ATOM 5450 C CA . LYS A 1 13 ? -2.294 -2.218 -0.713 1.00 0.00 13 LYS A CA 12
ATOM 5451 C C . LYS A 1 13 ? -1.505 -1.564 0.400 1.00 0.00 13 LYS A C 12
ATOM 5452 O O . LYS A 1 13 ? -0.435 -1.064 0.174 1.00 0.00 13 LYS A O 12
ATOM 5471 N N . ALA A 1 14 ? -2.033 -1.547 1.605 1.00 0.00 14 ALA A N 12
ATOM 5472 C CA . ALA A 1 14 ? -1.248 -1.073 2.738 1.00 0.00 14 ALA A CA 12
ATOM 5473 C C . ALA A 1 14 ? -0.099 -2.038 2.972 1.00 0.00 14 ALA A C 12
ATOM 5474 O O . ALA A 1 14 ? 0.910 -1.710 3.595 1.00 0.00 14 ALA A O 12
ATOM 5481 N N . LEU A 1 15 ? -0.294 -3.238 2.464 1.00 0.00 15 LEU A N 12
ATOM 5482 C CA . LEU A 1 15 ? 0.722 -4.268 2.450 1.00 0.00 15 LEU A CA 12
ATOM 5483 C C . LEU A 1 15 ? 1.483 -4.215 1.131 1.00 0.00 15 LEU A C 12
ATOM 5484 O O . 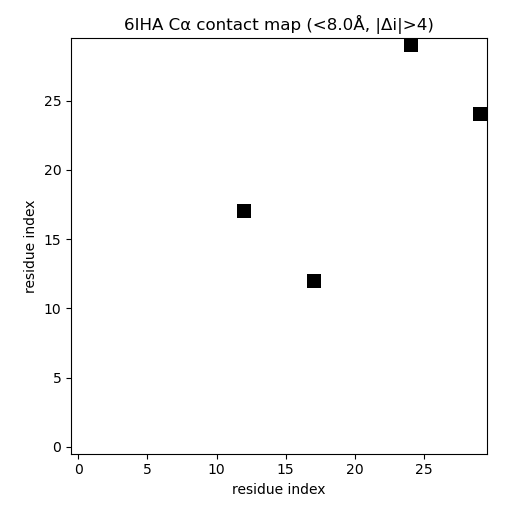LEU A 1 15 ? 2.693 -4.440 1.078 1.00 0.00 15 LEU A O 12
ATOM 5500 N N . GLY A 1 16 ? 0.748 -3.898 0.071 1.00 0.00 16 GLY A N 12
ATOM 5501 C CA . GLY A 1 16 ? 1.319 -3.836 -1.256 1.00 0.00 16 GLY A CA 12
ATOM 5502 C C . GLY A 1 16 ? 2.196 -2.629 -1.430 1.00 0.00 16 GLY A C 12
ATOM 5503 O O . GLY A 1 16 ? 3.358 -2.735 -1.814 1.00 0.00 16 GLY A O 12
ATOM 5507 N N . VAL A 1 17 ? 1.636 -1.482 -1.103 1.00 0.00 17 VAL A N 12
ATOM 5508 C CA . VAL A 1 17 ? 2.318 -0.207 -1.279 1.00 0.00 17 VAL A CA 12
ATOM 5509 C C . VAL A 1 17 ? 3.470 -0.085 -0.304 1.00 0.00 17 VAL A C 12
ATOM 5510 O O . VAL A 1 17 ? 4.438 0.623 -0.548 1.00 0.00 17 VAL A O 12
ATOM 5523 N N . ALA A 1 18 ? 3.359 -0.801 0.796 1.00 0.00 18 ALA A N 12
ATOM 5524 C CA . ALA A 1 18 ? 4.450 -0.893 1.760 1.00 0.00 18 ALA A CA 12
ATOM 5525 C C . ALA A 1 18 ? 5.697 -1.480 1.100 1.00 0.00 18 ALA A C 12
ATOM 5526 O O . ALA A 1 18 ? 6.825 -1.161 1.473 1.00 0.00 18 ALA A O 12
ATOM 5533 N N . SER A 1 19 ? 5.484 -2.300 0.080 1.00 0.00 19 SER A N 12
ATOM 5534 C CA . SER A 1 19 ? 6.576 -2.917 -0.649 1.00 0.00 19 SER A CA 12
ATOM 5535 C C . SER A 1 19 ? 6.924 -2.048 -1.844 1.00 0.00 19 SER A C 12
ATOM 5536 O O . SER A 1 19 ? 7.742 -2.408 -2.687 1.00 0.00 19 SER A O 12
ATOM 5544 N N . LYS A 1 20 ? 6.281 -0.896 -1.905 1.00 0.00 20 LYS A N 12
ATOM 5545 C CA . LYS A 1 20 ? 6.501 0.050 -2.967 1.00 0.00 20 LYS A CA 12
ATOM 5546 C C . LYS A 1 20 ? 7.190 1.273 -2.398 1.00 0.00 20 LYS A C 12
ATOM 5547 O O . LYS A 1 20 ? 7.354 2.291 -3.073 1.00 0.00 20 LYS A O 12
ATOM 5566 N N . VAL A 1 21 ? 7.587 1.155 -1.135 1.00 0.00 21 VAL A N 12
ATOM 5567 C CA . VAL A 1 21 ? 8.186 2.260 -0.409 1.00 0.00 21 VAL A CA 12
ATOM 5568 C C . VAL A 1 21 ? 9.394 1.780 0.390 1.00 0.00 21 VAL A C 12
ATOM 5569 O O . VAL A 1 21 ? 10.423 2.442 0.443 1.00 0.00 21 VAL A O 12
ATOM 5582 N N . ALA A 1 22 ? 9.274 0.606 0.983 1.00 0.00 22 ALA A N 12
ATOM 5583 C CA . ALA A 1 22 ? 10.340 0.056 1.799 1.00 0.00 22 ALA A CA 12
ATOM 5584 C C . ALA A 1 22 ? 11.580 -0.273 0.965 1.00 0.00 22 ALA A C 12
ATOM 5585 O O . ALA A 1 22 ? 12.684 0.137 1.326 1.00 0.00 22 ALA A O 12
ATOM 5592 N N . PRO A 1 23 ? 11.439 -0.987 -0.174 1.00 0.00 23 PRO A N 12
ATOM 5593 C CA . PRO A 1 23 ? 12.584 -1.351 -0.993 1.00 0.00 23 PRO A CA 12
ATOM 5594 C C . PRO A 1 23 ? 13.145 -0.146 -1.728 1.00 0.00 23 PRO A C 12
ATOM 5595 O O . PRO A 1 23 ? 14.303 -0.141 -2.141 1.00 0.00 23 PRO A O 12
ATOM 5606 N N . VAL A 1 24 ? 12.320 0.883 -1.885 1.00 0.00 24 VAL A N 12
ATOM 5607 C CA . VAL A 1 24 ? 12.767 2.086 -2.568 1.00 0.00 24 VAL A CA 12
ATOM 5608 C C . VAL A 1 24 ? 13.613 2.937 -1.627 1.00 0.00 24 VAL A C 12
ATOM 5609 O O . VAL A 1 24 ? 14.672 3.418 -2.006 1.00 0.00 24 VAL A O 12
ATOM 5622 N N . VAL A 1 25 ? 13.169 3.075 -0.380 1.00 0.00 25 VAL A N 12
ATOM 5623 C CA . VAL A 1 25 ? 13.927 3.810 0.628 1.00 0.00 25 VAL A CA 12
ATOM 5624 C C . VAL A 1 25 ? 15.186 3.059 0.974 1.00 0.00 25 VAL A C 12
ATOM 5625 O O . VAL A 1 25 ? 16.186 3.629 1.389 1.00 0.00 25 VAL A O 12
ATOM 5638 N N . ALA A 1 26 ? 15.141 1.776 0.741 1.00 0.00 26 ALA A N 12
ATOM 5639 C CA . ALA A 1 26 ? 16.298 0.934 0.904 1.00 0.00 26 ALA A CA 12
ATOM 5640 C C . ALA A 1 26 ? 17.315 1.220 -0.192 1.00 0.00 26 ALA A C 12
ATOM 5641 O O . ALA A 1 26 ? 18.420 0.688 -0.193 1.00 0.00 26 ALA A O 12
ATOM 5648 N N . ALA A 1 27 ? 16.914 2.080 -1.122 1.00 0.00 27 ALA A N 12
ATOM 5649 C CA . ALA A 1 27 ? 17.793 2.561 -2.171 1.00 0.00 27 ALA A CA 12
ATOM 5650 C C . ALA A 1 27 ? 18.064 4.056 -1.994 1.00 0.00 27 ALA A C 12
ATOM 5651 O O . ALA A 1 27 ? 19.091 4.572 -2.439 1.00 0.00 27 ALA A O 12
ATOM 5658 N N . PHE A 1 28 ? 17.136 4.743 -1.334 1.00 0.00 28 PHE A N 12
ATOM 5659 C CA . PHE A 1 28 ? 17.251 6.177 -1.101 1.00 0.00 28 PHE A CA 12
ATOM 5660 C C . PHE A 1 28 ? 18.071 6.461 0.145 1.00 0.00 28 PHE A C 12
ATOM 5661 O O . PHE A 1 28 ? 18.763 7.477 0.235 1.00 0.00 28 PHE A O 12
ATOM 5678 N N . ALA A 1 29 ? 17.977 5.561 1.103 1.00 0.00 29 ALA A N 12
ATOM 5679 C CA . ALA A 1 29 ? 18.689 5.694 2.356 1.00 0.00 29 ALA A CA 12
ATOM 5680 C C . ALA A 1 29 ? 19.991 4.907 2.315 1.00 0.00 29 ALA A C 12
ATOM 5681 O O . ALA A 1 29 ? 21.068 5.457 2.546 1.00 0.00 29 ALA A O 12
ATOM 5688 N N . ARG A 1 30 ? 19.895 3.616 2.016 1.00 0.00 30 ARG A N 12
ATOM 5689 C CA . ARG A 1 30 ? 21.076 2.769 1.971 1.00 0.00 30 ARG A CA 12
ATOM 5690 C C . ARG A 1 30 ? 21.517 2.561 0.531 1.00 0.00 30 ARG A C 12
ATOM 5691 O O . ARG A 1 30 ? 22.152 3.474 -0.034 1.00 0.00 30 ARG A O 12
ATOM 5713 N N . LYS A 1 1 ? -20.832 9.469 -2.149 1.00 0.00 1 LYS A N 13
ATOM 5714 C CA . LYS A 1 1 ? -21.064 8.008 -2.221 1.00 0.00 1 LYS A CA 13
ATOM 5715 C C . LYS A 1 1 ? -20.115 7.280 -1.286 1.00 0.00 1 LYS A C 13
ATOM 5716 O O . LYS A 1 1 ? -18.937 7.627 -1.188 1.00 0.00 1 LYS A O 13
ATOM 5737 N N . ILE A 1 2 ? -20.631 6.274 -0.598 1.00 0.00 2 ILE A N 13
ATOM 5738 C CA . ILE A 1 2 ? -19.837 5.517 0.344 1.00 0.00 2 ILE A CA 13
ATOM 5739 C C . ILE A 1 2 ? -19.233 4.303 -0.344 1.00 0.00 2 ILE A C 13
ATOM 5740 O O . ILE A 1 2 ? -19.945 3.510 -0.964 1.00 0.00 2 ILE A O 13
ATOM 5756 N N . ASN A 1 3 ? -17.925 4.168 -0.248 1.00 0.00 3 ASN A N 13
ATOM 5757 C CA . ASN A 1 3 ? -17.245 3.025 -0.825 1.00 0.00 3 ASN A CA 13
ATOM 5758 C C . ASN A 1 3 ? -16.478 2.271 0.241 1.00 0.00 3 ASN A C 13
ATOM 5759 O O . ASN A 1 3 ? -15.422 2.707 0.702 1.00 0.00 3 ASN A O 13
ATOM 5770 N N . LYS A 1 4 ? -17.013 1.125 0.600 1.00 0.00 4 LYS A N 13
ATOM 5771 C CA . LYS A 1 4 ? -16.446 0.293 1.645 1.00 0.00 4 LYS A CA 13
ATOM 5772 C C . LYS A 1 4 ? -15.421 -0.648 1.049 1.00 0.00 4 LYS A C 13
ATOM 5773 O O . LYS A 1 4 ? -14.591 -1.207 1.761 1.00 0.00 4 LYS A O 13
ATOM 5792 N N . GLN A 1 5 ? -15.482 -0.811 -0.265 1.00 0.00 5 GLN A N 13
ATOM 5793 C CA . GLN A 1 5 ? -14.488 -1.595 -0.967 1.00 0.00 5 GLN A CA 13
ATOM 5794 C C . GLN A 1 5 ? -13.131 -0.916 -0.835 1.00 0.00 5 GLN A C 13
ATOM 5795 O O . GLN A 1 5 ? -12.108 -1.575 -0.672 1.00 0.00 5 GLN A O 13
ATOM 5809 N N . LYS A 1 6 ? -13.147 0.418 -0.879 1.00 0.00 6 LYS A N 13
ATOM 5810 C CA . LYS A 1 6 ? -11.950 1.235 -0.669 1.00 0.00 6 LYS A CA 13
ATOM 5811 C C . LYS A 1 6 ? -11.212 0.820 0.597 1.00 0.00 6 LYS A C 13
ATOM 5812 O O . LYS A 1 6 ? -9.981 0.809 0.631 1.00 0.00 6 LYS A O 13
ATOM 5831 N N . ILE A 1 7 ? -11.970 0.469 1.627 1.00 0.00 7 ILE A N 13
ATOM 5832 C CA . ILE A 1 7 ? -11.383 0.020 2.879 1.00 0.00 7 ILE A CA 13
ATOM 5833 C C . ILE A 1 7 ? -10.460 -1.178 2.659 1.00 0.00 7 ILE A C 13
ATOM 5834 O O . ILE A 1 7 ? -9.377 -1.241 3.235 1.00 0.00 7 ILE A O 13
ATOM 5850 N N . LYS A 1 8 ? -10.857 -2.105 1.788 1.00 0.00 8 LYS A N 13
ATOM 5851 C CA . LYS A 1 8 ? -10.022 -3.273 1.525 1.00 0.00 8 LYS A CA 13
ATOM 5852 C C . LYS A 1 8 ? -8.933 -2.914 0.546 1.00 0.00 8 LYS A C 13
ATOM 5853 O O . LYS A 1 8 ? -7.918 -3.592 0.475 1.00 0.00 8 LYS A O 13
ATOM 5872 N N . ASN A 1 9 ? -9.156 -1.866 -0.231 1.00 0.00 9 ASN A N 13
ATOM 5873 C CA . ASN A 1 9 ? -8.146 -1.416 -1.170 1.00 0.00 9 ASN A CA 13
ATOM 5874 C C . ASN A 1 9 ? -6.931 -0.941 -0.405 1.00 0.00 9 ASN A C 13
ATOM 5875 O O . ASN A 1 9 ? -5.829 -1.456 -0.585 1.00 0.00 9 ASN A O 13
ATOM 5886 N N . GLY A 1 10 ? -7.154 0.033 0.471 1.00 0.00 10 GLY A N 13
ATOM 5887 C CA . GLY A 1 10 ? -6.092 0.542 1.307 1.00 0.00 10 GLY A CA 13
ATOM 5888 C C . GLY A 1 10 ? -5.518 -0.534 2.193 1.00 0.00 10 GLY A C 13
ATOM 5889 O O . GLY A 1 10 ? -4.312 -0.608 2.377 1.00 0.00 10 GLY A O 13
ATOM 5893 N N . ALA A 1 11 ? -6.387 -1.388 2.714 1.00 0.00 11 ALA A N 13
ATOM 5894 C CA . ALA A 1 11 ? -5.962 -2.492 3.561 1.00 0.00 11 ALA A CA 13
ATOM 5895 C C . ALA A 1 11 ? -5.118 -3.499 2.783 1.00 0.00 11 ALA A C 13
ATOM 5896 O O . ALA A 1 11 ? -4.241 -4.154 3.345 1.00 0.00 11 ALA A O 13
ATOM 5903 N N . LYS A 1 12 ? -5.375 -3.607 1.484 1.00 0.00 12 LYS A N 13
ATOM 5904 C CA . LYS A 1 12 ? -4.670 -4.562 0.644 1.00 0.00 12 LYS A CA 13
ATOM 5905 C C . LYS A 1 12 ? -3.338 -3.993 0.182 1.00 0.00 12 LYS A C 13
ATOM 5906 O O . LYS A 1 12 ? -2.310 -4.674 0.214 1.00 0.00 12 LYS A O 13
ATOM 5925 N N . LYS A 1 13 ? -3.343 -2.736 -0.217 1.00 0.00 13 LYS A N 13
ATOM 5926 C CA . LYS A 1 13 ? -2.149 -2.110 -0.723 1.00 0.00 13 LYS A CA 13
ATOM 5927 C C . LYS A 1 13 ? -1.348 -1.493 0.404 1.00 0.00 13 LYS A C 13
ATOM 5928 O O . LYS A 1 13 ? -0.296 -0.959 0.176 1.00 0.00 13 LYS A O 13
ATOM 5947 N N . ALA A 1 14 ? -1.841 -1.542 1.620 1.00 0.00 14 ALA A N 13
ATOM 5948 C CA . ALA A 1 14 ? -1.017 -1.121 2.744 1.00 0.00 14 ALA A CA 13
ATOM 5949 C C . ALA A 1 14 ? 0.102 -2.123 2.908 1.00 0.00 14 ALA A C 13
ATOM 5950 O O . ALA A 1 14 ? 1.147 -1.840 3.485 1.00 0.00 14 ALA A O 13
ATOM 5957 N N . LEU A 1 15 ? -0.153 -3.303 2.383 1.00 0.00 15 LEU A N 13
ATOM 5958 C CA . LEU A 1 15 ? 0.821 -4.369 2.333 1.00 0.00 15 LEU A CA 13
ATOM 5959 C C . LEU A 1 15 ? 1.536 -4.340 0.989 1.00 0.00 15 LEU A C 13
ATOM 5960 O O . LEU A 1 15 ? 2.703 -4.716 0.873 1.00 0.00 15 LEU A O 13
ATOM 5976 N N . GLY A 1 16 ? 0.812 -3.874 -0.021 1.00 0.00 16 GLY A N 13
ATOM 5977 C CA . GLY A 1 16 ? 1.348 -3.793 -1.359 1.00 0.00 16 GLY A CA 13
ATOM 5978 C C . GLY A 1 16 ? 2.238 -2.591 -1.538 1.00 0.00 16 GLY A C 13
ATOM 5979 O O . GLY A 1 16 ? 3.389 -2.707 -1.947 1.00 0.00 16 GLY A O 13
ATOM 5983 N N . VAL A 1 17 ? 1.701 -1.436 -1.197 1.00 0.00 17 VAL A N 13
ATOM 5984 C CA . VAL A 1 17 ? 2.395 -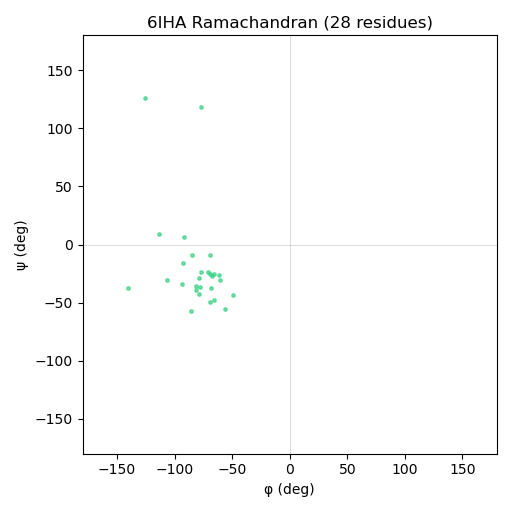0.173 -1.395 1.00 0.00 17 VAL A CA 13
ATOM 5985 C C . VAL A 1 17 ? 3.528 -0.026 -0.402 1.00 0.00 17 VAL A C 13
ATOM 5986 O O . VAL A 1 17 ? 4.506 0.663 -0.661 1.00 0.00 17 VAL A O 13
ATOM 5999 N N . ALA A 1 18 ? 3.401 -0.694 0.727 1.00 0.00 18 ALA A N 13
ATOM 6000 C CA . ALA A 1 18 ? 4.494 -0.749 1.690 1.00 0.00 18 ALA A CA 13
ATOM 6001 C C . ALA A 1 18 ? 5.724 -1.383 1.045 1.00 0.00 18 ALA A C 13
ATOM 6002 O O . ALA A 1 18 ? 6.861 -1.040 1.365 1.00 0.00 18 ALA A O 13
ATOM 6009 N N . SER A 1 19 ? 5.483 -2.259 0.082 1.00 0.00 19 SER A N 13
ATOM 6010 C CA . SER A 1 19 ? 6.547 -2.927 -0.634 1.00 0.00 19 SER A CA 13
ATOM 6011 C C . SER A 1 19 ? 6.934 -2.087 -1.835 1.00 0.00 19 SER A C 13
ATOM 6012 O O . SER A 1 19 ? 7.773 -2.471 -2.644 1.00 0.00 19 SER A O 13
ATOM 6020 N N . LYS A 1 20 ? 6.310 -0.928 -1.936 1.00 0.00 20 LYS A N 13
ATOM 6021 C CA . LYS A 1 20 ? 6.578 -0.009 -3.013 1.00 0.00 20 LYS A CA 13
ATOM 6022 C C . LYS A 1 20 ? 7.252 1.225 -2.454 1.00 0.00 20 LYS A C 13
ATOM 6023 O O . LYS A 1 20 ? 7.500 2.196 -3.165 1.00 0.00 20 LYS A O 13
ATOM 6042 N N . VAL A 1 21 ? 7.540 1.178 -1.158 1.00 0.00 21 VAL A N 13
ATOM 6043 C CA . VAL A 1 21 ? 8.102 2.322 -0.468 1.00 0.00 21 VAL A CA 13
ATOM 6044 C C . VAL A 1 21 ? 9.266 1.900 0.416 1.00 0.00 21 VAL A C 13
ATOM 6045 O O . VAL A 1 21 ? 10.251 2.617 0.552 1.00 0.00 21 VAL A O 13
ATOM 6058 N N . ALA A 1 22 ? 9.152 0.728 1.009 1.00 0.00 22 ALA A N 13
ATOM 6059 C CA . ALA A 1 22 ? 10.191 0.220 1.886 1.00 0.00 22 ALA A CA 13
ATOM 6060 C C . ALA A 1 22 ? 11.435 -0.187 1.099 1.00 0.00 22 ALA A C 13
ATOM 6061 O O . ALA A 1 22 ? 12.534 0.251 1.431 1.00 0.00 22 ALA A O 13
ATOM 6068 N N . PRO A 1 23 ? 11.303 -0.992 0.020 1.00 0.00 23 PRO A N 13
ATOM 6069 C CA . PRO A 1 23 ? 12.458 -1.441 -0.744 1.00 0.00 23 PRO A CA 13
ATOM 6070 C C . PRO A 1 23 ? 13.061 -0.301 -1.547 1.00 0.00 23 PRO A C 13
ATOM 6071 O O . PRO A 1 23 ? 14.236 -0.335 -1.912 1.00 0.00 23 PRO A O 13
ATOM 6082 N N . VAL A 1 24 ? 12.252 0.720 -1.811 1.00 0.00 24 VAL A N 13
ATOM 6083 C CA . VAL A 1 24 ? 12.729 1.861 -2.577 1.00 0.00 24 VAL A CA 13
ATOM 6084 C C . VAL A 1 24 ? 13.582 2.771 -1.694 1.00 0.00 24 VAL A C 13
ATOM 6085 O O . VAL A 1 24 ? 14.671 3.167 -2.080 1.00 0.00 24 VAL A O 13
ATOM 6098 N N . VAL A 1 25 ? 13.109 3.051 -0.481 1.00 0.00 25 VAL A N 13
ATOM 6099 C CA . VAL A 1 25 ? 13.859 3.874 0.467 1.00 0.00 25 VAL A CA 13
ATOM 6100 C C . VAL A 1 25 ? 15.082 3.127 0.938 1.00 0.00 25 VAL A C 13
ATOM 6101 O O . VAL A 1 25 ? 16.085 3.709 1.342 1.00 0.00 25 VAL A O 13
ATOM 6114 N N . ALA A 1 26 ? 15.002 1.831 0.828 1.00 0.00 26 ALA A N 13
ATOM 6115 C CA . ALA A 1 26 ? 16.127 0.972 1.089 1.00 0.00 26 ALA A CA 13
ATOM 6116 C C . ALA A 1 26 ? 17.156 1.090 -0.031 1.00 0.00 26 ALA A C 13
ATOM 6117 O O . ALA A 1 26 ? 18.181 0.418 -0.031 1.00 0.00 26 ALA A O 13
ATOM 6124 N N . ALA A 1 27 ? 16.850 1.955 -0.989 1.00 0.00 27 ALA A N 13
ATOM 6125 C CA . ALA A 1 27 ? 17.767 2.283 -2.065 1.00 0.00 27 ALA A CA 13
ATOM 6126 C C . ALA A 1 27 ? 17.993 3.794 -2.133 1.00 0.00 27 ALA A C 13
ATOM 6127 O O . ALA A 1 27 ? 18.918 4.268 -2.794 1.00 0.00 27 ALA A O 13
ATOM 6134 N N . PHE A 1 28 ? 17.128 4.551 -1.465 1.00 0.00 28 PHE A N 13
ATOM 6135 C CA . PHE A 1 28 ? 17.262 5.998 -1.400 1.00 0.00 28 PHE A CA 13
ATOM 6136 C C . PHE A 1 28 ? 18.019 6.423 -0.153 1.00 0.00 28 PHE A C 13
ATOM 6137 O O . PHE A 1 28 ? 18.713 7.439 -0.147 1.00 0.00 28 PHE A O 13
ATOM 6154 N N . ALA A 1 29 ? 17.883 5.637 0.900 1.00 0.00 29 ALA A N 13
ATOM 6155 C CA . ALA A 1 29 ? 18.434 5.994 2.191 1.00 0.00 29 ALA A CA 13
ATOM 6156 C C . ALA A 1 29 ? 19.570 5.065 2.606 1.00 0.00 29 ALA A C 13
ATOM 6157 O O . ALA A 1 29 ? 20.620 5.527 3.053 1.00 0.00 29 ALA A O 13
ATOM 6164 N N . ARG A 1 30 ? 19.367 3.760 2.475 1.00 0.00 30 ARG A N 13
ATOM 6165 C CA . ARG A 1 30 ? 20.351 2.803 2.956 1.00 0.00 30 ARG A CA 13
ATOM 6166 C C . ARG A 1 30 ? 20.395 1.544 2.095 1.00 0.00 30 ARG A C 13
ATOM 6167 O O . ARG A 1 30 ? 20.073 0.452 2.602 1.00 0.00 30 ARG A O 13
ATOM 6189 N N . LYS A 1 1 ? -22.356 9.127 1.009 1.00 0.00 1 LYS A N 14
ATOM 6190 C CA . LYS A 1 1 ? -20.978 9.642 0.816 1.00 0.00 1 LYS A CA 14
ATOM 6191 C C . LYS A 1 1 ? -19.960 8.771 1.547 1.00 0.00 1 LYS A C 14
ATOM 6192 O O . LYS A 1 1 ? -18.787 9.132 1.655 1.00 0.00 1 LYS A O 14
ATOM 6213 N N . ILE A 1 2 ? -20.402 7.629 2.052 1.00 0.00 2 ILE A N 14
ATOM 6214 C CA . ILE A 1 2 ? -19.530 6.740 2.790 1.00 0.00 2 ILE A CA 14
ATOM 6215 C C . ILE A 1 2 ? -19.023 5.622 1.890 1.00 0.00 2 ILE A C 14
ATOM 6216 O O . ILE A 1 2 ? -19.802 4.962 1.199 1.00 0.00 2 ILE A O 14
ATOM 6232 N N . ASN A 1 3 ? -17.719 5.426 1.889 1.00 0.00 3 ASN A N 14
ATOM 6233 C CA . ASN A 1 3 ? -17.109 4.345 1.137 1.00 0.00 3 ASN A CA 14
ATOM 6234 C C . ASN A 1 3 ? -16.495 3.343 2.102 1.00 0.00 3 ASN A C 14
ATOM 6235 O O . ASN A 1 3 ? -15.805 3.725 3.047 1.00 0.00 3 ASN A O 14
ATOM 6246 N N . LYS A 1 4 ? -16.781 2.071 1.888 1.00 0.00 4 LYS A N 14
ATOM 6247 C CA . LYS A 1 4 ? -16.206 1.009 2.702 1.00 0.00 4 LYS A CA 14
ATOM 6248 C C . LYS A 1 4 ? -15.247 0.155 1.887 1.00 0.00 4 LYS A C 14
ATOM 6249 O O . LYS A 1 4 ? -14.251 -0.332 2.410 1.00 0.00 4 LYS A O 14
ATOM 6268 N N . GLN A 1 5 ? -15.543 -0.013 0.604 1.00 0.00 5 GLN A N 14
ATOM 6269 C CA . GLN A 1 5 ? -14.713 -0.829 -0.278 1.00 0.00 5 GLN A CA 14
ATOM 6270 C C . GLN A 1 5 ? -13.292 -0.284 -0.335 1.00 0.00 5 GLN A C 14
ATOM 6271 O O . GLN A 1 5 ? -12.322 -1.031 -0.210 1.00 0.00 5 GLN A O 14
ATOM 6285 N N . LYS A 1 6 ? -13.187 1.029 -0.497 1.00 0.00 6 LYS A N 14
ATOM 6286 C CA . LYS A 1 6 ? -11.904 1.729 -0.542 1.00 0.00 6 LYS A CA 14
ATOM 6287 C C . LYS A 1 6 ? -11.062 1.391 0.674 1.00 0.00 6 LYS A C 14
ATOM 6288 O O . LYS A 1 6 ? -9.838 1.291 0.608 1.00 0.00 6 LYS A O 14
ATOM 6307 N N . ILE A 1 7 ? -11.753 1.197 1.775 1.00 0.00 7 ILE A N 14
ATOM 6308 C CA . ILE A 1 7 ? -11.133 0.936 3.054 1.00 0.00 7 ILE A CA 14
ATOM 6309 C C . ILE A 1 7 ? -10.328 -0.360 3.029 1.00 0.00 7 ILE A C 14
ATOM 6310 O O . ILE A 1 7 ? -9.294 -0.468 3.689 1.00 0.00 7 ILE A O 14
ATOM 6326 N N . LYS A 1 8 ? -10.766 -1.327 2.224 1.00 0.00 8 LYS A N 14
ATOM 6327 C CA . LYS A 1 8 ? -10.017 -2.574 2.094 1.00 0.00 8 LYS A CA 14
ATOM 6328 C C . LYS A 1 8 ? -8.984 -2.414 1.012 1.00 0.00 8 LYS A C 14
ATOM 6329 O O . LYS A 1 8 ? -7.973 -3.099 1.013 1.00 0.00 8 LYS A O 14
ATOM 6348 N N . ASN A 1 9 ? -9.242 -1.506 0.085 1.00 0.00 9 ASN A N 14
ATOM 6349 C CA . ASN A 1 9 ? -8.300 -1.249 -0.986 1.00 0.00 9 ASN A CA 14
ATOM 6350 C C . ASN A 1 9 ? -6.988 -0.772 -0.398 1.00 0.00 9 ASN A C 14
ATOM 6351 O O . ASN A 1 9 ? -5.943 -1.401 -0.574 1.00 0.00 9 ASN A O 14
ATOM 6362 N N . GLY A 1 10 ? -7.066 0.332 0.333 1.00 0.00 10 GLY A N 14
ATOM 6363 C CA . GLY A 1 10 ? -5.896 0.899 0.959 1.00 0.00 10 GLY A CA 14
ATOM 6364 C C . GLY A 1 10 ? -5.328 -0.001 2.028 1.00 0.00 10 GLY A C 14
ATOM 6365 O O . GLY A 1 10 ? -4.138 0.050 2.311 1.00 0.00 10 GLY A O 14
ATOM 6369 N N . ALA A 1 11 ? -6.177 -0.834 2.614 1.00 0.00 11 ALA A N 14
ATOM 6370 C CA . ALA A 1 11 ? -5.735 -1.787 3.619 1.00 0.00 11 ALA A CA 14
ATOM 6371 C C . ALA A 1 11 ? -5.030 -2.970 2.965 1.00 0.00 11 ALA A C 14
ATOM 6372 O O . ALA A 1 11 ? -4.160 -3.600 3.563 1.00 0.00 11 ALA A O 14
ATOM 6379 N N . LYS A 1 12 ? -5.405 -3.259 1.726 1.00 0.00 12 LYS A N 14
ATOM 6380 C CA . LYS A 1 12 ? -4.845 -4.382 0.998 1.00 0.00 12 LYS A CA 14
ATOM 6381 C C . LYS A 1 12 ? -3.527 -3.994 0.342 1.00 0.00 12 LYS A C 14
ATOM 6382 O O . LYS A 1 12 ? -2.563 -4.760 0.355 1.00 0.00 12 LYS A O 14
ATOM 6401 N N . LYS A 1 13 ? -3.471 -2.793 -0.206 1.00 0.00 13 LYS A N 14
ATOM 6402 C CA . LYS A 1 13 ? -2.257 -2.302 -0.800 1.00 0.00 13 LYS A CA 14
ATOM 6403 C C . LYS A 1 13 ? -1.389 -1.671 0.263 1.00 0.00 13 LYS A C 14
ATOM 6404 O O . LYS A 1 13 ? -0.300 -1.248 -0.014 1.00 0.00 13 LYS A O 14
ATOM 6423 N N . ALA A 1 14 ? -1.874 -1.589 1.486 1.00 0.00 14 ALA A N 14
ATOM 6424 C CA . ALA A 1 14 ? -1.015 -1.156 2.582 1.00 0.00 14 ALA A CA 14
ATOM 6425 C C . ALA A 1 14 ? 0.055 -2.202 2.792 1.00 0.00 14 ALA A C 14
ATOM 6426 O O . ALA A 1 14 ? 1.111 -1.946 3.360 1.00 0.00 14 ALA A O 14
ATOM 6433 N N . LEU A 1 15 ? -0.261 -3.393 2.324 1.00 0.00 15 LEU A N 14
ATOM 6434 C CA . LEU A 1 15 ? 0.657 -4.509 2.326 1.00 0.00 15 LEU A CA 14
ATOM 6435 C C . LEU A 1 15 ? 1.425 -4.536 1.014 1.00 0.00 15 LEU A C 14
ATOM 6436 O O . LEU A 1 15 ? 2.600 -4.896 0.968 1.00 0.00 15 LEU A O 14
ATOM 6452 N N . GLY A 1 16 ? 0.735 -4.143 -0.052 1.00 0.00 16 GLY A N 14
ATOM 6453 C CA . GLY A 1 16 ? 1.324 -4.129 -1.372 1.00 0.00 16 GLY A CA 14
ATOM 6454 C C . GLY A 1 16 ? 2.263 -2.968 -1.556 1.00 0.00 16 GLY A C 14
ATOM 6455 O O . GLY A 1 16 ? 3.433 -3.138 -1.892 1.00 0.00 16 GLY A O 14
ATOM 6459 N N . VAL A 1 17 ? 1.744 -1.784 -1.298 1.00 0.00 17 VAL A N 14
ATOM 6460 C CA . VAL A 1 17 ? 2.485 -0.552 -1.510 1.00 0.00 17 VAL A CA 14
ATOM 6461 C C . VAL A 1 17 ? 3.605 -0.419 -0.501 1.00 0.00 17 VAL A C 14
ATOM 6462 O O . VAL A 1 17 ? 4.595 0.259 -0.743 1.00 0.00 17 VAL A O 14
ATOM 6475 N N . ALA A 1 18 ? 3.447 -1.081 0.628 1.00 0.00 18 ALA A N 14
ATOM 6476 C CA . ALA A 1 18 ? 4.511 -1.134 1.626 1.00 0.00 18 ALA A CA 14
ATOM 6477 C C . ALA A 1 18 ? 5.768 -1.764 1.031 1.00 0.00 18 ALA A C 14
ATOM 6478 O O . ALA A 1 18 ? 6.888 -1.424 1.405 1.00 0.00 18 ALA A O 14
ATOM 6485 N N . SER A 1 19 ? 5.570 -2.644 0.062 1.00 0.00 19 SER A N 14
ATOM 6486 C CA . SER A 1 19 ? 6.669 -3.305 -0.607 1.00 0.00 19 SER A CA 14
ATOM 6487 C C . SER A 1 19 ? 7.055 -2.495 -1.830 1.00 0.00 19 SER A C 14
ATOM 6488 O O . SER A 1 19 ? 7.881 -2.905 -2.642 1.00 0.00 19 SER A O 14
ATOM 6496 N N . LYS A 1 20 ? 6.435 -1.333 -1.955 1.00 0.00 20 LYS A N 14
ATOM 6497 C CA . LYS A 1 20 ? 6.700 -0.436 -3.051 1.00 0.00 20 LYS A CA 14
ATOM 6498 C C . LYS A 1 20 ? 7.323 0.835 -2.514 1.00 0.00 20 LYS A C 14
ATOM 6499 O O . LYS A 1 20 ? 7.518 1.811 -3.233 1.00 0.00 20 LYS A O 14
ATOM 6518 N N . VAL A 1 21 ? 7.627 0.804 -1.225 1.00 0.00 21 VAL A N 14
ATOM 6519 C CA . VAL A 1 21 ? 8.167 1.955 -0.534 1.00 0.00 21 VAL A CA 14
ATOM 6520 C C . VAL A 1 21 ? 9.357 1.539 0.318 1.00 0.00 21 VAL A C 14
ATOM 6521 O O . VAL A 1 21 ? 10.348 2.251 0.418 1.00 0.00 21 VAL A O 14
ATOM 6534 N N . ALA A 1 22 ? 9.263 0.361 0.911 1.00 0.00 22 ALA A N 14
ATOM 6535 C CA . ALA A 1 22 ? 10.332 -0.159 1.739 1.00 0.00 22 ALA A CA 14
ATOM 6536 C C . ALA A 1 22 ? 11.596 -0.435 0.916 1.00 0.00 22 ALA A C 14
ATOM 6537 O O . ALA A 1 22 ? 12.683 -0.022 1.316 1.00 0.00 22 ALA A O 14
ATOM 6544 N N . PRO A 1 23 ? 11.493 -1.107 -0.255 1.00 0.00 23 PRO A N 14
ATOM 6545 C CA . PRO A 1 23 ? 12.660 -1.398 -1.071 1.00 0.00 23 PRO A CA 14
ATOM 6546 C C . PRO A 1 23 ? 13.162 -0.158 -1.795 1.00 0.00 23 PRO A C 14
ATOM 6547 O O . PRO A 1 23 ? 14.306 -0.108 -2.242 1.00 0.00 23 PRO A O 14
ATOM 6558 N N . VAL A 1 24 ? 12.302 0.849 -1.909 1.00 0.00 24 VAL A N 14
ATOM 6559 C CA . VAL A 1 24 ? 12.696 2.081 -2.577 1.00 0.00 24 VAL A CA 14
ATOM 6560 C C . VAL A 1 24 ? 13.475 2.973 -1.617 1.00 0.00 24 VAL A C 14
ATOM 6561 O O . VAL A 1 24 ? 14.522 3.500 -1.967 1.00 0.00 24 VAL A O 14
ATOM 6574 N N . VAL A 1 25 ? 12.992 3.094 -0.382 1.00 0.00 25 VAL A N 14
ATOM 6575 C CA . VAL A 1 25 ? 13.690 3.857 0.652 1.00 0.00 25 VAL A CA 14
ATOM 6576 C C . VAL A 1 25 ? 14.978 3.171 1.016 1.00 0.00 25 VAL A C 14
ATOM 6577 O O . VAL A 1 25 ? 15.923 3.781 1.485 1.00 0.00 25 VAL A O 14
ATOM 6590 N N . ALA A 1 26 ? 15.020 1.901 0.748 1.00 0.00 26 ALA A N 14
ATOM 6591 C CA . ALA A 1 26 ? 16.225 1.138 0.926 1.00 0.00 26 ALA A CA 14
ATOM 6592 C C . ALA A 1 26 ? 17.254 1.510 -0.133 1.00 0.00 26 ALA A C 14
ATOM 6593 O O . ALA A 1 26 ? 18.420 1.140 -0.043 1.00 0.00 26 ALA A O 14
ATOM 6600 N N . ALA A 1 27 ? 16.798 2.265 -1.126 1.00 0.00 27 ALA A N 14
ATOM 6601 C CA . ALA A 1 27 ? 17.666 2.788 -2.168 1.00 0.00 27 ALA A CA 14
ATOM 6602 C C . ALA A 1 27 ? 17.863 4.291 -1.978 1.00 0.00 27 ALA A C 14
ATOM 6603 O O . ALA A 1 27 ? 18.803 4.882 -2.510 1.00 0.00 27 ALA A O 14
ATOM 6610 N N . PHE A 1 28 ? 16.957 4.904 -1.225 1.00 0.00 28 PHE A N 14
ATOM 6611 C CA . PHE A 1 28 ? 17.034 6.325 -0.928 1.00 0.00 28 PHE A CA 14
ATOM 6612 C C . PHE A 1 28 ? 17.816 6.572 0.355 1.00 0.00 28 PHE A C 14
ATOM 6613 O O . PHE A 1 28 ? 18.698 7.430 0.406 1.00 0.00 28 PHE A O 14
ATOM 6630 N N . ALA A 1 29 ? 17.501 5.802 1.380 1.00 0.00 29 ALA A N 14
ATOM 6631 C CA . ALA A 1 29 ? 18.175 5.902 2.659 1.00 0.00 29 ALA A CA 14
ATOM 6632 C C . ALA A 1 29 ? 19.556 5.268 2.575 1.00 0.00 29 ALA A C 14
ATOM 6633 O O . ALA A 1 29 ? 20.546 5.870 2.984 1.00 0.00 29 ALA A O 14
ATOM 6640 N N . ARG A 1 30 ? 19.620 4.053 2.037 1.00 0.00 30 ARG A N 14
ATOM 6641 C CA . ARG A 1 30 ? 20.897 3.371 1.870 1.00 0.00 30 ARG A CA 14
ATOM 6642 C C . ARG A 1 30 ? 21.384 3.510 0.435 1.00 0.00 30 ARG A C 14
ATOM 6643 O O . ARG A 1 30 ? 22.061 4.514 0.137 1.00 0.00 30 ARG A O 14
ATOM 6665 N N . LYS A 1 1 ? -19.556 10.229 -1.692 1.00 0.00 1 LYS A N 15
ATOM 6666 C CA . LYS A 1 1 ? -18.242 9.784 -1.177 1.00 0.00 1 LYS A CA 15
ATOM 6667 C C . LYS A 1 1 ? -18.406 8.712 -0.107 1.00 0.00 1 LYS A C 15
ATOM 6668 O O . LYS A 1 1 ? -17.977 8.884 1.034 1.00 0.00 1 LYS A O 15
ATOM 6689 N N . ILE A 1 2 ? -19.027 7.603 -0.481 1.00 0.00 2 ILE A N 15
ATOM 6690 C CA . ILE A 1 2 ? -19.203 6.485 0.422 1.00 0.00 2 ILE A CA 15
ATOM 6691 C C . ILE A 1 2 ? -18.874 5.177 -0.287 1.00 0.00 2 ILE A C 15
ATOM 6692 O O . ILE A 1 2 ? -19.514 4.821 -1.281 1.00 0.00 2 ILE A O 15
ATOM 6708 N N . ASN A 1 3 ? -17.879 4.471 0.226 1.00 0.00 3 ASN A N 15
ATOM 6709 C CA . ASN A 1 3 ? -17.470 3.192 -0.335 1.00 0.00 3 ASN A CA 15
ATOM 6710 C C . ASN A 1 3 ? -16.590 2.437 0.650 1.00 0.00 3 ASN A C 15
ATOM 6711 O O . ASN A 1 3 ? -15.514 2.902 1.022 1.00 0.00 3 ASN A O 15
ATOM 6722 N N . LYS A 1 4 ? -17.045 1.265 1.054 1.00 0.00 4 LYS A N 15
ATOM 6723 C CA . LYS A 1 4 ? -16.346 0.486 2.064 1.00 0.00 4 LYS A CA 15
ATOM 6724 C C . LYS A 1 4 ? -15.392 -0.503 1.420 1.00 0.00 4 LYS A C 15
ATOM 6725 O O . LYS A 1 4 ? -14.483 -1.016 2.070 1.00 0.00 4 LYS A O 15
ATOM 6744 N N . GLN A 1 5 ? -15.599 -0.762 0.138 1.00 0.00 5 GLN A N 15
ATOM 6745 C CA . GLN A 1 5 ? -14.718 -1.635 -0.615 1.00 0.00 5 GLN A CA 15
ATOM 6746 C C . GLN A 1 5 ? -13.315 -1.043 -0.647 1.00 0.00 5 GLN A C 15
ATOM 6747 O O . GLN A 1 5 ? -12.324 -1.747 -0.458 1.00 0.00 5 GLN A O 15
ATOM 6761 N N . LYS A 1 6 ? -13.254 0.264 -0.863 1.00 0.00 6 LYS A N 15
ATOM 6762 C CA . LYS A 1 6 ? -12.001 1.012 -0.857 1.00 0.00 6 LYS A CA 15
ATOM 6763 C C . LYS A 1 6 ? -11.192 0.750 0.409 1.00 0.00 6 LYS A C 15
ATOM 6764 O O . LYS A 1 6 ? -9.962 0.701 0.366 1.00 0.00 6 LYS A O 15
ATOM 6783 N N . ILE A 1 7 ? -11.882 0.576 1.528 1.00 0.00 7 ILE A N 15
ATOM 6784 C CA . ILE A 1 7 ? -11.214 0.274 2.787 1.00 0.00 7 ILE A CA 15
ATOM 6785 C C . ILE A 1 7 ? -10.362 -0.993 2.680 1.00 0.00 7 ILE A C 15
ATOM 6786 O O . ILE A 1 7 ? -9.253 -1.037 3.208 1.00 0.00 7 ILE A O 15
ATOM 6802 N N . LYS A 1 8 ? -10.841 -2.003 1.955 1.00 0.00 8 LYS A N 15
ATOM 6803 C CA . LYS A 1 8 ? -10.055 -3.226 1.798 1.00 0.00 8 LYS A CA 15
ATOM 6804 C C . LYS A 1 8 ? -8.949 -2.972 0.816 1.00 0.00 8 LYS A C 15
ATOM 6805 O O . LYS A 1 8 ? -7.872 -3.539 0.929 1.00 0.00 8 LYS A O 15
ATOM 6824 N N . ASN A 1 9 ? -9.227 -2.116 -0.156 1.00 0.00 9 ASN A N 15
ATOM 6825 C CA . ASN A 1 9 ? -8.239 -1.783 -1.160 1.00 0.00 9 ASN A CA 15
ATOM 6826 C C . ASN A 1 9 ? -7.016 -1.184 -0.495 1.00 0.00 9 ASN A C 15
ATOM 6827 O O . ASN A 1 9 ? -5.903 -1.688 -0.640 1.00 0.00 9 ASN A O 15
ATOM 6838 N N . GLY A 1 10 ? -7.249 -0.115 0.260 1.00 0.00 10 GLY A N 15
ATOM 6839 C CA . GLY A 1 10 ? -6.178 0.557 0.959 1.00 0.00 10 GLY A CA 15
ATOM 6840 C C . GLY A 1 10 ? -5.518 -0.331 1.982 1.00 0.00 10 GLY A C 15
ATOM 6841 O O . GLY A 1 10 ? -4.308 -0.284 2.152 1.00 0.00 10 GLY A O 15
ATOM 6845 N N . ALA A 1 11 ? -6.310 -1.163 2.640 1.00 0.00 11 ALA A N 15
ATOM 6846 C CA . ALA A 1 11 ? -5.785 -2.081 3.637 1.00 0.00 11 ALA A CA 15
ATOM 6847 C C . ALA A 1 11 ? -4.967 -3.195 2.986 1.00 0.00 11 ALA A C 15
ATOM 6848 O O . ALA A 1 11 ? -4.007 -3.699 3.571 1.00 0.00 11 ALA A O 15
ATOM 6855 N N . LYS A 1 12 ? -5.338 -3.561 1.763 1.00 0.00 12 LYS A N 15
ATOM 6856 C CA . LYS A 1 12 ? -4.660 -4.626 1.043 1.00 0.00 12 LYS A CA 15
ATOM 6857 C C . LYS A 1 12 ? -3.372 -4.119 0.405 1.00 0.00 12 LYS A C 15
ATOM 6858 O O . LYS A 1 12 ? -2.350 -4.810 0.401 1.00 0.00 12 LYS A O 15
ATOM 6877 N N . LYS A 1 13 ? -3.408 -2.904 -0.108 1.00 0.00 13 LYS A N 15
ATOM 6878 C CA . LYS A 1 13 ? -2.241 -2.311 -0.709 1.00 0.00 13 LYS A CA 15
ATOM 6879 C C . LYS A 1 13 ? -1.418 -1.613 0.349 1.00 0.00 13 LYS A C 15
ATOM 6880 O O . LYS A 1 13 ? -0.348 -1.144 0.076 1.00 0.00 13 LYS A O 15
ATOM 6899 N N . ALA A 1 14 ? -1.921 -1.521 1.558 1.00 0.00 14 ALA A N 15
ATOM 6900 C CA . ALA A 1 14 ? -1.099 -1.015 2.649 1.00 0.00 14 ALA A CA 15
ATOM 6901 C C . ALA A 1 14 ? 0.039 -1.984 2.884 1.00 0.00 14 ALA A C 15
ATOM 6902 O O . ALA A 1 14 ? 1.083 -1.640 3.435 1.00 0.00 14 ALA A O 15
ATOM 6909 N N . LEU A 1 15 ? -0.199 -3.207 2.451 1.00 0.00 15 LEU A N 15
ATOM 6910 C CA . LEU A 1 15 ? 0.794 -4.258 2.463 1.00 0.00 15 LEU A CA 15
ATOM 6911 C C . LEU A 1 15 ? 1.536 -4.273 1.134 1.00 0.00 15 LEU A C 15
ATOM 6912 O O . LEU A 1 15 ? 2.735 -4.543 1.075 1.00 0.00 15 LEU A O 15
ATOM 6928 N N . GLY A 1 16 ? 0.797 -3.968 0.072 1.00 0.00 16 GLY A N 15
ATOM 6929 C CA . GLY A 1 16 ? 1.348 -3.970 -1.267 1.00 0.00 16 GLY A CA 15
ATOM 6930 C C . GLY A 1 16 ? 2.214 -2.764 -1.536 1.00 0.00 16 GLY A C 15
ATOM 6931 O O . GLY A 1 16 ? 3.357 -2.883 -1.970 1.00 0.00 16 GLY A O 15
ATOM 6935 N N . VAL A 1 17 ? 1.659 -1.600 -1.257 1.00 0.00 17 VAL A N 15
ATOM 6936 C CA . VAL A 1 17 ? 2.326 -0.330 -1.513 1.00 0.00 17 VAL A CA 15
ATOM 6937 C C . VAL A 1 17 ? 3.467 -0.130 -0.540 1.00 0.00 17 VAL A C 15
ATOM 6938 O O . VAL A 1 17 ? 4.408 0.607 -0.807 1.00 0.00 17 VAL A O 15
ATOM 6951 N N . ALA A 1 18 ? 3.377 -0.802 0.590 1.00 0.00 18 ALA A N 15
ATOM 6952 C CA . ALA A 1 18 ? 4.477 -0.821 1.545 1.00 0.00 18 ALA A CA 15
ATOM 6953 C C . ALA A 1 18 ? 5.721 -1.418 0.895 1.00 0.00 18 ALA A C 15
ATOM 6954 O O . ALA A 1 18 ? 6.846 -1.051 1.218 1.00 0.00 18 ALA A O 15
ATOM 6961 N N . SER A 1 19 ? 5.504 -2.295 -0.075 1.00 0.00 19 SER A N 15
ATOM 6962 C CA . SER A 1 19 ? 6.588 -2.923 -0.800 1.00 0.00 19 SER A CA 15
ATOM 6963 C C . SER A 1 19 ? 6.942 -2.058 -1.996 1.00 0.00 19 SER A C 15
ATOM 6964 O O . SER A 1 19 ? 7.771 -2.415 -2.832 1.00 0.00 19 SER A O 15
ATOM 6972 N N . LYS A 1 20 ? 6.293 -0.909 -2.070 1.00 0.00 20 LYS A N 15
ATOM 6973 C CA . LYS A 1 20 ? 6.520 0.027 -3.136 1.00 0.00 20 LYS A CA 15
ATOM 6974 C C . LYS A 1 20 ? 7.173 1.276 -2.575 1.00 0.00 20 LYS A C 15
ATOM 6975 O O . LYS A 1 20 ? 7.397 2.253 -3.288 1.00 0.00 20 LYS A O 15
ATOM 6994 N N . VAL A 1 21 ? 7.474 1.229 -1.280 1.00 0.00 21 VAL A N 15
ATOM 6995 C CA . VAL A 1 21 ? 8.002 2.384 -0.574 1.00 0.00 21 VAL A CA 15
ATOM 6996 C C . VAL A 1 21 ? 9.165 1.979 0.322 1.00 0.00 21 VAL A C 15
ATOM 6997 O O . VAL A 1 21 ? 10.134 2.714 0.478 1.00 0.00 21 VAL A O 15
ATOM 7010 N N . ALA A 1 22 ? 9.069 0.799 0.897 1.00 0.00 22 ALA A N 15
ATOM 7011 C CA . ALA A 1 22 ? 10.106 0.306 1.780 1.00 0.00 22 ALA A CA 15
ATOM 7012 C C . ALA A 1 22 ? 11.374 -0.066 1.007 1.00 0.00 22 ALA A C 15
ATOM 7013 O O . ALA A 1 22 ? 12.463 0.375 1.372 1.00 0.00 22 ALA A O 15
ATOM 7020 N N . PRO A 1 23 ? 11.274 -0.848 -0.089 1.00 0.00 23 PRO A N 15
ATOM 7021 C CA . PRO A 1 23 ? 12.448 -1.258 -0.848 1.00 0.00 23 PRO A CA 15
ATOM 7022 C C . PRO A 1 23 ? 13.040 -0.092 -1.620 1.00 0.00 23 PRO A C 15
ATOM 7023 O O . PRO A 1 23 ? 14.205 -0.119 -2.019 1.00 0.00 23 PRO A O 15
ATOM 7034 N N . VAL A 1 24 ? 12.233 0.943 -1.832 1.00 0.00 24 VAL A N 15
ATOM 7035 C CA . VAL A 1 24 ? 12.716 2.121 -2.534 1.00 0.00 24 VAL A CA 15
ATOM 7036 C C . VAL A 1 24 ? 13.576 2.969 -1.596 1.00 0.00 24 VAL A C 15
ATOM 7037 O O . VAL A 1 24 ? 14.665 3.388 -1.962 1.00 0.00 24 VAL A O 15
ATOM 7050 N N . VAL A 1 25 ? 13.111 3.163 -0.362 1.00 0.00 25 VAL A N 15
ATOM 7051 C CA . VAL A 1 25 ? 13.870 3.905 0.642 1.00 0.00 25 VAL A CA 15
ATOM 7052 C C . VAL A 1 25 ? 15.089 3.122 1.050 1.00 0.00 25 VAL A C 15
ATOM 7053 O O . VAL A 1 25 ? 16.099 3.671 1.466 1.00 0.00 25 VAL A O 15
ATOM 7066 N N . ALA A 1 26 ? 15.005 1.834 0.867 1.00 0.00 26 ALA A N 15
ATOM 7067 C CA . ALA A 1 26 ? 16.129 0.966 1.103 1.00 0.00 26 ALA A CA 15
ATOM 7068 C C . ALA A 1 26 ? 17.147 1.094 -0.026 1.00 0.00 26 ALA A C 15
ATOM 7069 O O . ALA A 1 26 ? 18.176 0.422 -0.037 1.00 0.00 26 ALA A O 15
ATOM 7076 N N . ALA A 1 27 ? 16.827 1.961 -0.978 1.00 0.00 27 ALA A N 15
ATOM 7077 C CA . ALA A 1 27 ? 17.742 2.321 -2.046 1.00 0.00 27 ALA A CA 15
ATOM 7078 C C . ALA A 1 27 ? 18.088 3.807 -1.952 1.00 0.00 27 ALA A C 15
ATOM 7079 O O . ALA A 1 27 ? 19.115 4.256 -2.468 1.00 0.00 27 ALA A O 15
ATOM 7086 N N . PHE A 1 28 ? 17.219 4.561 -1.286 1.00 0.00 28 PHE A N 15
ATOM 7087 C CA . PHE A 1 28 ? 17.423 5.987 -1.080 1.00 0.00 28 PHE A CA 15
ATOM 7088 C C . PHE A 1 28 ? 18.263 6.231 0.163 1.00 0.00 28 PHE A C 15
ATOM 7089 O O . PHE A 1 28 ? 19.233 6.990 0.138 1.00 0.00 28 PHE A O 15
ATOM 7106 N N . ALA A 1 29 ? 17.889 5.573 1.246 1.00 0.00 29 ALA A N 15
ATOM 7107 C CA . ALA A 1 29 ? 18.615 5.671 2.496 1.00 0.00 29 ALA A CA 15
ATOM 7108 C C . ALA A 1 29 ? 19.901 4.867 2.403 1.00 0.00 29 ALA A C 15
ATOM 7109 O O . ALA A 1 29 ? 20.978 5.354 2.746 1.00 0.00 29 ALA A O 15
ATOM 7116 N N . ARG A 1 30 ? 19.776 3.635 1.926 1.00 0.00 30 ARG A N 15
ATOM 7117 C CA . ARG A 1 30 ? 20.927 2.778 1.700 1.00 0.00 30 ARG A CA 15
ATOM 7118 C C . ARG A 1 30 ? 21.519 3.012 0.316 1.00 0.00 30 ARG A C 15
ATOM 7119 O O . ARG A 1 30 ? 22.307 3.967 0.159 1.00 0.00 30 ARG A O 15
ATOM 7141 N N . LYS A 1 1 ? -24.176 5.005 -3.462 1.00 0.00 1 LYS A N 16
ATOM 7142 C CA . LYS A 1 1 ? -22.940 5.816 -3.417 1.00 0.00 1 LYS A CA 16
ATOM 7143 C C . LYS A 1 1 ? -22.012 5.335 -2.308 1.00 0.00 1 LYS A C 16
ATOM 7144 O O . LYS A 1 1 ? -21.376 6.138 -1.625 1.00 0.00 1 LYS A O 16
ATOM 7165 N N . ILE A 1 2 ? -21.936 4.026 -2.122 1.00 0.00 2 ILE A N 16
ATOM 7166 C CA . ILE A 1 2 ? -21.072 3.452 -1.113 1.00 0.00 2 ILE A CA 16
ATOM 7167 C C . ILE A 1 2 ? -20.099 2.475 -1.757 1.00 0.00 2 ILE A C 16
ATOM 7168 O O . ILE A 1 2 ? -20.501 1.609 -2.535 1.00 0.00 2 ILE A O 16
ATOM 7184 N N . ASN A 1 3 ? -18.822 2.628 -1.454 1.00 0.00 3 ASN A N 16
ATOM 7185 C CA . ASN A 1 3 ? -17.812 1.717 -1.964 1.00 0.00 3 ASN A CA 16
ATOM 7186 C C . ASN A 1 3 ? -17.096 1.021 -0.822 1.00 0.00 3 ASN A C 16
ATOM 7187 O O . ASN A 1 3 ? -16.472 1.663 0.021 1.00 0.00 3 ASN A O 16
ATOM 7198 N N . LYS A 1 4 ? -17.204 -0.296 -0.797 1.00 0.00 4 LYS A N 16
ATOM 7199 C CA . LYS A 1 4 ? -16.565 -1.101 0.233 1.00 0.00 4 LYS A CA 16
ATOM 7200 C C . LYS A 1 4 ? -15.286 -1.727 -0.293 1.00 0.00 4 LYS A C 16
ATOM 7201 O O . LYS A 1 4 ? -14.408 -2.111 0.478 1.00 0.00 4 LYS A O 16
ATOM 7220 N N . GLN A 1 5 ? -15.183 -1.819 -1.611 1.00 0.00 5 GLN A N 16
ATOM 7221 C CA . GLN A 1 5 ? -14.017 -2.403 -2.254 1.00 0.00 5 GLN A CA 16
ATOM 7222 C C . GLN A 1 5 ? -12.768 -1.616 -1.878 1.00 0.00 5 GLN A C 16
ATOM 7223 O O . GLN A 1 5 ? -11.699 -2.189 -1.660 1.00 0.00 5 GLN A O 16
ATOM 7237 N N . LYS A 1 6 ? -12.927 -0.301 -1.796 1.00 0.00 6 LYS A N 16
ATOM 7238 C CA . LYS A 1 6 ? -11.855 0.589 -1.375 1.00 0.00 6 LYS A CA 16
ATOM 7239 C C . LYS A 1 6 ? -11.325 0.209 -0.002 1.00 0.00 6 LYS A C 16
ATOM 7240 O O . LYS A 1 6 ? -10.113 0.207 0.222 1.00 0.00 6 LYS A O 16
ATOM 7259 N N . ILE A 1 7 ? -12.236 -0.117 0.910 1.00 0.00 7 ILE A N 16
ATOM 7260 C CA . ILE A 1 7 ? -11.855 -0.493 2.263 1.00 0.00 7 ILE A CA 16
ATOM 7261 C C . ILE A 1 7 ? -10.851 -1.639 2.253 1.00 0.00 7 ILE A C 16
ATOM 7262 O O . ILE A 1 7 ? -9.900 -1.643 3.036 1.00 0.00 7 ILE A O 16
ATOM 7278 N N . LYS A 1 8 ? -11.027 -2.593 1.344 1.00 0.00 8 LYS A N 16
ATOM 7279 C CA . LYS A 1 8 ? -10.079 -3.693 1.270 1.00 0.00 8 LYS A CA 16
ATOM 7280 C C . LYS A 1 8 ? -8.871 -3.266 0.477 1.00 0.00 8 LYS A C 16
ATOM 7281 O O . LYS A 1 8 ? -7.765 -3.663 0.791 1.00 0.00 8 LYS A O 16
ATOM 7300 N N . ASN A 1 9 ? -9.085 -2.454 -0.548 1.00 0.00 9 ASN A N 16
ATOM 7301 C CA . ASN A 1 9 ? -7.990 -2.047 -1.412 1.00 0.00 9 ASN A CA 16
ATOM 7302 C C . ASN A 1 9 ? -6.926 -1.296 -0.632 1.00 0.00 9 ASN A C 16
ATOM 7303 O O . ASN A 1 9 ? -5.751 -1.645 -0.691 1.00 0.00 9 ASN A O 16
ATOM 7314 N N . GLY A 1 10 ? -7.345 -0.286 0.121 1.00 0.00 10 GLY A N 16
ATOM 7315 C CA . GLY A 1 10 ? -6.406 0.485 0.912 1.00 0.00 10 GLY A CA 16
ATOM 7316 C C . GLY A 1 10 ? -5.770 -0.342 2.003 1.00 0.00 10 GLY A C 16
ATOM 7317 O O . GLY A 1 10 ? -4.622 -0.111 2.379 1.00 0.00 10 GLY A O 16
ATOM 7321 N N . ALA A 1 11 ? -6.512 -1.321 2.494 1.00 0.00 11 ALA A N 16
ATOM 7322 C CA . ALA A 1 11 ? -6.014 -2.215 3.523 1.00 0.00 11 ALA A CA 16
ATOM 7323 C C . ALA A 1 11 ? -5.115 -3.293 2.918 1.00 0.00 11 ALA A C 16
ATOM 7324 O O . ALA A 1 11 ? -4.267 -3.869 3.597 1.00 0.00 11 ALA A O 16
ATOM 7331 N N . LYS A 1 12 ? -5.302 -3.545 1.628 1.00 0.00 12 LYS A N 16
ATOM 7332 C CA . LYS A 1 12 ? -4.547 -4.554 0.915 1.00 0.00 12 LYS A CA 16
ATOM 7333 C C . LYS A 1 12 ? -3.267 -3.951 0.355 1.00 0.00 12 LYS A C 16
ATOM 7334 O O . LYS A 1 12 ? -2.193 -4.539 0.461 1.00 0.00 12 LYS A O 16
ATOM 7353 N N . LYS A 1 13 ? -3.374 -2.763 -0.214 1.00 0.00 13 LYS A N 16
ATOM 7354 C CA . LYS A 1 13 ? -2.226 -2.079 -0.753 1.00 0.00 13 LYS A CA 16
ATOM 7355 C C . LYS A 1 13 ? -1.425 -1.469 0.371 1.00 0.00 13 LYS A C 16
ATOM 7356 O O . LYS A 1 13 ? -0.337 -1.008 0.166 1.00 0.00 13 LYS A O 16
ATOM 7375 N N . ALA A 1 14 ? -1.971 -1.442 1.562 1.00 0.00 14 ALA A N 16
ATOM 7376 C CA . ALA A 1 14 ? -1.183 -1.013 2.708 1.00 0.00 14 ALA A CA 16
ATOM 7377 C C . ALA A 1 14 ? -0.046 -1.996 2.914 1.00 0.00 14 ALA A C 16
ATOM 7378 O O . ALA A 1 14 ? 0.966 -1.687 3.531 1.00 0.00 14 ALA A O 16
ATOM 7385 N N . LEU A 1 15 ? -0.254 -3.186 2.387 1.00 0.00 15 LEU A N 16
ATOM 7386 C CA . LEU A 1 15 ? 0.751 -4.224 2.369 1.00 0.00 15 LEU A CA 16
ATOM 7387 C C . LEU A 1 15 ? 1.463 -4.225 1.019 1.00 0.00 15 LEU A C 16
ATOM 7388 O O . LEU A 1 15 ? 2.651 -4.537 0.915 1.00 0.00 15 LEU A O 16
ATOM 7404 N N . GLY A 1 16 ? 0.710 -3.863 -0.014 1.00 0.00 16 GLY A N 16
ATOM 7405 C CA . GLY A 1 16 ? 1.240 -3.807 -1.359 1.00 0.00 16 GLY A CA 16
ATOM 7406 C C . GLY A 1 16 ? 2.160 -2.631 -1.545 1.00 0.00 16 GLY A C 16
ATOM 7407 O O . GLY A 1 16 ? 3.305 -2.773 -1.970 1.00 0.00 16 GLY A O 16
ATOM 7411 N N . VAL A 1 17 ? 1.655 -1.470 -1.186 1.00 0.00 17 VAL A N 16
ATOM 7412 C CA . VAL A 1 17 ? 2.375 -0.218 -1.346 1.00 0.00 17 VAL A CA 16
ATOM 7413 C C . VAL A 1 17 ? 3.494 -0.123 -0.333 1.00 0.00 17 VAL A C 16
ATOM 7414 O O . VAL A 1 17 ? 4.474 0.575 -0.539 1.00 0.00 17 VAL A O 16
ATOM 7427 N N . ALA A 1 18 ? 3.337 -0.844 0.758 1.00 0.00 18 ALA A N 16
ATOM 7428 C CA . ALA A 1 18 ? 4.394 -0.956 1.756 1.00 0.00 18 ALA A CA 16
ATOM 7429 C C . ALA A 1 18 ? 5.663 -1.519 1.125 1.00 0.00 18 ALA A C 16
ATOM 7430 O O . ALA A 1 18 ? 6.777 -1.209 1.543 1.00 0.00 18 ALA A O 16
ATOM 7437 N N . SER A 1 19 ? 5.482 -2.308 0.080 1.00 0.00 19 SER A N 16
ATOM 7438 C CA . SER A 1 19 ? 6.589 -2.912 -0.627 1.00 0.00 19 SER A CA 16
ATOM 7439 C C . SER A 1 19 ? 6.974 -2.016 -1.790 1.00 0.00 19 SER A C 16
ATOM 7440 O O . SER A 1 19 ? 7.818 -2.356 -2.618 1.00 0.00 19 SER A O 16
ATOM 7448 N N . LYS A 1 20 ? 6.332 -0.861 -1.839 1.00 0.00 20 LYS A N 16
ATOM 7449 C CA . LYS A 1 20 ? 6.589 0.124 -2.857 1.00 0.00 20 LYS A CA 16
ATOM 7450 C C . LYS A 1 20 ? 7.185 1.360 -2.216 1.00 0.00 20 LYS A C 16
ATOM 7451 O O . LYS A 1 20 ? 7.396 2.377 -2.873 1.00 0.00 20 LYS A O 16
ATOM 7470 N N . VAL A 1 21 ? 7.447 1.266 -0.915 1.00 0.00 21 VAL A N 16
ATOM 7471 C CA . VAL A 1 21 ? 7.914 2.411 -0.152 1.00 0.00 21 VAL A CA 16
ATOM 7472 C C . VAL A 1 21 ? 9.098 2.037 0.725 1.00 0.00 21 VAL A C 16
ATOM 7473 O O . VAL A 1 21 ? 9.975 2.853 0.989 1.00 0.00 21 VAL A O 16
ATOM 7486 N N . ALA A 1 22 ? 9.110 0.803 1.182 1.00 0.00 22 ALA A N 16
ATOM 7487 C CA . ALA A 1 22 ? 10.179 0.322 2.036 1.00 0.00 22 ALA A CA 16
ATOM 7488 C C . ALA A 1 22 ? 11.428 -0.038 1.233 1.00 0.00 22 ALA A C 16
ATOM 7489 O O . ALA A 1 22 ? 12.531 0.360 1.610 1.00 0.00 22 ALA A O 16
ATOM 7496 N N . PRO A 1 23 ? 11.301 -0.777 0.112 1.00 0.00 23 PRO A N 16
ATOM 7497 C CA . PRO A 1 23 ? 12.453 -1.139 -0.697 1.00 0.00 23 PRO A CA 16
ATOM 7498 C C . PRO A 1 23 ? 12.992 0.063 -1.453 1.00 0.00 23 PRO A C 16
ATOM 7499 O O . PRO A 1 23 ? 14.163 0.098 -1.825 1.00 0.00 23 PRO A O 16
ATOM 7510 N N . VAL A 1 24 ? 12.137 1.058 -1.665 1.00 0.00 24 VAL A N 16
ATOM 7511 C CA . VAL A 1 24 ? 12.568 2.261 -2.364 1.00 0.00 24 VAL A CA 16
ATOM 7512 C C . VAL A 1 24 ? 13.497 3.077 -1.470 1.00 0.00 24 VAL A C 16
ATOM 7513 O O . VAL A 1 24 ? 14.560 3.503 -1.899 1.00 0.00 24 VAL A O 16
ATOM 7526 N N . VAL A 1 25 ? 13.121 3.239 -0.206 1.00 0.00 25 VAL A N 16
ATOM 7527 C CA . VAL A 1 25 ? 13.956 3.936 0.768 1.00 0.00 25 VAL A CA 16
ATOM 7528 C C . VAL A 1 25 ? 15.190 3.126 1.059 1.00 0.00 25 VAL A C 16
ATOM 7529 O O . VAL A 1 25 ? 16.233 3.651 1.410 1.00 0.00 25 VAL A O 16
ATOM 7542 N N . ALA A 1 26 ? 15.074 1.847 0.854 1.00 0.00 26 ALA A N 16
ATOM 7543 C CA . ALA A 1 26 ? 16.198 0.958 0.975 1.00 0.00 26 ALA A CA 16
ATOM 7544 C C . ALA A 1 26 ? 17.156 1.143 -0.199 1.00 0.00 26 ALA A C 16
ATOM 7545 O O . ALA A 1 26 ? 18.236 0.559 -0.239 1.00 0.00 26 ALA A O 16
ATOM 7552 N N . ALA A 1 27 ? 16.734 1.972 -1.148 1.00 0.00 27 ALA A N 16
ATOM 7553 C CA . ALA A 1 27 ? 17.568 2.366 -2.271 1.00 0.00 27 ALA A CA 16
ATOM 7554 C C . ALA A 1 27 ? 17.970 3.835 -2.132 1.00 0.00 27 ALA A C 16
ATOM 7555 O O . ALA A 1 27 ? 19.013 4.261 -2.623 1.00 0.00 27 ALA A O 16
ATOM 7562 N N . PHE A 1 28 ? 17.125 4.601 -1.449 1.00 0.00 28 PHE A N 16
ATOM 7563 C CA . PHE A 1 28 ? 17.375 6.017 -1.215 1.00 0.00 28 PHE A CA 16
ATOM 7564 C C . PHE A 1 28 ? 18.318 6.202 -0.039 1.00 0.00 28 PHE A C 16
ATOM 7565 O O . PHE A 1 28 ? 19.168 7.093 -0.035 1.00 0.00 28 PHE A O 16
ATOM 7582 N N . ALA A 1 29 ? 18.153 5.351 0.954 1.00 0.00 29 ALA A N 16
ATOM 7583 C CA . ALA A 1 29 ? 19.008 5.349 2.120 1.00 0.00 29 ALA A CA 16
ATOM 7584 C C . ALA A 1 29 ? 20.286 4.575 1.830 1.00 0.00 29 ALA A C 16
ATOM 7585 O O . ALA A 1 29 ? 21.388 5.060 2.090 1.00 0.00 29 ALA A O 16
ATOM 7592 N N . ARG A 1 30 ? 20.138 3.370 1.288 1.00 0.00 30 ARG A N 16
ATOM 7593 C CA . ARG A 1 30 ? 21.294 2.567 0.915 1.00 0.00 30 ARG A CA 16
ATOM 7594 C C . ARG A 1 30 ? 21.659 2.797 -0.546 1.00 0.00 30 ARG A C 16
ATOM 7595 O O . ARG A 1 30 ? 21.037 2.170 -1.427 1.00 0.00 30 ARG A O 16
ATOM 7617 N N . LYS A 1 1 ? -21.571 7.971 -4.109 1.00 0.00 1 LYS A N 17
ATOM 7618 C CA . LYS A 1 1 ? -20.143 8.178 -3.781 1.00 0.00 1 LYS A CA 17
ATOM 7619 C C . LYS A 1 1 ? -19.684 7.153 -2.742 1.00 0.00 1 LYS A C 17
ATOM 7620 O O . LYS A 1 1 ? -19.035 7.496 -1.753 1.00 0.00 1 LYS A O 17
ATOM 7641 N N . ILE A 1 2 ? -20.026 5.893 -2.963 1.00 0.00 2 ILE A N 17
ATOM 7642 C CA . ILE A 1 2 ? -19.672 4.837 -2.036 1.00 0.00 2 ILE A CA 17
ATOM 7643 C C . ILE A 1 2 ? -18.995 3.689 -2.771 1.00 0.00 2 ILE A C 17
ATOM 7644 O O . ILE A 1 2 ? -19.460 3.257 -3.827 1.00 0.00 2 ILE A O 17
ATOM 7660 N N . ASN A 1 3 ? -17.892 3.213 -2.220 1.00 0.00 3 ASN A N 17
ATOM 7661 C CA . ASN A 1 3 ? -17.221 2.038 -2.747 1.00 0.00 3 ASN A CA 17
ATOM 7662 C C . ASN A 1 3 ? -16.592 1.256 -1.612 1.00 0.00 3 ASN A C 17
ATOM 7663 O O . ASN A 1 3 ? -15.643 1.709 -0.975 1.00 0.00 3 ASN A O 17
ATOM 7674 N N . LYS A 1 4 ? -17.121 0.075 -1.375 1.00 0.00 4 LYS A N 17
ATOM 7675 C CA . LYS A 1 4 ? -16.701 -0.735 -0.246 1.00 0.00 4 LYS A CA 17
ATOM 7676 C C . LYS A 1 4 ? -15.496 -1.568 -0.620 1.00 0.00 4 LYS A C 17
ATOM 7677 O O . LYS A 1 4 ? -14.731 -1.996 0.242 1.00 0.00 4 LYS A O 17
ATOM 7696 N N . GLN A 1 5 ? -15.329 -1.793 -1.912 1.00 0.00 5 GLN A N 17
ATOM 7697 C CA . GLN A 1 5 ? -14.152 -2.473 -2.417 1.00 0.00 5 GLN A CA 17
ATOM 7698 C C . GLN A 1 5 ? -12.911 -1.666 -2.055 1.00 0.00 5 GLN A C 17
ATOM 7699 O O . GLN A 1 5 ? -11.874 -2.225 -1.698 1.00 0.00 5 GLN A O 17
ATOM 7713 N N . LYS A 1 6 ? -13.045 -0.346 -2.140 1.00 0.00 6 LYS A N 17
ATOM 7714 C CA . LYS A 1 6 ? -11.984 0.587 -1.775 1.00 0.00 6 LYS A CA 17
ATOM 7715 C C . LYS A 1 6 ? -11.456 0.320 -0.369 1.00 0.00 6 LYS A C 17
ATOM 7716 O O . LYS A 1 6 ? -10.255 0.428 -0.120 1.00 0.00 6 LYS A O 17
ATOM 7735 N N . ILE A 1 7 ? -12.350 -0.043 0.539 1.00 0.00 7 ILE A N 17
ATOM 7736 C CA . ILE A 1 7 ? -11.957 -0.348 1.906 1.00 0.00 7 ILE A CA 17
ATOM 7737 C C . ILE A 1 7 ? -10.923 -1.472 1.949 1.00 0.00 7 ILE A C 17
ATOM 7738 O O . ILE A 1 7 ? -9.996 -1.438 2.757 1.00 0.00 7 ILE A O 17
ATOM 7754 N N . LYS A 1 8 ? -11.037 -2.446 1.049 1.00 0.00 8 LYS A N 17
ATOM 7755 C CA . LYS A 1 8 ? -10.037 -3.509 0.990 1.00 0.00 8 LYS A CA 17
ATOM 7756 C C . LYS A 1 8 ? -8.854 -3.044 0.186 1.00 0.00 8 LYS A C 17
ATOM 7757 O O . LYS A 1 8 ? -7.763 -3.566 0.337 1.00 0.00 8 LYS A O 17
ATOM 7776 N N . ASN A 1 9 ? -9.076 -2.071 -0.680 1.00 0.00 9 ASN A N 17
ATOM 7777 C CA . ASN A 1 9 ? -8.006 -1.585 -1.525 1.00 0.00 9 ASN A CA 17
ATOM 7778 C C . ASN A 1 9 ? -6.888 -1.026 -0.665 1.00 0.00 9 ASN A C 17
ATOM 7779 O O . ASN A 1 9 ? -5.761 -1.517 -0.696 1.00 0.00 9 ASN A O 17
ATOM 7790 N N . GLY A 1 10 ? -7.225 -0.012 0.127 1.00 0.00 10 GLY A N 17
ATOM 7791 C CA . GLY A 1 10 ? -6.252 0.611 1.003 1.00 0.00 10 GLY A CA 17
ATOM 7792 C C . GLY A 1 10 ? -5.761 -0.332 2.077 1.00 0.00 10 GLY A C 17
ATOM 7793 O O . GLY A 1 10 ? -4.645 -0.191 2.574 1.00 0.00 10 GLY A O 17
ATOM 7797 N N . ALA A 1 11 ? -6.591 -1.303 2.425 1.00 0.00 11 ALA A N 17
ATOM 7798 C CA . ALA A 1 11 ? -6.237 -2.293 3.428 1.00 0.00 11 ALA A CA 17
ATOM 7799 C C . ALA A 1 11 ? -5.284 -3.337 2.849 1.00 0.00 11 ALA A C 17
ATOM 7800 O O . ALA A 1 11 ? -4.460 -3.912 3.560 1.00 0.00 11 ALA A O 17
ATOM 7807 N N . LYS A 1 12 ? -5.401 -3.570 1.548 1.00 0.00 12 LYS A N 17
ATOM 7808 C CA . LYS A 1 12 ? -4.567 -4.540 0.854 1.00 0.00 12 LYS A CA 17
ATOM 7809 C C . LYS A 1 12 ? -3.248 -3.913 0.429 1.00 0.00 12 LYS A C 17
ATOM 7810 O O . LYS A 1 12 ? -2.183 -4.518 0.569 1.00 0.00 12 LYS A O 17
ATOM 7829 N N . LYS A 1 13 ? -3.312 -2.688 -0.067 1.00 0.00 13 LYS A N 17
ATOM 7830 C CA . LYS A 1 13 ? -2.133 -2.006 -0.548 1.00 0.00 13 LYS A CA 17
ATOM 7831 C C . LYS A 1 13 ? -1.354 -1.410 0.605 1.00 0.00 13 LYS A C 17
ATOM 7832 O O . LYS A 1 13 ? -0.258 -0.949 0.425 1.00 0.00 13 LYS A O 17
ATOM 7851 N N . ALA A 1 14 ? -1.908 -1.402 1.792 1.00 0.00 14 ALA A N 17
ATOM 7852 C CA . ALA A 1 14 ? -1.129 -0.957 2.940 1.00 0.00 14 ALA A CA 17
ATOM 7853 C C . ALA A 1 14 ? -0.022 -1.961 3.197 1.00 0.00 14 ALA A C 17
ATOM 7854 O O . ALA A 1 14 ? 0.983 -1.672 3.847 1.00 0.00 14 ALA A O 17
ATOM 7861 N N . LEU A 1 15 ? -0.244 -3.150 2.679 1.00 0.00 15 LEU A N 17
ATOM 7862 C CA . LEU A 1 15 ? 0.744 -4.205 2.675 1.00 0.00 15 LEU A CA 17
ATOM 7863 C C . LEU A 1 15 ? 1.444 -4.226 1.323 1.00 0.00 15 LEU A C 17
ATOM 7864 O O . LEU A 1 15 ? 2.632 -4.536 1.214 1.00 0.00 15 LEU A O 17
ATOM 7880 N N . GLY A 1 16 ? 0.681 -3.858 0.299 1.00 0.00 16 GLY A N 17
ATOM 7881 C CA . GLY A 1 16 ? 1.171 -3.868 -1.058 1.00 0.00 16 GLY A CA 17
ATOM 7882 C C . GLY A 1 16 ? 2.114 -2.728 -1.319 1.00 0.00 16 GLY A C 17
ATOM 7883 O O . GLY A 1 16 ? 3.259 -2.925 -1.715 1.00 0.00 16 GLY A O 17
ATOM 7887 N N . VAL A 1 17 ? 1.630 -1.533 -1.050 1.00 0.00 17 VAL A N 17
ATOM 7888 C CA . VAL A 1 17 ? 2.364 -0.309 -1.319 1.00 0.00 17 VAL A CA 17
ATOM 7889 C C . VAL A 1 17 ? 3.521 -0.162 -0.359 1.00 0.00 17 VAL A C 17
ATOM 7890 O O . VAL A 1 17 ? 4.522 0.469 -0.666 1.00 0.00 17 VAL A O 17
ATOM 7903 N N . ALA A 1 18 ? 3.380 -0.772 0.799 1.00 0.00 18 ALA A N 17
ATOM 7904 C CA . ALA A 1 18 ? 4.469 -0.825 1.763 1.00 0.00 18 ALA A CA 17
ATOM 7905 C C . ALA A 1 18 ? 5.667 -1.557 1.165 1.00 0.00 18 ALA A C 17
ATOM 7906 O O . ALA A 1 18 ? 6.810 -1.335 1.553 1.00 0.00 18 ALA A O 17
ATOM 7913 N N . SER A 1 19 ? 5.394 -2.395 0.177 1.00 0.00 19 SER A N 17
ATOM 7914 C CA . SER A 1 19 ? 6.431 -3.138 -0.508 1.00 0.00 19 SER A CA 17
ATOM 7915 C C . SER A 1 19 ? 6.852 -2.369 -1.748 1.00 0.00 19 SER A C 17
ATOM 7916 O O . SER A 1 19 ? 7.691 -2.815 -2.527 1.00 0.00 19 SER A O 17
ATOM 7924 N N . LYS A 1 20 ? 6.251 -1.199 -1.917 1.00 0.00 20 LYS A N 17
ATOM 7925 C CA . LYS A 1 20 ? 6.528 -0.341 -3.047 1.00 0.00 20 LYS A CA 17
ATOM 7926 C C . LYS A 1 20 ? 7.230 0.915 -2.564 1.00 0.00 20 LYS A C 17
ATOM 7927 O O . LYS A 1 20 ? 7.440 1.866 -3.318 1.00 0.00 20 LYS A O 17
ATOM 7946 N N . VAL A 1 21 ? 7.586 0.896 -1.286 1.00 0.00 21 VAL A N 17
ATOM 7947 C CA . VAL A 1 21 ? 8.173 2.045 -0.622 1.00 0.00 21 VAL A CA 17
ATOM 7948 C C . VAL A 1 21 ? 9.364 1.609 0.224 1.00 0.00 21 VAL A C 17
ATOM 7949 O O . VAL A 1 21 ? 10.377 2.289 0.291 1.00 0.00 21 VAL A O 17
ATOM 7962 N N . ALA A 1 22 ? 9.242 0.448 0.846 1.00 0.00 22 ALA A N 17
ATOM 7963 C CA . ALA A 1 22 ? 10.304 -0.080 1.680 1.00 0.00 22 ALA A CA 17
ATOM 7964 C C . ALA A 1 22 ? 11.576 -0.351 0.872 1.00 0.00 22 ALA A C 17
ATOM 7965 O O . ALA A 1 22 ? 12.660 0.058 1.288 1.00 0.00 22 ALA A O 17
ATOM 7972 N N . PRO A 1 23 ? 11.485 -1.006 -0.308 1.00 0.00 23 PRO A N 17
ATOM 7973 C CA . PRO A 1 23 ? 12.662 -1.291 -1.116 1.00 0.00 23 PRO A CA 17
ATOM 7974 C C . PRO A 1 23 ? 13.179 -0.036 -1.804 1.00 0.00 23 PRO A C 17
ATOM 7975 O O . PRO A 1 23 ? 14.347 0.042 -2.183 1.00 0.00 23 PRO A O 17
ATOM 7986 N N . VAL A 1 24 ? 12.308 0.958 -1.951 1.00 0.00 24 VAL A N 17
ATOM 7987 C CA . VAL A 1 24 ? 12.700 2.195 -2.612 1.00 0.00 24 VAL A CA 17
ATOM 7988 C C . VAL A 1 24 ? 13.454 3.098 -1.641 1.00 0.00 24 VAL A C 17
ATOM 7989 O O . VAL A 1 24 ? 14.455 3.698 -2.000 1.00 0.00 24 VAL A O 17
ATOM 8002 N N . VAL A 1 25 ? 12.997 3.151 -0.395 1.00 0.00 25 VAL A N 17
ATOM 8003 C CA . VAL A 1 25 ? 13.690 3.902 0.651 1.00 0.00 25 VAL A CA 17
ATOM 8004 C C . VAL A 1 25 ? 14.975 3.221 0.998 1.00 0.00 25 VAL A C 17
ATOM 8005 O O . VAL A 1 25 ? 15.911 3.832 1.471 1.00 0.00 25 VAL A O 17
ATOM 8018 N N . ALA A 1 26 ? 15.025 1.957 0.719 1.00 0.00 26 ALA A N 17
ATOM 8019 C CA . ALA A 1 26 ? 16.242 1.211 0.858 1.00 0.00 26 ALA A CA 17
ATOM 8020 C C . ALA A 1 26 ? 17.240 1.633 -0.209 1.00 0.00 26 ALA A C 17
ATOM 8021 O O . ALA A 1 26 ? 18.442 1.420 -0.077 1.00 0.00 26 ALA A O 17
ATOM 8028 N N . ALA A 1 27 ? 16.722 2.271 -1.253 1.00 0.00 27 ALA A N 17
ATOM 8029 C CA . ALA A 1 27 ? 17.556 2.811 -2.315 1.00 0.00 27 ALA A CA 17
ATOM 8030 C C . ALA A 1 27 ? 17.859 4.275 -2.035 1.00 0.00 27 ALA A C 17
ATOM 8031 O O . ALA A 1 27 ? 18.821 4.842 -2.555 1.00 0.00 27 ALA A O 17
ATOM 8038 N N . PHE A 1 28 ? 17.023 4.878 -1.203 1.00 0.00 28 PHE A N 17
ATOM 8039 C CA . PHE A 1 28 ? 17.213 6.250 -0.774 1.00 0.00 28 PHE A CA 17
ATOM 8040 C C . PHE A 1 28 ? 18.146 6.290 0.424 1.00 0.00 28 PHE A C 17
ATOM 8041 O O . PHE A 1 28 ? 19.022 7.148 0.526 1.00 0.00 28 PHE A O 17
ATOM 8058 N N . ALA A 1 29 ? 17.961 5.327 1.306 1.00 0.00 29 ALA A N 17
ATOM 8059 C CA . ALA A 1 29 ? 18.724 5.233 2.531 1.00 0.00 29 ALA A CA 17
ATOM 8060 C C . ALA A 1 29 ? 20.155 4.778 2.260 1.00 0.00 29 ALA A C 17
ATOM 8061 O O . ALA A 1 29 ? 21.109 5.494 2.573 1.00 0.00 29 ALA A O 17
ATOM 8068 N N . ARG A 1 30 ? 20.312 3.592 1.673 1.00 0.00 30 ARG A N 17
ATOM 8069 C CA . ARG A 1 30 ? 21.642 3.123 1.301 1.00 0.00 30 ARG A CA 17
ATOM 8070 C C . ARG A 1 30 ? 21.767 3.012 -0.213 1.00 0.00 30 ARG A C 17
ATOM 8071 O O . ARG A 1 30 ? 22.016 4.051 -0.858 1.00 0.00 30 ARG A O 17
ATOM 8093 N N . LYS A 1 1 ? -19.944 9.551 -1.990 1.00 0.00 1 LYS A N 18
ATOM 8094 C CA . LYS A 1 1 ? -19.657 8.184 -2.478 1.00 0.00 1 LYS A CA 18
ATOM 8095 C C . LYS A 1 1 ? -19.258 7.275 -1.321 1.00 0.00 1 LYS A C 18
ATOM 8096 O O . LYS A 1 1 ? -18.323 7.575 -0.576 1.00 0.00 1 LYS A O 18
ATOM 8117 N N . ILE A 1 2 ? -19.975 6.171 -1.163 1.00 0.00 2 ILE A N 18
ATOM 8118 C CA . ILE A 1 2 ? -19.689 5.228 -0.105 1.00 0.00 2 ILE A CA 18
ATOM 8119 C C . ILE A 1 2 ? -19.302 3.880 -0.694 1.00 0.00 2 ILE A C 18
ATOM 8120 O O . ILE A 1 2 ? -20.039 3.308 -1.501 1.00 0.00 2 ILE A O 18
ATOM 8136 N N . ASN A 1 3 ? -18.151 3.378 -0.289 1.00 0.00 3 ASN A N 18
ATOM 8137 C CA . ASN A 1 3 ? -17.680 2.077 -0.732 1.00 0.00 3 ASN A CA 18
ATOM 8138 C C . ASN A 1 3 ? -16.820 1.445 0.348 1.00 0.00 3 ASN A C 18
ATOM 8139 O O . ASN A 1 3 ? -15.762 1.965 0.700 1.00 0.00 3 ASN A O 18
ATOM 8150 N N . LYS A 1 4 ? -17.278 0.324 0.868 1.00 0.00 4 LYS A N 18
ATOM 8151 C CA . LYS A 1 4 ? -16.614 -0.324 1.981 1.00 0.00 4 LYS A CA 18
ATOM 8152 C C . LYS A 1 4 ? -15.543 -1.276 1.492 1.00 0.00 4 LYS A C 18
ATOM 8153 O O . LYS A 1 4 ? -14.590 -1.569 2.212 1.00 0.00 4 LYS A O 18
ATOM 8172 N N . GLN A 1 5 ? -15.691 -1.758 0.269 1.00 0.00 5 GLN A N 18
ATOM 8173 C CA . GLN A 1 5 ? -14.662 -2.585 -0.337 1.00 0.00 5 GLN A CA 18
ATOM 8174 C C . GLN A 1 5 ? -13.371 -1.783 -0.442 1.00 0.00 5 GLN A C 18
ATOM 8175 O O . GLN A 1 5 ? -12.281 -2.310 -0.227 1.00 0.00 5 GLN A O 18
ATOM 8189 N N . LYS A 1 6 ? -13.525 -0.494 -0.735 1.00 0.00 6 LYS A N 18
ATOM 8190 C CA . LYS A 1 6 ? -12.409 0.446 -0.802 1.00 0.00 6 LYS A CA 18
ATOM 8191 C C . LYS A 1 6 ? -11.562 0.409 0.463 1.00 0.00 6 LYS A C 18
ATOM 8192 O O . LYS A 1 6 ? -10.343 0.562 0.408 1.00 0.00 6 LYS A O 18
ATOM 8211 N N . ILE A 1 7 ? -12.210 0.211 1.599 1.00 0.00 7 ILE A N 18
ATOM 8212 C CA . ILE A 1 7 ? -11.498 0.091 2.858 1.00 0.00 7 ILE A CA 18
ATOM 8213 C C . ILE A 1 7 ? -10.464 -1.033 2.790 1.00 0.00 7 ILE A C 18
ATOM 8214 O O . ILE A 1 7 ? -9.351 -0.887 3.297 1.00 0.00 7 ILE A O 18
ATOM 8230 N N . LYS A 1 8 ? -10.807 -2.130 2.116 1.00 0.00 8 LYS A N 18
ATOM 8231 C CA . LYS A 1 8 ? -9.862 -3.230 1.948 1.00 0.00 8 LYS A CA 18
ATOM 8232 C C . LYS A 1 8 ? -8.886 -2.896 0.853 1.00 0.00 8 LYS A C 18
ATOM 8233 O O . LYS A 1 8 ? -7.799 -3.452 0.807 1.00 0.00 8 LYS A O 18
ATOM 8252 N N . ASN A 1 9 ? -9.275 -1.994 -0.039 1.00 0.00 9 ASN A N 18
ATOM 8253 C CA . ASN A 1 9 ? -8.389 -1.623 -1.122 1.00 0.00 9 ASN A CA 18
ATOM 8254 C C . ASN A 1 9 ? -7.120 -1.037 -0.532 1.00 0.00 9 ASN A C 18
ATOM 8255 O O . ASN A 1 9 ? -6.016 -1.531 -0.765 1.00 0.00 9 ASN A O 18
ATOM 8266 N N . GLY A 1 10 ? -7.308 0.011 0.264 1.00 0.00 10 GLY A N 18
ATOM 8267 C CA . GLY A 1 10 ? -6.200 0.657 0.932 1.00 0.00 10 GLY A CA 18
ATOM 8268 C C . GLY A 1 10 ? -5.553 -0.243 1.956 1.00 0.00 10 GLY A C 18
ATOM 8269 O O . GLY A 1 10 ? -4.340 -0.220 2.125 1.00 0.00 10 GLY A O 18
ATOM 8273 N N . ALA A 1 11 ? -6.362 -1.050 2.626 1.00 0.00 11 ALA A N 18
ATOM 8274 C CA . ALA A 1 11 ? -5.859 -1.973 3.632 1.00 0.00 11 ALA A CA 18
ATOM 8275 C C . ALA A 1 11 ? -4.960 -3.036 3.002 1.00 0.00 11 ALA A C 18
ATOM 8276 O O . ALA A 1 11 ? -3.964 -3.456 3.591 1.00 0.00 11 ALA A O 18
ATOM 8283 N N . LYS A 1 12 ? -5.308 -3.446 1.791 1.00 0.00 12 LYS A N 18
ATOM 8284 C CA . LYS A 1 12 ? -4.567 -4.479 1.082 1.00 0.00 12 LYS A CA 18
ATOM 8285 C C . LYS A 1 12 ? -3.311 -3.906 0.437 1.00 0.00 12 LYS A C 18
ATOM 8286 O O . LYS A 1 12 ? -2.255 -4.533 0.449 1.00 0.00 12 LYS A O 18
ATOM 8305 N N . LYS A 1 13 ? -3.410 -2.699 -0.095 1.00 0.00 13 LYS A N 18
ATOM 8306 C CA . LYS A 1 13 ? -2.271 -2.057 -0.705 1.00 0.00 13 LYS A CA 18
ATOM 8307 C C . LYS A 1 13 ? -1.406 -1.427 0.362 1.00 0.00 13 LYS A C 18
ATOM 8308 O O . LYS A 1 13 ? -0.322 -0.990 0.088 1.00 0.00 13 LYS A O 18
ATOM 8327 N N . ALA A 1 14 ? -1.895 -1.352 1.579 1.00 0.00 14 ALA A N 18
ATOM 8328 C CA . ALA A 1 14 ? -1.052 -0.901 2.678 1.00 0.00 14 ALA A CA 18
ATOM 8329 C C . ALA A 1 14 ? 0.065 -1.903 2.876 1.00 0.00 14 ALA A C 18
ATOM 8330 O O . ALA A 1 14 ? 1.118 -1.600 3.429 1.00 0.00 14 ALA A O 18
ATOM 8337 N N . LEU A 1 15 ? -0.203 -3.107 2.408 1.00 0.00 15 LEU A N 18
ATOM 8338 C CA . LEU A 1 15 ? 0.772 -4.172 2.370 1.00 0.00 15 LEU A CA 18
ATOM 8339 C C . LEU A 1 15 ? 1.472 -4.165 1.014 1.00 0.00 15 LEU A C 18
ATOM 8340 O O . LEU A 1 15 ? 2.676 -4.409 0.910 1.00 0.00 15 LEU A O 18
ATOM 8356 N N . GLY A 1 16 ? 0.697 -3.848 -0.020 1.00 0.00 16 GLY A N 18
ATOM 8357 C CA . GLY A 1 16 ? 1.211 -3.822 -1.372 1.00 0.00 16 GLY A CA 18
ATOM 8358 C C . GLY A 1 16 ? 2.160 -2.672 -1.579 1.00 0.00 16 GLY A C 18
ATOM 8359 O O . GLY A 1 16 ? 3.303 -2.853 -1.989 1.00 0.00 16 GLY A O 18
ATOM 8363 N N . VAL A 1 17 ? 1.680 -1.492 -1.252 1.00 0.00 17 VAL A N 18
ATOM 8364 C CA . VAL A 1 17 ? 2.437 -0.259 -1.423 1.00 0.00 17 VAL A CA 18
ATOM 8365 C C . VAL A 1 17 ? 3.601 -0.206 -0.459 1.00 0.00 17 VAL A C 18
ATOM 8366 O O . VAL A 1 17 ? 4.624 0.399 -0.743 1.00 0.00 17 VAL A O 18
ATOM 8379 N N . ALA A 1 18 ? 3.446 -0.859 0.676 1.00 0.00 18 ALA A N 18
ATOM 8380 C CA . ALA A 1 18 ? 4.544 -0.983 1.629 1.00 0.00 18 ALA A CA 18
ATOM 8381 C C . ALA A 1 18 ? 5.723 -1.698 0.982 1.00 0.00 18 ALA A C 18
ATOM 8382 O O . ALA A 1 18 ? 6.879 -1.474 1.335 1.00 0.00 18 ALA A O 18
ATOM 8389 N N . SER A 1 19 ? 5.423 -2.519 -0.011 1.00 0.00 19 SER A N 18
ATOM 8390 C CA . SER A 1 19 ? 6.434 -3.265 -0.725 1.00 0.00 19 SER A CA 18
ATOM 8391 C C . SER A 1 19 ? 6.887 -2.451 -1.924 1.00 0.00 19 SER A C 18
ATOM 8392 O O . SER A 1 19 ? 7.719 -2.884 -2.716 1.00 0.00 19 SER A O 18
ATOM 8400 N N . LYS A 1 20 ? 6.317 -1.261 -2.045 1.00 0.00 20 LYS A N 18
ATOM 8401 C CA . LYS A 1 20 ? 6.632 -0.366 -3.131 1.00 0.00 20 LYS A CA 18
ATOM 8402 C C . LYS A 1 20 ? 7.336 0.860 -2.584 1.00 0.00 20 LYS A C 18
ATOM 8403 O O . LYS A 1 20 ? 7.601 1.821 -3.304 1.00 0.00 20 LYS A O 18
ATOM 8422 N N . VAL A 1 21 ? 7.636 0.805 -1.293 1.00 0.00 21 VAL A N 18
ATOM 8423 C CA . VAL A 1 21 ? 8.230 1.925 -0.591 1.00 0.00 21 VAL A CA 18
ATOM 8424 C C . VAL A 1 21 ? 9.400 1.453 0.261 1.00 0.00 21 VAL A C 18
ATOM 8425 O O . VAL A 1 21 ? 10.420 2.120 0.363 1.00 0.00 21 VAL A O 18
ATOM 8438 N N . ALA A 1 22 ? 9.258 0.280 0.852 1.00 0.00 22 ALA A N 18
ATOM 8439 C CA . ALA A 1 22 ? 10.304 -0.275 1.690 1.00 0.00 22 ALA A CA 18
ATOM 8440 C C . ALA A 1 22 ? 11.572 -0.577 0.887 1.00 0.00 22 ALA A C 18
ATOM 8441 O O . ALA A 1 22 ? 12.668 -0.219 1.322 1.00 0.00 22 ALA A O 18
ATOM 8448 N N . PRO A 1 23 ? 11.469 -1.208 -0.306 1.00 0.00 23 PRO A N 18
ATOM 8449 C CA . PRO A 1 23 ? 12.643 -1.510 -1.108 1.00 0.00 23 PRO A CA 18
ATOM 8450 C C . PRO A 1 23 ? 13.203 -0.259 -1.768 1.00 0.00 23 PRO A C 18
ATOM 8451 O O . PRO A 1 23 ? 14.371 -0.215 -2.151 1.00 0.00 23 PRO A O 18
ATOM 8462 N N . VAL A 1 24 ? 12.365 0.765 -1.888 1.00 0.00 24 VAL A N 18
ATOM 8463 C CA . VAL A 1 24 ? 12.790 1.999 -2.536 1.00 0.00 24 VAL A CA 18
ATOM 8464 C C . VAL A 1 24 ? 13.544 2.891 -1.553 1.00 0.00 24 VAL A C 18
ATOM 8465 O O . VAL A 1 24 ? 14.575 3.456 -1.893 1.00 0.00 24 VAL A O 18
ATOM 8478 N N . VAL A 1 25 ? 13.052 2.984 -0.320 1.00 0.00 25 VAL A N 18
ATOM 8479 C CA . VAL A 1 25 ? 13.730 3.744 0.731 1.00 0.00 25 VAL A CA 18
ATOM 8480 C C . VAL A 1 25 ? 15.037 3.085 1.074 1.00 0.00 25 VAL A C 18
ATOM 8481 O O . VAL A 1 25 ? 15.983 3.719 1.520 1.00 0.00 25 VAL A O 18
ATOM 8494 N N . ALA A 1 26 ? 15.093 1.811 0.812 1.00 0.00 26 ALA A N 18
ATOM 8495 C CA . ALA A 1 26 ? 16.305 1.058 0.977 1.00 0.00 26 ALA A CA 18
ATOM 8496 C C . ALA A 1 26 ? 17.323 1.436 -0.092 1.00 0.00 26 ALA A C 18
ATOM 8497 O O . ALA A 1 26 ? 18.474 1.011 -0.053 1.00 0.00 26 ALA A O 18
ATOM 8504 N N . ALA A 1 27 ? 16.874 2.247 -1.042 1.00 0.00 27 ALA A N 18
ATOM 8505 C CA . ALA A 1 27 ? 17.738 2.792 -2.077 1.00 0.00 27 ALA A CA 18
ATOM 8506 C C . ALA A 1 27 ? 17.915 4.295 -1.872 1.00 0.00 27 ALA A C 18
ATOM 8507 O O . ALA A 1 27 ? 18.900 4.888 -2.314 1.00 0.00 27 ALA A O 18
ATOM 8514 N N . PHE A 1 28 ? 16.949 4.903 -1.191 1.00 0.00 28 PHE A N 18
ATOM 8515 C CA . PHE A 1 28 ? 16.991 6.327 -0.894 1.00 0.00 28 PHE A CA 18
ATOM 8516 C C . PHE A 1 28 ? 17.832 6.581 0.343 1.00 0.00 28 PHE A C 18
ATOM 8517 O O . PHE A 1 28 ? 18.650 7.497 0.382 1.00 0.00 28 PHE A O 18
ATOM 8534 N N . ALA A 1 29 ? 17.626 5.752 1.349 1.00 0.00 29 ALA A N 18
ATOM 8535 C CA . ALA A 1 29 ? 18.368 5.842 2.588 1.00 0.00 29 ALA A CA 18
ATOM 8536 C C . ALA A 1 29 ? 19.741 5.209 2.418 1.00 0.00 29 ALA A C 18
ATOM 8537 O O . ALA A 1 29 ? 20.761 5.818 2.740 1.00 0.00 29 ALA A O 18
ATOM 8544 N N . ARG A 1 30 ? 19.766 3.986 1.900 1.00 0.00 30 ARG A N 18
ATOM 8545 C CA . ARG A 1 30 ? 21.025 3.300 1.652 1.00 0.00 30 ARG A CA 18
ATOM 8546 C C . ARG A 1 30 ? 21.421 3.445 0.191 1.00 0.00 30 ARG A C 18
ATOM 8547 O O . ARG A 1 30 ? 22.248 4.327 -0.116 1.00 0.00 30 ARG A O 18
ATOM 8569 N N . LYS A 1 1 ? -14.602 11.649 -2.165 1.00 0.00 1 LYS A N 19
ATOM 8570 C CA . LYS A 1 1 ? -14.271 10.376 -2.843 1.00 0.00 1 LYS A CA 19
ATOM 8571 C C . LYS A 1 1 ? -14.829 9.197 -2.051 1.00 0.00 1 LYS A C 19
ATOM 8572 O O . LYS A 1 1 ? -14.088 8.502 -1.360 1.00 0.00 1 LYS A O 19
ATOM 8593 N N . ILE A 1 2 ? -16.134 8.973 -2.149 1.00 0.00 2 ILE A N 19
ATOM 8594 C CA . ILE A 1 2 ? -16.776 7.908 -1.393 1.00 0.00 2 ILE A CA 19
ATOM 8595 C C . ILE A 1 2 ? -16.621 6.565 -2.102 1.00 0.00 2 ILE A C 19
ATOM 8596 O O . ILE A 1 2 ? -16.975 6.419 -3.276 1.00 0.00 2 ILE A O 19
ATOM 8612 N N . ASN A 1 3 ? -16.088 5.593 -1.375 1.00 0.00 3 ASN A N 19
ATOM 8613 C CA . ASN A 1 3 ? -15.896 4.246 -1.894 1.00 0.00 3 ASN A CA 19
ATOM 8614 C C . ASN A 1 3 ? -15.521 3.308 -0.755 1.00 0.00 3 ASN A C 19
ATOM 8615 O O . ASN A 1 3 ? -14.558 3.556 -0.029 1.00 0.00 3 ASN A O 19
ATOM 8626 N N . LYS A 1 4 ? -16.276 2.230 -0.606 1.00 0.00 4 LYS A N 19
ATOM 8627 C CA . LYS A 1 4 ? -16.083 1.311 0.504 1.00 0.00 4 LYS A CA 19
ATOM 8628 C C . LYS A 1 4 ? -15.139 0.199 0.109 1.00 0.00 4 LYS A C 19
ATOM 8629 O O . LYS A 1 4 ? -14.528 -0.444 0.962 1.00 0.00 4 LYS A O 19
ATOM 8648 N N . GLN A 1 5 ? -15.014 -0.032 -1.187 1.00 0.00 5 GLN A N 19
ATOM 8649 C CA . GLN A 1 5 ? -14.045 -0.992 -1.673 1.00 0.00 5 GLN A CA 19
ATOM 8650 C C . GLN A 1 5 ? -12.652 -0.473 -1.362 1.00 0.00 5 GLN A C 19
ATOM 8651 O O . GLN A 1 5 ? -11.748 -1.238 -1.038 1.00 0.00 5 GLN A O 19
ATOM 8665 N N . LYS A 1 6 ? -12.505 0.849 -1.440 1.00 0.00 6 LYS A N 19
ATOM 8666 C CA . LYS A 1 6 ? -11.260 1.533 -1.101 1.00 0.00 6 LYS A CA 19
ATOM 8667 C C . LYS A 1 6 ? -10.745 1.115 0.267 1.00 0.00 6 LYS A C 19
ATOM 8668 O O . LYS A 1 6 ? -9.539 1.006 0.479 1.00 0.00 6 LYS A O 19
ATOM 8687 N N . ILE A 1 7 ? -11.667 0.878 1.188 1.00 0.00 7 ILE A N 19
ATOM 8688 C CA . ILE A 1 7 ? -11.309 0.414 2.517 1.00 0.00 7 ILE A CA 19
ATOM 8689 C C . ILE A 1 7 ? -10.468 -0.861 2.453 1.00 0.00 7 ILE A C 19
ATOM 8690 O O . ILE A 1 7 ? -9.479 -0.990 3.172 1.00 0.00 7 ILE A O 19
ATOM 8706 N N . LYS A 1 8 ? -10.824 -1.778 1.556 1.00 0.00 8 LYS A N 19
ATOM 8707 C CA . LYS A 1 8 ? -10.039 -2.999 1.395 1.00 0.00 8 LYS A CA 19
ATOM 8708 C C . LYS A 1 8 ? -8.837 -2.702 0.550 1.00 0.00 8 LYS A C 19
ATOM 8709 O O . LYS A 1 8 ? -7.809 -3.350 0.686 1.00 0.00 8 LYS A O 19
ATOM 8728 N N . ASN A 1 9 ? -8.979 -1.736 -0.343 1.00 0.00 9 ASN A N 19
ATOM 8729 C CA . ASN A 1 9 ? -7.882 -1.362 -1.205 1.00 0.00 9 ASN A CA 19
ATOM 8730 C C . ASN A 1 9 ? -6.705 -0.924 -0.364 1.00 0.00 9 ASN A C 19
ATOM 8731 O O . ASN A 1 9 ? -5.626 -1.498 -0.449 1.00 0.00 9 ASN A O 19
ATOM 8742 N N . GLY A 1 10 ? -6.935 0.087 0.467 1.00 0.00 10 GLY A N 19
ATOM 8743 C CA . GLY A 1 10 ? -5.900 0.588 1.343 1.00 0.00 10 GLY A CA 19
ATOM 8744 C C . GLY A 1 10 ? -5.430 -0.464 2.315 1.00 0.00 10 GLY A C 19
ATOM 8745 O O . GLY A 1 10 ? -4.251 -0.524 2.651 1.00 0.00 10 GLY A O 19
ATOM 8749 N N . ALA A 1 11 ? -6.352 -1.311 2.746 1.00 0.00 11 ALA A N 19
ATOM 8750 C CA . ALA A 1 11 ? -6.030 -2.392 3.661 1.00 0.00 11 ALA A CA 19
ATOM 8751 C C . ALA A 1 11 ? -5.221 -3.477 2.953 1.00 0.00 11 ALA A C 19
ATOM 8752 O O . ALA A 1 11 ? -4.507 -4.251 3.586 1.00 0.00 11 ALA A O 19
ATOM 8759 N N . LYS A 1 12 ? -5.344 -3.524 1.632 1.00 0.00 12 LYS A N 19
ATOM 8760 C CA . LYS A 1 12 ? -4.614 -4.484 0.825 1.00 0.00 12 LYS A CA 19
ATOM 8761 C C . LYS A 1 12 ? -3.276 -3.906 0.376 1.00 0.00 12 LYS A C 19
ATOM 8762 O O . LYS A 1 12 ? -2.240 -4.562 0.475 1.00 0.00 12 LYS A O 19
ATOM 8781 N N . LYS A 1 13 ? -3.291 -2.668 -0.092 1.00 0.00 13 LYS A N 19
ATOM 8782 C CA . LYS A 1 13 ? -2.091 -2.037 -0.595 1.00 0.00 13 LYS A CA 19
ATOM 8783 C C . LYS A 1 13 ? -1.245 -1.495 0.541 1.00 0.00 13 LYS A C 19
ATOM 8784 O O . LYS A 1 13 ? -0.181 -0.976 0.313 1.00 0.00 13 LYS A O 19
ATOM 8803 N N . ALA A 1 14 ? -1.698 -1.599 1.768 1.00 0.00 14 ALA A N 19
ATOM 8804 C CA . ALA A 1 14 ? -0.837 -1.225 2.878 1.00 0.00 14 ALA A CA 19
ATOM 8805 C C . ALA A 1 14 ? 0.255 -2.264 3.010 1.00 0.00 14 ALA A C 19
ATOM 8806 O O . ALA A 1 14 ? 1.280 -2.054 3.650 1.00 0.00 14 ALA A O 19
ATOM 8813 N N . LEU A 1 15 ? -0.012 -3.398 2.398 1.00 0.00 15 LEU A N 19
ATOM 8814 C CA . LEU A 1 15 ? 0.944 -4.478 2.286 1.00 0.00 15 LEU A CA 19
ATOM 8815 C C . LEU A 1 15 ? 1.549 -4.471 0.887 1.00 0.00 15 LEU A C 19
ATOM 8816 O O . LEU A 1 15 ? 2.664 -4.946 0.663 1.00 0.00 15 LEU A O 19
ATOM 8832 N N . GLY A 1 16 ? 0.793 -3.914 -0.049 1.00 0.00 16 GLY A N 19
ATOM 8833 C CA . GLY A 1 16 ? 1.231 -3.834 -1.421 1.00 0.00 16 GLY A CA 19
ATOM 8834 C C . GLY A 1 16 ? 2.135 -2.653 -1.649 1.00 0.00 16 GLY A C 19
ATOM 8835 O O . GLY A 1 16 ? 3.271 -2.796 -2.089 1.00 0.00 16 GLY A O 19
ATOM 8839 N N . VAL A 1 17 ? 1.634 -1.485 -1.299 1.00 0.00 17 VAL A N 19
ATOM 8840 C CA . VAL A 1 17 ? 2.337 -0.239 -1.547 1.00 0.00 17 VAL A CA 19
ATOM 8841 C C . VAL A 1 17 ? 3.479 -0.071 -0.575 1.00 0.00 17 VAL A C 19
ATOM 8842 O O . VAL A 1 17 ? 4.450 0.617 -0.859 1.00 0.00 17 VAL A O 19
ATOM 8855 N N . ALA A 1 18 ? 3.366 -0.721 0.567 1.00 0.00 18 ALA A N 19
ATOM 8856 C CA . ALA A 1 18 ? 4.472 -0.755 1.515 1.00 0.00 18 ALA A CA 19
ATOM 8857 C C . ALA A 1 18 ? 5.700 -1.367 0.854 1.00 0.00 18 ALA A C 19
ATOM 8858 O O . ALA A 1 18 ? 6.829 -0.951 1.096 1.00 0.00 18 ALA A O 19
ATOM 8865 N N . SER A 1 19 ? 5.455 -2.305 -0.048 1.00 0.00 19 SER A N 19
ATOM 8866 C CA . SER A 1 19 ? 6.515 -2.990 -0.753 1.00 0.00 19 SER A CA 19
ATOM 8867 C C . SER A 1 19 ? 6.902 -2.182 -1.973 1.00 0.00 19 SER A C 19
ATOM 8868 O O . SER A 1 19 ? 7.727 -2.595 -2.785 1.00 0.00 19 SER A O 19
ATOM 8876 N N . LYS A 1 20 ? 6.288 -1.018 -2.092 1.00 0.00 20 LYS A N 19
ATOM 8877 C CA . LYS A 1 20 ? 6.546 -0.137 -3.195 1.00 0.00 20 LYS A CA 19
ATOM 8878 C C . LYS A 1 20 ? 7.214 1.122 -2.682 1.00 0.00 20 LYS A C 19
ATOM 8879 O O . LYS A 1 20 ? 7.482 2.058 -3.434 1.00 0.00 20 LYS A O 19
ATOM 8898 N N . VAL A 1 21 ? 7.484 1.129 -1.380 1.00 0.00 21 VAL A N 19
ATOM 8899 C CA . VAL A 1 21 ? 8.048 2.292 -0.724 1.00 0.00 21 VAL A CA 19
ATOM 8900 C C . VAL A 1 21 ? 9.189 1.879 0.196 1.00 0.00 21 VAL A C 19
ATOM 8901 O O . VAL A 1 21 ? 10.211 2.551 0.280 1.00 0.00 21 VAL A O 19
ATOM 8914 N N . ALA A 1 22 ? 9.022 0.752 0.863 1.00 0.00 22 ALA A N 19
ATOM 8915 C CA . ALA A 1 22 ? 10.023 0.270 1.794 1.00 0.00 22 ALA A CA 19
ATOM 8916 C C . ALA A 1 22 ? 11.302 -0.149 1.070 1.00 0.00 22 ALA A C 19
ATOM 8917 O O . ALA A 1 22 ? 12.385 0.307 1.437 1.00 0.00 22 ALA A O 19
ATOM 8924 N N . PRO A 1 23 ? 11.217 -0.981 0.007 1.00 0.00 23 PRO A N 19
ATOM 8925 C CA . PRO A 1 23 ? 12.404 -1.447 -0.695 1.00 0.00 23 PRO A CA 19
ATOM 8926 C C . PRO A 1 23 ? 13.045 -0.325 -1.492 1.00 0.00 23 PRO A C 19
ATOM 8927 O O . PRO A 1 23 ? 14.237 -0.367 -1.800 1.00 0.00 23 PRO A O 19
ATOM 8938 N N . VAL A 1 24 ? 12.246 0.688 -1.814 1.00 0.00 24 VAL A N 19
ATOM 8939 C CA . VAL A 1 24 ? 12.748 1.813 -2.584 1.00 0.00 24 VAL A CA 19
ATOM 8940 C C . VAL A 1 24 ? 13.542 2.756 -1.685 1.00 0.00 24 VAL A C 19
ATOM 8941 O O . VAL A 1 24 ? 14.636 3.173 -2.036 1.00 0.00 24 VAL A O 19
ATOM 8954 N N . VAL A 1 25 ? 13.015 3.041 -0.496 1.00 0.00 25 VAL A N 19
ATOM 8955 C CA . VAL A 1 25 ? 13.705 3.893 0.469 1.00 0.00 25 VAL A CA 19
ATOM 8956 C C . VAL A 1 25 ? 14.926 3.191 0.997 1.00 0.00 25 VAL A C 19
ATOM 8957 O O . VAL A 1 25 ? 15.897 3.808 1.415 1.00 0.00 25 VAL A O 19
ATOM 8970 N N . ALA A 1 26 ? 14.885 1.893 0.928 1.00 0.00 26 ALA A N 19
ATOM 8971 C CA . ALA A 1 26 ? 16.021 1.085 1.272 1.00 0.00 26 ALA A CA 19
ATOM 8972 C C . ALA A 1 26 ? 17.103 1.209 0.209 1.00 0.00 26 ALA A C 19
ATOM 8973 O O . ALA A 1 26 ? 18.201 0.684 0.356 1.00 0.00 26 ALA A O 19
ATOM 8980 N N . ALA A 1 27 ? 16.775 1.922 -0.862 1.00 0.00 27 ALA A N 19
ATOM 8981 C CA . ALA A 1 27 ? 17.735 2.234 -1.906 1.00 0.00 27 ALA A CA 19
ATOM 8982 C C . ALA A 1 27 ? 18.006 3.735 -1.944 1.00 0.00 27 ALA A C 19
ATOM 8983 O O . ALA A 1 27 ? 19.009 4.186 -2.497 1.00 0.00 27 ALA A O 19
ATOM 8990 N N . PHE A 1 28 ? 17.093 4.504 -1.359 1.00 0.00 28 PHE A N 19
ATOM 8991 C CA . PHE A 1 28 ? 17.241 5.949 -1.272 1.00 0.00 28 PHE A CA 19
ATOM 8992 C C . PHE A 1 28 ? 18.022 6.333 -0.024 1.00 0.00 28 PHE A C 19
ATOM 8993 O O . PHE A 1 28 ? 18.907 7.189 -0.063 1.00 0.00 28 PHE A O 19
ATOM 9010 N N . ALA A 1 29 ? 17.690 5.679 1.076 1.00 0.00 29 ALA A N 19
ATOM 9011 C CA . ALA A 1 29 ? 18.303 5.955 2.360 1.00 0.00 29 ALA A CA 19
ATOM 9012 C C . ALA A 1 29 ? 19.649 5.256 2.487 1.00 0.00 29 ALA A C 19
ATOM 9013 O O . ALA A 1 29 ? 20.664 5.904 2.743 1.00 0.00 29 ALA A O 19
ATOM 9020 N N . ARG A 1 30 ? 19.675 3.940 2.303 1.00 0.00 30 ARG A N 19
ATOM 9021 C CA . ARG A 1 30 ? 20.920 3.206 2.439 1.00 0.00 30 ARG A CA 19
ATOM 9022 C C . ARG A 1 30 ? 21.173 2.330 1.216 1.00 0.00 30 ARG A C 19
ATOM 9023 O O . ARG A 1 30 ? 21.430 2.896 0.133 1.00 0.00 30 ARG A O 19
ATOM 9045 N N . LYS A 1 1 ? -15.250 12.100 -2.753 1.00 0.00 1 LYS A N 20
ATOM 9046 C CA . LYS A 1 1 ? -13.885 11.822 -2.251 1.00 0.00 1 LYS A CA 20
ATOM 9047 C C . LYS A 1 1 ? -13.924 10.821 -1.107 1.00 0.00 1 LYS A C 20
ATOM 9048 O O . LYS A 1 1 ? -12.903 10.234 -0.743 1.00 0.00 1 LYS A O 20
ATOM 9069 N N . ILE A 1 2 ? -15.105 10.625 -0.547 1.00 0.00 2 ILE A N 20
ATOM 9070 C CA . ILE A 1 2 ? -15.291 9.665 0.518 1.00 0.00 2 ILE A CA 20
ATOM 9071 C C . ILE A 1 2 ? -15.776 8.341 -0.056 1.00 0.00 2 ILE A C 20
ATOM 9072 O O . ILE A 1 2 ? -16.702 8.308 -0.869 1.00 0.00 2 ILE A O 20
ATOM 9088 N N . ASN A 1 3 ? -15.142 7.265 0.367 1.00 0.00 3 ASN A N 20
ATOM 9089 C CA . ASN A 1 3 ? -15.480 5.931 -0.101 1.00 0.00 3 ASN A CA 20
ATOM 9090 C C . ASN A 1 3 ? -14.895 4.900 0.848 1.00 0.00 3 ASN A C 20
ATOM 9091 O O . ASN A 1 3 ? -13.677 4.789 0.990 1.00 0.00 3 ASN A O 20
ATOM 9102 N N . LYS A 1 4 ? -15.768 4.134 1.477 1.00 0.00 4 LYS A N 20
ATOM 9103 C CA . LYS A 1 4 ? -15.361 3.239 2.549 1.00 0.00 4 LYS A CA 20
ATOM 9104 C C . LYS A 1 4 ? -14.753 1.976 1.981 1.00 0.00 4 LYS A C 20
ATOM 9105 O O . LYS A 1 4 ? -13.988 1.290 2.654 1.00 0.00 4 LYS A O 20
ATOM 9124 N N . GLN A 1 5 ? -15.088 1.680 0.737 1.00 0.00 5 GLN A N 20
ATOM 9125 C CA . GLN A 1 5 ? -14.474 0.571 0.033 1.00 0.00 5 GLN A CA 20
ATOM 9126 C C . GLN A 1 5 ? -12.991 0.855 -0.152 1.00 0.00 5 GLN A C 20
ATOM 9127 O O . GLN A 1 5 ? -12.150 -0.029 -0.002 1.00 0.00 5 GLN A O 20
ATOM 9141 N N . LYS A 1 6 ? -12.691 2.111 -0.454 1.00 0.00 6 LYS A N 20
ATOM 9142 C CA . LYS A 1 6 ? -11.323 2.564 -0.650 1.00 0.00 6 LYS A CA 20
ATOM 9143 C C . LYS A 1 6 ? -10.482 2.379 0.600 1.00 0.00 6 LYS A C 20
ATOM 9144 O O . LYS A 1 6 ? -9.278 2.127 0.513 1.00 0.00 6 LYS A O 20
ATOM 9163 N N . ILE A 1 7 ? -11.106 2.508 1.761 1.00 0.00 7 ILE A N 20
ATOM 9164 C CA . ILE A 1 7 ? -10.406 2.250 3.006 1.00 0.00 7 ILE A CA 20
ATOM 9165 C C . ILE A 1 7 ? -9.795 0.847 2.999 1.00 0.00 7 ILE A C 20
ATOM 9166 O O . ILE A 1 7 ? -8.687 0.653 3.496 1.00 0.00 7 ILE A O 20
ATOM 9182 N N . LYS A 1 8 ? -10.480 -0.124 2.385 1.00 0.00 8 LYS A N 20
ATOM 9183 C CA . LYS A 1 8 ? -9.915 -1.467 2.291 1.00 0.00 8 LYS A CA 20
ATOM 9184 C C . LYS A 1 8 ? -8.952 -1.548 1.129 1.00 0.00 8 LYS A C 20
ATOM 9185 O O . LYS A 1 8 ? -8.092 -2.426 1.101 1.00 0.00 8 LYS A O 20
ATOM 9204 N N . ASN A 1 9 ? -9.103 -0.659 0.151 1.00 0.00 9 ASN A N 20
ATOM 9205 C CA . ASN A 1 9 ? -8.184 -0.659 -0.974 1.00 0.00 9 ASN A CA 20
ATOM 9206 C C . ASN A 1 9 ? -6.798 -0.357 -0.444 1.00 0.00 9 ASN A C 20
ATOM 9207 O O . ASN A 1 9 ? -5.862 -1.139 -0.610 1.00 0.00 9 ASN A O 20
ATOM 9218 N N . GLY A 1 10 ? -6.702 0.776 0.242 1.00 0.00 10 GLY A N 20
ATOM 9219 C CA . GLY A 1 10 ? -5.445 1.209 0.802 1.00 0.00 10 GLY A CA 20
ATOM 9220 C C . GLY A 1 10 ? -4.977 0.315 1.921 1.00 0.00 10 GLY A C 20
ATOM 9221 O O . GLY A 1 10 ? -3.783 0.181 2.147 1.00 0.00 10 GLY A O 20
ATOM 9225 N N . ALA A 1 11 ? -5.916 -0.313 2.614 1.00 0.00 11 ALA A N 20
ATOM 9226 C CA . ALA A 1 11 ? -5.579 -1.225 3.696 1.00 0.00 11 ALA A CA 20
ATOM 9227 C C . ALA A 1 11 ? -5.020 -2.532 3.147 1.00 0.00 11 ALA A C 20
ATOM 9228 O O . ALA A 1 11 ? -4.184 -3.178 3.777 1.00 0.00 11 ALA A O 20
ATOM 9235 N N . LYS A 1 12 ? -5.470 -2.908 1.958 1.00 0.00 12 LYS A N 20
ATOM 9236 C CA . LYS A 1 12 ? -5.035 -4.152 1.345 1.00 0.00 12 LYS A CA 20
ATOM 9237 C C . LYS A 1 12 ? -3.706 -3.969 0.628 1.00 0.00 12 LYS A C 20
ATOM 9238 O O . LYS A 1 12 ? -2.841 -4.845 0.668 1.00 0.00 12 LYS A O 20
ATOM 9257 N N . LYS A 1 13 ? -3.525 -2.820 -0.003 1.00 0.00 13 LYS A N 20
ATOM 9258 C CA . LYS A 1 13 ? -2.283 -2.523 -0.665 1.00 0.00 13 LYS A CA 20
ATOM 9259 C C . LYS A 1 13 ? -1.319 -1.887 0.311 1.00 0.00 13 LYS A C 20
ATOM 9260 O O . LYS A 1 13 ? -0.200 -1.620 -0.032 1.00 0.00 13 LYS A O 20
ATOM 9279 N N . ALA A 1 14 ? -1.749 -1.631 1.530 1.00 0.00 14 ALA A N 20
ATOM 9280 C CA . ALA A 1 14 ? -0.816 -1.170 2.552 1.00 0.00 14 ALA A CA 20
ATOM 9281 C C . ALA A 1 14 ? 0.182 -2.275 2.815 1.00 0.00 14 ALA A C 20
ATOM 9282 O O . ALA A 1 14 ? 1.276 -2.056 3.326 1.00 0.00 14 ALA A O 20
ATOM 9289 N N . LEU A 1 15 ? -0.243 -3.469 2.455 1.00 0.00 15 LEU A N 20
ATOM 9290 C CA . LEU A 1 15 ? 0.578 -4.654 2.522 1.00 0.00 15 LEU A CA 20
ATOM 9291 C C . LEU A 1 15 ? 1.313 -4.845 1.199 1.00 0.00 15 LEU A C 20
ATOM 9292 O O . LEU A 1 15 ? 2.472 -5.252 1.167 1.00 0.00 15 LEU A O 20
ATOM 9308 N N . GLY A 1 16 ? 0.620 -4.527 0.110 1.00 0.00 16 GLY A N 20
ATOM 9309 C CA . GLY A 1 16 ? 1.187 -4.667 -1.219 1.00 0.00 16 GLY A CA 20
ATOM 9310 C C . GLY A 1 16 ? 2.177 -3.574 -1.537 1.00 0.00 16 GLY A C 20
ATOM 9311 O O . GLY A 1 16 ? 3.328 -3.834 -1.888 1.00 0.00 16 GLY A O 20
ATOM 9315 N N . VAL A 1 17 ? 1.724 -2.346 -1.381 1.00 0.00 17 VAL A N 20
ATOM 9316 C CA . VAL A 1 17 ? 2.517 -1.165 -1.704 1.00 0.00 17 VAL A CA 20
ATOM 9317 C C . VAL A 1 17 ? 3.641 -0.986 -0.706 1.00 0.00 17 VAL A C 20
ATOM 9318 O O . VAL A 1 17 ? 4.595 -0.259 -0.950 1.00 0.00 17 VAL A O 20
ATOM 9331 N N . ALA A 1 18 ? 3.515 -1.657 0.420 1.00 0.00 18 ALA A N 20
ATOM 9332 C CA . ALA A 1 18 ? 4.594 -1.703 1.404 1.00 0.00 18 ALA A CA 20
ATOM 9333 C C . ALA A 1 18 ? 5.875 -2.246 0.770 1.00 0.00 18 ALA A C 20
ATOM 9334 O O . ALA A 1 18 ? 6.982 -1.868 1.147 1.00 0.00 18 ALA A O 20
ATOM 9341 N N . SER A 1 19 ? 5.712 -3.094 -0.236 1.00 0.00 19 SER A N 20
ATOM 9342 C CA . SER A 1 19 ? 6.837 -3.668 -0.948 1.00 0.00 19 SER A CA 20
ATOM 9343 C C . SER A 1 19 ? 7.195 -2.772 -2.118 1.00 0.00 19 SER A C 20
ATOM 9344 O O . SER A 1 19 ? 8.067 -3.086 -2.924 1.00 0.00 19 SER A O 20
ATOM 9352 N N . LYS A 1 20 ? 6.501 -1.650 -2.201 1.00 0.00 20 LYS A N 20
ATOM 9353 C CA . LYS A 1 20 ? 6.706 -0.701 -3.266 1.00 0.00 20 LYS A CA 20
ATOM 9354 C C . LYS A 1 20 ? 7.309 0.566 -2.693 1.00 0.00 20 LYS A C 20
ATOM 9355 O O . LYS A 1 20 ? 7.465 1.573 -3.380 1.00 0.00 20 LYS A O 20
ATOM 9374 N N . VAL A 1 21 ? 7.643 0.491 -1.410 1.00 0.00 21 VAL A N 20
ATOM 9375 C CA . VAL A 1 21 ? 8.147 1.627 -0.666 1.00 0.00 21 VAL A CA 20
ATOM 9376 C C . VAL A 1 21 ? 9.355 1.213 0.167 1.00 0.00 21 VAL A C 20
ATOM 9377 O O . VAL A 1 21 ? 10.317 1.958 0.304 1.00 0.00 21 VAL A O 20
ATOM 9390 N N . ALA A 1 22 ? 9.307 0.003 0.701 1.00 0.00 22 ALA A N 20
ATOM 9391 C CA . ALA A 1 22 ? 10.398 -0.518 1.506 1.00 0.00 22 ALA A CA 20
ATOM 9392 C C . ALA A 1 22 ? 11.688 -0.657 0.691 1.00 0.00 22 ALA A C 20
ATOM 9393 O O . ALA A 1 22 ? 12.747 -0.231 1.149 1.00 0.00 22 ALA A O 20
ATOM 9400 N N . PRO A 1 23 ? 11.642 -1.233 -0.533 1.00 0.00 23 PRO A N 20
ATOM 9401 C CA . PRO A 1 23 ? 12.839 -1.394 -1.349 1.00 0.00 23 PRO A CA 20
ATOM 9402 C C . PRO A 1 23 ? 13.298 -0.066 -1.931 1.00 0.00 23 PRO A C 20
ATOM 9403 O O . PRO A 1 23 ? 14.464 0.099 -2.290 1.00 0.00 23 PRO A O 20
ATOM 9414 N N . VAL A 1 24 ? 12.376 0.888 -2.007 1.00 0.00 24 VAL A N 20
ATOM 9415 C CA . VAL A 1 24 ? 12.700 2.190 -2.573 1.00 0.00 24 VAL A CA 20
ATOM 9416 C C . VAL A 1 24 ? 13.379 3.071 -1.528 1.00 0.00 24 VAL A C 20
ATOM 9417 O O . VAL A 1 24 ? 14.357 3.744 -1.823 1.00 0.00 24 VAL A O 20
ATOM 9430 N N . VAL A 1 25 ? 12.887 3.030 -0.291 1.00 0.00 25 VAL A N 20
ATOM 9431 C CA . VAL A 1 25 ? 13.509 3.766 0.807 1.00 0.00 25 VAL A CA 20
ATOM 9432 C C . VAL A 1 25 ? 14.854 3.168 1.119 1.00 0.00 25 VAL A C 20
ATOM 9433 O O . VAL A 1 25 ? 15.758 3.830 1.609 1.00 0.00 25 VAL A O 20
ATOM 9446 N N . ALA A 1 26 ? 14.991 1.921 0.769 1.00 0.00 26 ALA A N 20
ATOM 9447 C CA . ALA A 1 26 ? 16.249 1.236 0.873 1.00 0.00 26 ALA A CA 20
ATOM 9448 C C . ALA A 1 26 ? 17.223 1.742 -0.184 1.00 0.00 26 ALA A C 20
ATOM 9449 O O . ALA A 1 26 ? 18.368 1.306 -0.260 1.00 0.00 26 ALA A O 20
ATOM 9456 N N . ALA A 1 27 ? 16.739 2.667 -1.002 1.00 0.00 27 ALA A N 20
ATOM 9457 C CA . ALA A 1 27 ? 17.563 3.353 -1.981 1.00 0.00 27 ALA A CA 20
ATOM 9458 C C . ALA A 1 27 ? 17.602 4.853 -1.681 1.00 0.00 27 ALA A C 20
ATOM 9459 O O . ALA A 1 27 ? 18.516 5.559 -2.104 1.00 0.00 27 ALA A O 20
ATOM 9466 N N . PHE A 1 28 ? 16.594 5.330 -0.952 1.00 0.00 28 PHE A N 20
ATOM 9467 C CA . PHE A 1 28 ? 16.512 6.732 -0.554 1.00 0.00 28 PHE A CA 20
ATOM 9468 C C . PHE A 1 28 ? 17.292 6.970 0.726 1.00 0.00 28 PHE A C 20
ATOM 9469 O O . PHE A 1 28 ? 17.897 8.023 0.918 1.00 0.00 28 PHE A O 20
ATOM 9486 N N . ALA A 1 29 ? 17.253 5.985 1.603 1.00 0.00 29 ALA A N 20
ATOM 9487 C CA . ALA A 1 29 ? 17.986 6.032 2.850 1.00 0.00 29 ALA A CA 20
ATOM 9488 C C . ALA A 1 29 ? 19.392 5.486 2.644 1.00 0.00 29 ALA A C 20
ATOM 9489 O O . ALA A 1 29 ? 20.379 6.120 3.015 1.00 0.00 29 ALA A O 20
ATOM 9496 N N . ARG A 1 30 ? 19.476 4.307 2.043 1.00 0.00 30 ARG A N 20
ATOM 9497 C CA . ARG A 1 30 ? 20.760 3.692 1.738 1.00 0.00 30 ARG A CA 20
ATOM 9498 C C . ARG A 1 30 ? 21.335 4.220 0.430 1.00 0.00 30 ARG A C 20
ATOM 9499 O O . ARG A 1 30 ? 21.083 3.610 -0.629 1.00 0.00 30 ARG A O 20
#

Secondary structure (DSSP, 8-state):
---SHHHHHHHHHHHHGGGGTHHHHHHHT-

Organism: NCBI:txid1619335

Foldseek 3Di:
DDDVVVVVVCVVCVVVCVVVVVVVVVVVVD

Nearest PDB structures (foldseek):
  6iha-assembly1_A  TM=8.535E-01  e=1.712E-03  Simulium bannaense
  6iha-assembly1_A  TM=9.348E-01  e=1.537E-03  Simulium bannaense
  6iha-assembly1_A  TM=1.034E+00  e=1.712E-03  Simulium bannaense
  6iha-assembly1_A  TM=9.535E-01  e=1.712E-03  Simulium bannaense

Solvent-accessible surface area: 2874 Å² total; per-residue (Å²): 252,123,89,130,108,129,93,113,81,27,58,145,109,50,129,28,65,40,64,139,70,59,78,61,74,36,75,169,66,214

Radius of gyration: 13.02 Å; Cα contacts (8 Å, |Δi|>4): 2; chains: 1; bounding box: 44×11×7 Å

Sequence (30 aa):
KINKQKIKNGAKKALGVASKVAPVVAAFARKINKQKIKNGAKKALGVASKVAPVVAAFARKINKQKIKNGAKKALGVASKVAPVVAAFARKINKQKIKNGAKKALGVASKVAPVVAAFARKINKQKIKNGAKKALGVASKVAPVVAAFARKINKQKIKNGAKKALGVASKVAPVVAAFARKINKQKIKNGAKKALGVASKVAPVVAAFARKINKQKIKNGAKKALGVASKVAPVVAAFARKINKQKIKNGAKKALGVASKVAPVVAAFARKINKQKIKNGAKKALGVASKVAPVVAAFARKINKQKIKNGAKKALGVASKVAPVVAAFARKINKQKIKNGAKKALGVASKVAPVVAAFARKINKQKIKNGAKKALGVASKVAPVVAAFARKINKQKIKNGAKKALGVASKVAPVVAAFARKINKQKIKNGAKKALGVASKVAPVVAAFARKINKQKIKNGAKKALGVASKVAPVVAAFARKINKQKIKNGAKKALGVASKVAPVVAAFARKINKQKIKNGAKKALGVASKVAPVVAAFARKINKQKIKNGAKKALGVASKVAPVVAAFARKINKQKIKNGAKKALGVASKVAPVVAAFAR